Protein AF-A0A822D326-F1 (afdb_monomer)

Mean predicted aligned error: 16.91 Å

Radius of gyration: 31.82 Å; Cα contacts (8 Å, |Δi|>4): 444; chains: 1; bounding box: 76×60×84 Å

Solvent-accessible surface area (backbone atoms only — not comparable to full-atom values): 26134 Å² total; per-residue (Å²): 135,90,84,82,90,64,96,81,47,65,47,75,57,96,86,42,82,38,65,60,40,65,40,93,57,57,72,66,59,54,49,54,51,48,46,70,77,39,70,86,64,89,71,52,72,71,57,56,62,69,66,54,56,89,51,50,40,76,44,67,64,67,71,72,70,82,44,72,56,55,46,33,53,48,33,52,38,49,43,49,18,70,73,66,75,54,84,74,48,73,66,62,52,49,69,70,51,44,56,99,78,68,52,71,44,48,41,71,42,72,26,91,89,34,30,89,63,48,61,54,81,76,61,68,73,92,50,84,72,52,55,79,35,86,86,52,75,44,67,39,54,38,71,43,77,55,96,90,42,77,44,82,39,83,47,75,41,37,52,53,55,54,42,51,52,53,43,68,46,40,67,59,41,44,34,52,52,47,55,53,51,52,52,54,50,50,54,53,49,46,70,71,70,57,55,100,82,79,70,87,88,84,84,83,74,90,51,75,62,46,67,58,74,60,98,81,62,54,82,85,48,70,86,68,58,51,69,46,73,61,84,89,82,88,86,80,86,84,55,51,37,63,19,36,54,36,27,49,67,43,36,48,82,78,56,58,71,52,80,85,54,68,53,44,27,58,52,48,56,75,39,41,66,60,51,52,54,48,57,78,66,54,75,66,69,36,84,36,47,69,64,41,34,60,81,31,49,48,69,46,86,86,48,95,60,81,45,76,45,81,51,79,63,86,54,46,44,84,35,49,76,35,39,40,59,30,47,20,56,61,20,52,54,56,64,91,50,53,82,55,37,65,57,57,54,51,48,53,50,48,53,43,46,78,72,70,48,93,70,58,67,71,62,50,50,53,47,27,48,48,37,38,45,53,50,48,52,47,44,32,53,76,40,42,36,78,44,47,69,68,49,27,57,51,24,47,74,68,64,47,70,41,39,53,60,39,34,64,66,37,40,45,50,53,50,56,50,42,54,52,41,62,73,70,57,66,70,76,72,79,49,88,79,62,80,93,122

pLDDT: mean 82.06, std 14.56, range [23.25, 97.44]

Foldseek 3Di:
DDDDDDPPAWDDDPNDTDGAAEDPDDLVVVVVVCCVVCVPDDDDSVRSVVPPDPSYDHPVVPPPDPDLLQVQLVQLVVLLCVVQVHDDDPVNLLCVQFDVDHDLCRLQLVDPPRSPDFSCVPRDHPDPVQQPDQVDKTKTWHWDQDPNDTDIDIDIDGPPVSRVVSRVSRNVSSNVVVVVVVVVVVVVVCVVPDDPPDDDDDDDDFAPWDWDDDPDDDPVCPVVTDTDGDDDDDDDDQLQLLLLVLLCVQCVPLLVQDPVLSCVSVLCVVCVVLLVVLQVPQDDKDWDLQQQEPVQWDWDPPDPPTDIDGHDSVRTDTGHPLQNVLNHLLFHDDLVCNVVCVVVLVVSVVVCVVVPNPDDPVSSVLNNLSSLLVVLSCCSRVPSSPDHPVQLVVCLVVVNGGVCSNPSSSVSSSSVSNVVSSVVRPSVVSDPPDDPD

Structure (mmCIF, N/CA/C/O backbone):
data_AF-A0A822D326-F1
#
_entry.id   AF-A0A822D326-F1
#
loop_
_atom_site.group_PDB
_atom_site.id
_atom_site.type_symbol
_atom_site.label_atom_id
_atom_site.label_alt_id
_atom_site.label_comp_id
_atom_site.label_asym_id
_atom_site.label_entity_id
_atom_site.label_seq_id
_atom_site.pdbx_PDB_ins_code
_atom_site.Cartn_x
_atom_site.Cartn_y
_atom_site.Cartn_z
_atom_site.occupancy
_atom_site.B_iso_or_equiv
_atom_site.auth_seq_id
_atom_site.auth_comp_id
_atom_site.auth_asym_id
_atom_site.auth_atom_id
_atom_site.pdbx_PDB_model_num
ATOM 1 N N . GLN A 1 1 ? 21.129 -15.059 0.082 1.00 29.86 1 GLN A N 1
ATOM 2 C CA . GLN A 1 1 ? 21.706 -14.393 1.271 1.00 29.86 1 GLN A CA 1
ATOM 3 C C . GLN A 1 1 ? 20.704 -13.314 1.681 1.00 29.86 1 GLN A C 1
ATOM 5 O O . GLN A 1 1 ? 20.155 -12.708 0.773 1.00 29.86 1 GLN A O 1
ATOM 10 N N . ALA A 1 2 ? 20.465 -13.138 2.988 1.00 23.25 2 ALA A N 1
ATOM 11 C CA . ALA A 1 2 ? 19.336 -12.449 3.652 1.00 23.25 2 ALA A CA 1
ATOM 12 C C . ALA A 1 2 ? 18.016 -13.254 3.690 1.00 23.25 2 ALA A C 1
ATOM 14 O O . ALA A 1 2 ? 17.514 -13.714 2.668 1.00 23.25 2 ALA A O 1
ATOM 15 N N . ILE A 1 3 ? 17.534 -13.492 4.914 1.00 31.88 3 ILE A N 1
ATOM 16 C CA . ILE A 1 3 ? 16.444 -14.390 5.307 1.00 31.88 3 ILE A CA 1
ATOM 17 C C . ILE A 1 3 ? 15.357 -13.510 5.935 1.00 31.88 3 ILE A C 1
ATOM 19 O O . ILE A 1 3 ? 15.614 -12.896 6.963 1.00 31.88 3 ILE A O 1
ATOM 23 N N . SER A 1 4 ? 14.160 -13.458 5.346 1.00 28.53 4 SER A N 1
ATOM 24 C CA . SER A 1 4 ? 12.943 -13.081 6.073 1.00 28.53 4 SER A CA 1
ATOM 25 C C . SER A 1 4 ? 12.137 -14.358 6.296 1.00 28.53 4 SER A C 1
ATOM 27 O O . SER A 1 4 ? 11.582 -14.918 5.349 1.00 28.53 4 SER A O 1
ATOM 29 N N . GLU A 1 5 ? 12.114 -14.868 7.524 1.00 34.91 5 GLU A N 1
ATOM 30 C CA . GLU A 1 5 ? 11.288 -16.021 7.890 1.00 34.91 5 GLU A CA 1
ATOM 31 C C . GLU A 1 5 ? 9.834 -15.573 8.076 1.00 34.91 5 GLU A C 1
ATOM 33 O O . GLU A 1 5 ? 9.387 -15.299 9.185 1.00 34.91 5 GLU A O 1
ATOM 38 N N . SER A 1 6 ? 9.070 -15.504 6.982 1.00 33.66 6 SER A N 1
ATOM 39 C CA . SER A 1 6 ? 7.610 -15.523 7.072 1.00 33.66 6 SER A CA 1
ATOM 40 C C . SER A 1 6 ? 7.146 -16.988 7.109 1.00 33.66 6 SER A C 1
ATOM 42 O O . SER A 1 6 ? 7.490 -17.822 6.269 1.00 33.66 6 SER A O 1
ATOM 44 N N . PHE A 1 7 ? 6.375 -17.348 8.134 1.00 38.25 7 PHE A N 1
ATOM 45 C CA . PHE A 1 7 ? 5.946 -18.725 8.419 1.00 38.25 7 PHE A CA 1
ATOM 46 C C . PHE A 1 7 ? 4.898 -19.295 7.435 1.00 38.25 7 PHE A C 1
ATOM 48 O O . PHE A 1 7 ? 4.357 -20.377 7.673 1.00 38.25 7 PHE A O 1
ATOM 55 N N . HIS A 1 8 ? 4.604 -18.614 6.323 1.00 43.84 8 HIS A N 1
ATOM 56 C CA . HIS A 1 8 ? 3.539 -18.997 5.382 1.00 43.84 8 HIS A CA 1
ATOM 57 C C . HIS A 1 8 ? 4.020 -19.586 4.053 1.00 43.84 8 HIS A C 1
ATOM 59 O O . HIS A 1 8 ? 3.208 -20.007 3.234 1.00 43.84 8 HIS A O 1
ATOM 65 N N . ASP A 1 9 ? 5.328 -19.757 3.896 1.00 53.81 9 ASP A N 1
ATOM 66 C CA . ASP A 1 9 ? 5.938 -20.162 2.635 1.00 53.81 9 ASP A CA 1
ATOM 67 C C . ASP A 1 9 ? 6.530 -21.584 2.693 1.00 53.81 9 ASP A C 1
ATOM 69 O O . ASP A 1 9 ? 7.700 -21.796 2.380 1.00 53.81 9 ASP A O 1
ATOM 73 N N . LYS A 1 10 ? 5.750 -22.601 3.099 1.00 64.62 10 LYS A N 1
ATOM 74 C CA . LYS A 1 10 ? 6.200 -24.014 3.114 1.00 64.62 10 LYS A CA 1
ATOM 75 C C . LYS A 1 10 ? 5.285 -24.932 2.300 1.00 64.62 10 LYS A C 1
ATOM 77 O O . LYS A 1 10 ? 4.066 -24.876 2.430 1.00 64.62 10 LYS A O 1
ATOM 82 N N . ILE A 1 11 ? 5.876 -25.828 1.502 1.00 65.94 11 ILE A N 1
ATOM 83 C CA . ILE A 1 11 ? 5.172 -26.940 0.842 1.00 65.94 11 ILE A CA 1
ATOM 84 C C . ILE A 1 11 ? 5.714 -28.287 1.304 1.00 65.94 11 ILE A C 1
ATOM 86 O O . ILE A 1 11 ? 6.922 -28.460 1.461 1.00 65.94 11 ILE A O 1
ATOM 90 N N . LYS A 1 12 ? 4.823 -29.272 1.454 1.00 69.69 12 LYS A N 1
ATOM 91 C CA . LYS A 1 12 ? 5.221 -30.664 1.682 1.00 69.69 12 LYS A CA 1
ATOM 92 C C . LYS A 1 12 ? 5.634 -31.312 0.372 1.00 69.69 12 LYS A C 1
ATOM 94 O O . LYS A 1 12 ? 4.813 -31.486 -0.528 1.00 69.69 12 LYS A O 1
ATOM 99 N N . VAL A 1 13 ? 6.896 -31.716 0.276 1.00 68.94 13 VAL A N 1
ATOM 100 C CA . VAL A 1 13 ? 7.403 -32.509 -0.849 1.00 68.94 13 VAL A CA 1
ATOM 101 C C . VAL A 1 13 ? 8.016 -33.782 -0.293 1.00 68.94 13 VAL A C 1
ATOM 103 O O . VAL A 1 13 ? 8.970 -33.732 0.473 1.00 68.94 13 VAL A O 1
ATOM 106 N N . ASN A 1 14 ? 7.438 -34.927 -0.663 1.00 77.38 14 ASN A N 1
ATOM 107 C CA . ASN A 1 14 ? 7.823 -36.253 -0.165 1.00 77.38 14 ASN A CA 1
ATOM 108 C C . ASN A 1 14 ? 7.799 -36.377 1.373 1.00 77.38 14 ASN A C 1
ATOM 110 O O . ASN A 1 14 ? 8.612 -37.087 1.950 1.00 77.38 14 ASN A O 1
ATOM 114 N N . GLY A 1 15 ? 6.862 -35.690 2.036 1.00 75.06 15 GLY A N 1
ATOM 115 C CA . GLY A 1 15 ? 6.697 -35.746 3.493 1.00 75.06 15 GLY A CA 1
ATOM 116 C C . GLY A 1 15 ? 7.575 -34.773 4.284 1.00 75.06 15 GLY A C 1
ATOM 117 O O . GLY A 1 15 ? 7.364 -34.638 5.484 1.00 75.06 15 GLY A O 1
ATOM 118 N N . GLU A 1 16 ? 8.488 -34.052 3.627 1.00 78.56 16 GLU A N 1
ATOM 119 C CA . GLU A 1 16 ? 9.310 -33.012 4.249 1.00 78.56 16 GLU A CA 1
ATOM 120 C C . GLU A 1 16 ? 8.771 -31.613 3.942 1.00 78.56 16 GLU A C 1
ATOM 122 O O . GLU A 1 16 ? 8.396 -31.314 2.802 1.00 78.56 16 GLU A O 1
ATOM 127 N N . ASP A 1 17 ? 8.797 -30.735 4.944 1.00 78.44 17 ASP A N 1
ATOM 128 C CA . ASP A 1 17 ? 8.491 -29.321 4.759 1.00 78.44 17 ASP A CA 1
ATOM 129 C C . ASP A 1 17 ? 9.667 -28.630 4.053 1.00 78.44 17 ASP A C 1
ATOM 131 O O . ASP A 1 17 ? 10.783 -28.547 4.575 1.00 78.44 17 ASP A O 1
ATOM 135 N N . LYS A 1 18 ? 9.424 -28.121 2.844 1.00 77.31 18 LYS A N 1
ATOM 136 C CA . LYS A 1 18 ? 10.381 -27.307 2.087 1.00 77.31 18 LYS A CA 1
ATOM 137 C C . LYS A 1 18 ? 9.898 -25.865 2.035 1.00 77.31 18 LYS A C 1
ATOM 139 O O . LYS A 1 18 ? 8.737 -25.611 1.731 1.00 77.31 18 LYS A O 1
ATOM 144 N N . ILE A 1 19 ? 10.810 -24.932 2.298 1.00 76.06 19 ILE A N 1
ATOM 145 C CA . ILE A 1 19 ? 10.557 -23.490 2.188 1.00 76.06 19 ILE A CA 1
ATOM 146 C C . ILE A 1 19 ? 10.479 -23.113 0.701 1.00 76.06 19 ILE A C 1
ATOM 148 O O . ILE A 1 19 ? 11.324 -23.557 -0.087 1.00 76.06 19 ILE A O 1
ATOM 152 N N . PHE A 1 20 ? 9.488 -22.303 0.325 1.00 72.31 20 PHE A N 1
ATOM 153 C CA . PHE A 1 20 ? 9.398 -21.702 -1.001 1.00 72.31 20 PHE A CA 1
ATOM 154 C C . PHE A 1 20 ? 10.634 -20.854 -1.277 1.00 72.31 20 PHE A C 1
ATOM 156 O O . PHE A 1 20 ? 11.094 -20.078 -0.444 1.00 72.31 20 PHE A O 1
ATOM 163 N N . ARG A 1 21 ? 11.183 -21.005 -2.478 1.00 71.12 21 ARG A N 1
ATOM 164 C CA . ARG A 1 21 ? 12.283 -20.175 -2.958 1.00 71.12 21 ARG A CA 1
ATOM 165 C C . ARG A 1 21 ? 11.947 -19.648 -4.334 1.00 71.12 21 ARG A C 1
ATOM 167 O O . ARG A 1 21 ? 11.343 -20.350 -5.145 1.00 71.12 21 ARG A O 1
ATOM 174 N N . PHE A 1 22 ? 12.376 -18.429 -4.592 1.00 68.69 22 PHE A N 1
ATOM 175 C CA . PHE A 1 22 ? 12.310 -17.820 -5.905 1.00 68.69 22 PHE A CA 1
ATOM 176 C C . PHE A 1 22 ? 13.700 -17.848 -6.533 1.00 68.69 22 PHE A C 1
ATOM 178 O O . PHE A 1 22 ? 14.702 -17.727 -5.832 1.00 68.69 22 PHE A O 1
ATOM 185 N N . MET A 1 23 ? 13.769 -18.090 -7.840 1.00 66.62 23 MET A N 1
ATOM 186 C CA . MET A 1 23 ? 15.023 -17.920 -8.572 1.00 66.62 23 MET A CA 1
ATOM 187 C C . MET A 1 23 ? 15.273 -16.431 -8.815 1.00 66.62 23 MET A C 1
ATOM 189 O O . MET A 1 23 ? 14.395 -15.749 -9.335 1.00 66.62 23 MET A O 1
ATOM 193 N N . ASP A 1 24 ? 16.480 -15.962 -8.499 1.00 60.16 24 ASP A N 1
ATOM 194 C CA . ASP A 1 24 ? 16.918 -14.577 -8.746 1.00 60.16 24 ASP A CA 1
ATOM 195 C C . ASP A 1 24 ? 17.392 -14.343 -10.196 1.00 60.16 24 ASP A C 1
ATOM 197 O O . ASP A 1 24 ? 17.742 -13.230 -10.577 1.00 60.16 24 ASP A O 1
ATOM 201 N N . MET A 1 25 ? 17.424 -15.397 -11.013 1.00 59.84 25 MET A N 1
ATOM 202 C CA . MET A 1 25 ? 17.861 -15.379 -12.410 1.00 59.84 25 MET A CA 1
ATOM 203 C C . MET A 1 25 ? 16.939 -16.245 -13.264 1.00 59.84 25 MET A C 1
ATOM 205 O O . MET A 1 25 ? 16.260 -17.144 -12.750 1.00 59.84 25 MET A O 1
ATOM 209 N N . CYS A 1 26 ? 16.915 -16.004 -14.576 1.00 63.34 26 CYS A N 1
ATOM 210 C CA . CYS A 1 26 ? 16.111 -16.834 -15.456 1.00 63.34 26 CYS A CA 1
ATOM 211 C C . CYS A 1 26 ? 16.690 -18.258 -15.536 1.00 63.34 26 CYS A C 1
ATOM 213 O O . CYS A 1 26 ? 17.877 -18.509 -15.317 1.00 63.34 26 CYS A O 1
ATOM 215 N N . VAL A 1 27 ? 15.833 -19.228 -15.852 1.00 70.94 27 VAL A N 1
ATOM 216 C CA . VAL A 1 27 ? 16.248 -20.637 -15.938 1.00 70.94 27 VAL A CA 1
ATOM 217 C C . VAL A 1 27 ? 17.235 -20.858 -17.101 1.00 70.94 27 VAL A C 1
ATOM 219 O O . VAL A 1 27 ? 18.040 -21.785 -17.044 1.00 70.94 27 VAL A O 1
ATOM 222 N N . GLY A 1 28 ? 17.207 -19.990 -18.121 1.00 70.81 28 GLY A N 1
ATOM 223 C CA . GLY A 1 28 ? 18.174 -19.980 -19.223 1.00 70.81 28 GLY A CA 1
ATOM 224 C C . GLY A 1 28 ? 19.586 -19.608 -18.762 1.00 70.81 28 GLY A C 1
ATOM 225 O O . GLY A 1 28 ? 20.525 -20.352 -19.028 1.00 70.81 28 GLY A O 1
ATOM 226 N N . ASP A 1 29 ? 19.733 -18.535 -17.983 1.00 73.00 29 ASP A N 1
ATOM 227 C CA . ASP A 1 29 ? 21.026 -18.124 -17.416 1.00 73.00 29 ASP A CA 1
ATOM 228 C C . ASP A 1 29 ? 21.583 -19.200 -16.478 1.00 73.00 29 ASP A C 1
ATOM 230 O O . ASP A 1 29 ? 22.753 -19.574 -16.567 1.00 73.00 29 ASP A O 1
ATOM 234 N N . ALA A 1 30 ? 20.720 -19.786 -15.640 1.00 79.12 30 ALA A N 1
ATOM 235 C CA . ALA A 1 30 ? 21.096 -20.906 -14.780 1.00 79.12 30 ALA A CA 1
ATOM 236 C C . ALA A 1 30 ? 21.581 -22.130 -15.585 1.00 79.12 30 ALA A C 1
ATOM 238 O O . ALA A 1 30 ? 22.487 -22.839 -15.145 1.00 79.12 30 ALA A O 1
ATOM 239 N N . TYR A 1 31 ? 21.012 -22.379 -16.771 1.00 81.81 31 TYR A N 1
ATOM 240 C CA . TYR A 1 31 ? 21.467 -23.443 -17.670 1.00 81.81 31 TYR A CA 1
ATOM 241 C C . TYR A 1 31 ? 22.848 -23.149 -18.267 1.00 81.81 31 TYR A C 1
ATOM 243 O O . TYR A 1 31 ? 23.677 -24.057 -18.357 1.00 81.81 31 TYR A O 1
ATOM 251 N N . LEU A 1 32 ? 23.116 -21.895 -18.646 1.00 78.19 32 LEU A N 1
ATOM 252 C CA . LEU A 1 32 ? 24.427 -21.478 -19.152 1.00 78.19 32 LEU A CA 1
ATOM 253 C C . LEU A 1 32 ? 25.509 -21.627 -18.076 1.00 78.19 32 LEU A C 1
ATOM 255 O O . LEU A 1 32 ? 26.554 -22.220 -18.342 1.00 78.19 32 LEU A O 1
ATOM 259 N N . ILE A 1 33 ? 25.230 -21.183 -16.845 1.00 84.12 33 ILE A N 1
ATOM 260 C CA . ILE A 1 33 ? 26.127 -21.377 -15.693 1.00 84.12 33 ILE A CA 1
ATOM 261 C C . ILE A 1 33 ? 26.378 -22.870 -15.463 1.00 84.12 33 ILE A C 1
ATOM 263 O O . ILE A 1 33 ? 27.528 -23.294 -15.384 1.00 84.12 33 ILE A O 1
ATOM 267 N N . PHE A 1 34 ? 25.322 -23.689 -15.455 1.00 87.25 34 PHE A N 1
ATOM 268 C CA . PHE A 1 34 ? 25.448 -25.136 -15.294 1.00 87.25 34 PHE A CA 1
ATOM 269 C C . PHE A 1 34 ? 26.340 -25.775 -16.368 1.00 87.25 34 PHE A C 1
ATOM 271 O O . PHE A 1 34 ? 27.147 -26.650 -16.060 1.00 87.25 34 PHE A O 1
ATOM 278 N N . LYS A 1 35 ? 26.221 -25.355 -17.632 1.00 88.19 35 LYS A N 1
ATOM 279 C CA . LYS A 1 35 ? 27.062 -25.874 -18.720 1.00 88.19 35 LYS A CA 1
ATOM 280 C C . LYS A 1 35 ? 28.520 -25.447 -18.607 1.00 88.19 35 LYS A C 1
ATOM 282 O O . LYS A 1 35 ? 29.389 -26.234 -18.975 1.00 88.19 35 LYS A O 1
ATOM 287 N N . ASN A 1 36 ? 28.775 -24.257 -18.072 1.00 84.25 36 ASN A N 1
ATOM 288 C CA . ASN A 1 36 ? 30.127 -23.779 -17.807 1.00 84.25 36 ASN A CA 1
ATOM 289 C C . ASN A 1 36 ? 30.774 -24.516 -16.625 1.00 84.25 36 ASN A C 1
ATOM 291 O O . ASN A 1 36 ? 31.939 -24.894 -16.712 1.00 84.25 36 ASN A O 1
ATOM 295 N N . GLU A 1 37 ? 30.029 -24.762 -15.545 1.00 91.69 37 GLU A N 1
ATOM 296 C CA . GLU A 1 37 ? 30.534 -25.467 -14.356 1.00 91.69 37 GLU A CA 1
ATOM 297 C C . GLU A 1 37 ? 30.653 -26.986 -14.564 1.00 91.69 37 GLU A C 1
ATOM 299 O O . GLU A 1 37 ? 31.572 -27.618 -14.040 1.00 91.69 37 GLU A O 1
ATOM 304 N N . PHE A 1 38 ? 29.756 -27.581 -15.357 1.00 90.75 38 PHE A N 1
ATOM 305 C CA . PHE A 1 38 ? 29.682 -29.027 -15.590 1.00 90.75 38 PHE A CA 1
ATOM 306 C C . PHE A 1 38 ? 29.704 -29.375 -17.090 1.00 90.75 38 PHE A C 1
ATOM 308 O O . PHE A 1 38 ? 28.738 -29.940 -17.620 1.00 90.75 38 PHE A O 1
ATOM 315 N N . PRO A 1 39 ? 30.817 -29.103 -17.798 1.00 87.38 39 PRO A N 1
ATOM 316 C CA . PRO A 1 39 ? 30.893 -29.245 -19.254 1.00 87.38 39 PRO A CA 1
ATOM 317 C C . PRO A 1 39 ? 30.733 -30.695 -19.737 1.00 87.38 39 PRO A C 1
ATOM 319 O O . PRO A 1 39 ? 30.295 -30.938 -20.860 1.00 87.38 39 PRO A O 1
ATOM 322 N N . THR A 1 40 ? 31.044 -31.676 -18.887 1.00 90.38 40 THR A N 1
ATOM 323 C CA . THR A 1 40 ? 30.937 -33.109 -19.199 1.00 90.38 40 THR A CA 1
ATOM 324 C C . THR A 1 40 ? 29.518 -33.663 -19.045 1.00 90.38 40 THR A C 1
ATOM 326 O O . THR A 1 40 ? 29.234 -34.756 -19.539 1.00 90.38 40 THR A O 1
ATOM 329 N N . ILE A 1 41 ? 28.601 -32.932 -18.395 1.00 89.94 41 ILE A N 1
ATOM 330 C CA . ILE A 1 41 ? 27.227 -33.396 -18.189 1.00 89.94 41 ILE A CA 1
ATOM 331 C C . ILE A 1 41 ? 26.362 -33.039 -19.404 1.00 89.94 41 ILE A C 1
ATOM 333 O O . ILE A 1 41 ? 26.010 -31.882 -19.672 1.00 89.94 41 ILE A O 1
ATOM 337 N N . SER A 1 42 ? 25.955 -34.073 -20.140 1.00 89.25 42 SER A N 1
ATOM 338 C CA . SER A 1 42 ? 25.020 -33.938 -21.255 1.00 89.25 42 SER A CA 1
ATOM 339 C C . SER A 1 42 ? 23.575 -33.885 -20.756 1.00 89.25 42 SER A C 1
ATOM 341 O O . SER A 1 42 ? 22.967 -34.898 -20.417 1.00 89.25 42 SER A O 1
ATOM 343 N N . ILE A 1 43 ? 23.018 -32.677 -20.706 1.00 89.44 43 ILE A N 1
ATOM 344 C CA . ILE A 1 43 ? 21.605 -32.423 -20.431 1.00 89.44 43 ILE A CA 1
ATOM 345 C C . ILE A 1 43 ? 21.066 -31.366 -21.400 1.00 89.44 43 ILE A C 1
ATOM 347 O O . ILE A 1 43 ? 21.732 -30.360 -21.672 1.00 89.44 43 ILE A O 1
ATOM 351 N N . SER A 1 44 ? 19.869 -31.604 -21.939 1.00 82.00 44 SER A N 1
ATOM 352 C CA . SER A 1 44 ? 19.170 -30.649 -22.803 1.00 82.00 44 SER A CA 1
ATOM 353 C C . SER A 1 44 ? 18.534 -29.521 -21.987 1.00 82.00 44 SER A C 1
ATOM 355 O O . SER A 1 44 ? 18.170 -29.716 -20.826 1.00 82.00 44 SER A O 1
ATOM 357 N N . HIS A 1 45 ? 18.356 -28.357 -22.613 1.00 70.56 45 HIS A N 1
ATOM 358 C CA . HIS A 1 45 ? 17.696 -27.194 -22.014 1.00 70.56 45 HIS A CA 1
ATOM 359 C C . HIS A 1 45 ? 16.328 -27.563 -21.405 1.00 70.56 45 HIS A C 1
ATOM 361 O O . HIS A 1 45 ? 16.090 -27.376 -20.216 1.00 70.56 45 HIS A O 1
ATOM 367 N N . SER A 1 46 ? 15.467 -28.238 -22.168 1.00 74.12 46 SER A N 1
ATOM 368 C CA . SER A 1 46 ? 14.140 -28.677 -21.714 1.00 74.12 46 SER A CA 1
ATOM 369 C C . SER A 1 46 ? 14.186 -29.647 -20.526 1.00 74.12 46 SER A C 1
ATOM 371 O O . SER A 1 46 ? 13.354 -29.566 -19.622 1.00 74.12 46 SER A O 1
ATOM 373 N N . LYS A 1 47 ? 15.171 -30.559 -20.487 1.00 85.06 47 LYS A N 1
ATOM 374 C CA . LYS A 1 47 ? 15.324 -31.492 -19.362 1.00 85.06 47 LYS A CA 1
ATOM 375 C C . LYS A 1 47 ? 15.825 -30.774 -18.113 1.00 85.06 47 LYS A C 1
ATOM 377 O O . LYS A 1 47 ? 15.330 -31.067 -17.031 1.00 85.06 47 LYS A O 1
ATOM 382 N N . PHE A 1 48 ? 16.743 -29.822 -18.261 1.00 87.44 48 PHE A N 1
ATOM 383 C CA . PHE A 1 48 ? 17.218 -28.983 -17.163 1.00 87.44 48 PHE A CA 1
ATOM 384 C C . PHE A 1 48 ? 16.073 -28.177 -16.536 1.00 87.44 48 PHE A C 1
ATOM 386 O O . PHE A 1 48 ? 15.894 -28.199 -15.321 1.00 87.44 48 PHE A O 1
ATOM 393 N N . PHE A 1 49 ? 15.216 -27.576 -17.366 1.00 80.75 49 PHE A N 1
ATOM 394 C CA . PHE A 1 49 ? 14.019 -26.861 -16.914 1.00 80.75 49 PHE A CA 1
ATOM 395 C C . PHE A 1 49 ? 13.064 -27.765 -16.126 1.00 80.75 49 PHE A C 1
ATOM 397 O O . PHE A 1 49 ? 12.558 -27.369 -15.076 1.00 80.75 49 PHE A O 1
ATOM 404 N N . ALA A 1 50 ? 12.833 -28.988 -16.612 1.00 81.94 50 ALA A N 1
ATOM 405 C CA . ALA A 1 50 ? 11.945 -29.955 -15.968 1.00 81.94 50 ALA A CA 1
ATOM 406 C C . ALA A 1 50 ? 12.490 -30.504 -14.637 1.00 81.94 50 ALA A C 1
ATOM 408 O O . ALA A 1 50 ? 11.712 -30.965 -13.805 1.00 81.94 50 ALA A O 1
ATOM 409 N N . LEU A 1 51 ? 13.811 -30.475 -14.434 1.00 88.00 51 LEU A N 1
ATOM 410 C CA . LEU A 1 51 ? 14.457 -30.918 -13.194 1.00 88.00 51 LEU A CA 1
ATOM 411 C C . LEU A 1 51 ? 14.445 -29.854 -12.089 1.00 88.00 51 LEU A C 1
ATOM 413 O O . LEU A 1 51 ? 14.912 -30.131 -10.983 1.00 88.00 51 LEU A O 1
ATOM 417 N N . ARG A 1 52 ? 13.897 -28.659 -12.347 1.00 84.75 52 ARG A N 1
ATOM 418 C CA . ARG A 1 52 ? 13.760 -27.625 -11.320 1.00 84.75 52 ARG A CA 1
ATOM 419 C C . ARG A 1 52 ? 12.940 -28.157 -10.131 1.00 84.75 52 ARG A C 1
ATOM 421 O O . ARG A 1 52 ? 11.833 -28.666 -10.335 1.00 84.75 52 ARG A O 1
ATOM 428 N N . PRO A 1 53 ? 13.430 -28.012 -8.886 1.00 84.62 53 PRO A N 1
ATOM 429 C CA . PRO A 1 53 ? 12.682 -28.436 -7.710 1.00 84.62 53 PRO A CA 1
ATOM 430 C C . PRO A 1 53 ? 11.320 -27.742 -7.612 1.00 84.62 53 PRO A C 1
ATOM 432 O O . PRO A 1 53 ? 11.205 -26.542 -7.839 1.00 84.62 53 PRO A O 1
ATOM 435 N N . LYS A 1 54 ? 10.277 -28.481 -7.216 1.00 79.88 54 LYS A N 1
ATOM 436 C CA . LYS A 1 54 ? 8.891 -27.969 -7.181 1.00 79.88 54 LYS A CA 1
ATOM 437 C C . LYS A 1 54 ? 8.671 -26.805 -6.204 1.00 79.88 54 LYS A C 1
ATOM 439 O O . LYS A 1 54 ? 7.760 -26.011 -6.410 1.00 79.88 54 LYS A O 1
ATOM 444 N N . TRP A 1 55 ? 9.489 -26.711 -5.154 1.00 80.69 55 TRP A N 1
ATOM 445 C CA . TRP A 1 55 ? 9.468 -25.619 -4.169 1.00 80.69 55 TRP A CA 1
ATOM 446 C C . TRP A 1 55 ? 10.290 -24.399 -4.609 1.00 80.69 55 TRP A C 1
ATOM 448 O O . TRP A 1 55 ? 10.310 -23.391 -3.909 1.00 80.69 55 TRP A O 1
ATOM 458 N N . VAL A 1 56 ? 10.957 -24.480 -5.766 1.00 77.38 56 VAL A N 1
ATOM 459 C CA . VAL A 1 56 ? 11.657 -23.366 -6.402 1.00 77.38 56 VAL A CA 1
ATOM 460 C C . VAL A 1 56 ? 10.769 -22.838 -7.526 1.00 77.38 56 VAL A C 1
ATOM 462 O O . VAL A 1 56 ? 10.682 -23.420 -8.614 1.00 77.38 56 VAL A O 1
ATOM 465 N N . LYS A 1 57 ? 10.061 -21.743 -7.251 1.00 68.56 57 LYS A N 1
ATOM 466 C CA . LYS A 1 57 ? 9.254 -21.062 -8.259 1.00 68.56 57 LYS A CA 1
ATOM 467 C C . LYS A 1 57 ? 10.136 -20.138 -9.084 1.00 68.56 57 LYS A C 1
ATOM 469 O O . LYS A 1 57 ? 11.077 -19.519 -8.591 1.00 68.56 57 LYS A O 1
ATOM 474 N N . ILE A 1 58 ? 9.797 -20.040 -10.363 1.00 60.38 58 ILE A N 1
ATOM 475 C CA . ILE A 1 58 ? 10.239 -18.909 -11.161 1.00 60.38 58 ILE A CA 1
ATOM 476 C C . ILE A 1 58 ? 9.418 -17.750 -10.602 1.00 60.38 58 ILE A C 1
ATOM 478 O O . ILE A 1 58 ? 8.219 -17.668 -10.855 1.00 60.38 58 ILE A O 1
ATOM 482 N N . ASN A 1 59 ? 10.037 -16.888 -9.801 1.00 50.94 59 ASN A N 1
ATOM 483 C CA . ASN A 1 59 ? 9.684 -15.494 -9.972 1.00 50.94 59 ASN A CA 1
ATOM 484 C C . ASN A 1 59 ? 10.204 -15.270 -11.378 1.00 50.94 59 ASN A C 1
ATOM 486 O O . ASN A 1 59 ? 11.405 -15.438 -11.583 1.00 50.94 59 ASN A O 1
ATOM 490 N N . CYS A 1 60 ? 9.344 -15.073 -12.381 1.00 40.94 60 CYS A N 1
ATOM 491 C CA . CYS A 1 60 ? 9.869 -14.385 -13.555 1.00 40.94 60 CYS A CA 1
ATOM 492 C C . CYS A 1 60 ? 10.479 -13.150 -12.901 1.00 40.94 60 CYS A C 1
ATOM 494 O O . CYS A 1 60 ? 9.697 -12.460 -12.246 1.00 40.94 60 CYS A O 1
ATOM 496 N N . PRO A 1 61 ? 11.815 -12.954 -12.865 1.00 40.34 61 PRO A N 1
ATOM 497 C CA . PRO A 1 61 ? 12.317 -11.692 -12.356 1.00 40.34 61 PRO A CA 1
ATOM 498 C C . PRO A 1 61 ? 11.555 -10.704 -13.213 1.00 40.34 61 PRO A C 1
ATOM 500 O O . PRO A 1 61 ? 11.693 -10.824 -14.433 1.00 40.34 61 PRO A O 1
ATOM 503 N N . ASN A 1 62 ? 10.598 -9.970 -12.609 1.00 41.41 62 ASN A N 1
ATOM 504 C CA . ASN A 1 62 ? 9.586 -9.185 -13.321 1.00 41.41 62 ASN A CA 1
ATOM 505 C C . ASN A 1 62 ? 10.278 -8.667 -14.557 1.00 41.41 62 ASN A C 1
ATOM 507 O O . ASN A 1 62 ? 11.306 -8.017 -14.331 1.00 41.41 62 ASN A O 1
ATOM 511 N N . GLN A 1 63 ? 9.871 -9.098 -15.770 1.00 45.38 63 GLN A N 1
ATOM 512 C CA . GLN A 1 63 ? 10.619 -8.787 -16.995 1.00 45.38 63 GLN A CA 1
ATOM 513 C C . GLN A 1 63 ? 11.098 -7.353 -16.830 1.00 45.38 63 GLN A C 1
ATOM 515 O O . GLN A 1 63 ? 10.266 -6.472 -16.584 1.00 45.38 63 GLN A O 1
ATOM 520 N N . GLY A 1 64 ? 12.419 -7.159 -16.706 1.00 54.00 64 GLY A N 1
ATOM 521 C CA . GLY A 1 64 ? 12.923 -5.850 -16.301 1.00 54.00 64 GLY A CA 1
ATOM 522 C C . GLY A 1 64 ? 12.317 -4.818 -17.244 1.00 54.00 64 GLY A C 1
ATOM 523 O O . GLY A 1 64 ? 12.180 -5.144 -18.404 1.00 54.00 64 GLY A O 1
ATOM 524 N N . CYS A 1 65 ? 11.898 -3.644 -16.766 1.00 67.00 65 CYS A N 1
ATOM 525 C CA . CYS A 1 65 ? 11.314 -2.557 -17.574 1.00 67.00 65 CYS A CA 1
ATOM 526 C C . CYS A 1 65 ? 10.744 -2.963 -18.958 1.00 67.00 65 CYS A C 1
ATOM 528 O O . CYS A 1 65 ? 11.454 -2.916 -19.958 1.00 67.00 65 CYS A O 1
ATOM 530 N N . LEU A 1 66 ? 9.450 -3.282 -19.037 1.00 74.62 66 LEU A N 1
ATOM 531 C CA . LEU A 1 66 ? 8.748 -3.578 -20.300 1.00 74.62 66 LEU A CA 1
ATOM 532 C C . LEU A 1 66 ? 8.418 -2.324 -21.125 1.00 74.62 66 LEU A C 1
ATOM 534 O O . LEU A 1 66 ? 7.397 -2.249 -21.812 1.00 74.62 66 LEU A O 1
ATOM 538 N N . CYS A 1 67 ? 9.244 -1.285 -21.024 1.00 83.62 67 CYS A N 1
ATOM 539 C CA . CYS A 1 67 ? 9.049 -0.111 -21.851 1.00 83.62 67 CYS A CA 1
ATOM 540 C C . CYS A 1 67 ? 9.412 -0.442 -23.303 1.00 83.62 67 CYS A C 1
ATOM 542 O O . CYS A 1 67 ? 10.258 -1.291 -23.589 1.00 83.62 67 CYS A O 1
ATOM 544 N N . ILE A 1 68 ? 8.813 0.302 -24.229 1.00 87.19 68 ILE A N 1
ATOM 545 C CA . ILE A 1 68 ? 9.070 0.153 -25.664 1.00 87.19 68 ILE A CA 1
ATOM 546 C C . ILE A 1 68 ? 10.564 0.274 -26.018 1.00 87.19 68 ILE A C 1
ATOM 548 O O . ILE A 1 68 ? 11.010 -0.349 -26.972 1.00 87.19 68 ILE A O 1
ATOM 552 N N . TYR A 1 69 ? 11.344 1.036 -25.243 1.00 90.25 69 TYR A N 1
ATOM 553 C CA . TYR A 1 69 ? 12.774 1.237 -25.483 1.00 90.25 69 TYR A CA 1
ATOM 554 C C . TYR A 1 69 ? 13.601 -0.009 -25.139 1.00 90.25 69 TYR A C 1
ATOM 556 O O . TYR A 1 69 ? 14.396 -0.456 -25.961 1.00 90.25 69 TYR A O 1
ATOM 564 N N . HIS A 1 70 ? 13.418 -0.578 -23.940 1.00 89.25 70 HIS A N 1
ATOM 565 C CA . HIS A 1 70 ? 14.136 -1.785 -23.512 1.00 89.25 70 HIS A CA 1
ATOM 566 C C . HIS A 1 70 ? 13.702 -3.001 -24.321 1.00 89.25 70 HIS A C 1
ATOM 568 O O . HIS A 1 70 ? 14.563 -3.767 -24.745 1.00 89.25 70 HIS A O 1
ATOM 574 N N . GLU A 1 71 ? 12.404 -3.138 -24.590 1.00 91.00 71 GLU A N 1
ATOM 575 C CA . GLU A 1 71 ? 11.878 -4.280 -25.336 1.00 91.00 71 GLU A CA 1
ATOM 576 C C . GLU A 1 71 ? 12.342 -4.266 -26.799 1.00 91.00 71 GLU A C 1
ATOM 578 O O . GLU A 1 71 ? 12.840 -5.272 -27.293 1.00 91.00 71 GLU A O 1
ATOM 583 N N . ASN A 1 72 ? 12.272 -3.124 -27.492 1.00 92.81 72 ASN A N 1
ATOM 584 C CA . ASN A 1 72 ? 12.743 -3.046 -28.879 1.00 92.81 72 ASN A CA 1
ATOM 585 C C . ASN A 1 72 ? 14.245 -3.309 -28.997 1.00 92.81 72 ASN A C 1
ATOM 587 O O . ASN A 1 72 ? 14.672 -4.046 -29.886 1.00 92.81 72 ASN A O 1
ATOM 591 N N . PHE A 1 73 ? 15.047 -2.756 -28.085 1.00 93.38 73 PHE A N 1
ATOM 592 C CA . PHE A 1 73 ? 16.483 -3.013 -28.082 1.00 93.38 73 PHE A CA 1
ATOM 593 C C . PHE A 1 73 ? 16.789 -4.485 -27.773 1.00 93.38 73 PHE A C 1
ATOM 595 O O . PHE A 1 73 ? 17.660 -5.081 -28.405 1.00 93.38 73 PHE A O 1
ATOM 602 N N . HIS A 1 74 ? 16.039 -5.103 -26.853 1.00 91.44 74 HIS A N 1
ATOM 603 C CA . HIS A 1 74 ? 16.134 -6.533 -26.569 1.00 91.44 74 HIS A CA 1
ATOM 604 C C . HIS A 1 74 ? 15.808 -7.382 -27.805 1.00 91.44 74 HIS A C 1
ATOM 606 O O . HIS A 1 74 ? 16.590 -8.267 -28.137 1.00 91.44 74 HIS A O 1
ATOM 612 N N . LEU A 1 75 ? 14.722 -7.085 -28.526 1.00 92.69 75 LEU A N 1
ATOM 613 C CA . LEU A 1 75 ? 14.334 -7.810 -29.744 1.00 92.69 75 LEU A CA 1
ATOM 614 C C . LEU A 1 75 ? 15.399 -7.714 -30.851 1.00 92.69 75 LEU A C 1
ATOM 616 O O . LEU A 1 75 ? 15.663 -8.699 -31.545 1.00 92.69 75 LEU A O 1
ATOM 620 N N . LEU A 1 76 ? 16.060 -6.558 -30.989 1.00 93.38 76 LEU A N 1
ATOM 621 C CA . LEU A 1 76 ? 17.191 -6.393 -31.910 1.00 93.38 76 LEU A CA 1
ATOM 622 C C . LEU A 1 76 ? 18.387 -7.273 -31.508 1.00 93.38 76 LEU A C 1
ATOM 624 O O . LEU A 1 76 ? 18.960 -7.968 -32.352 1.00 93.38 76 LEU A O 1
ATOM 628 N N . LEU A 1 77 ? 18.751 -7.277 -30.221 1.00 90.50 77 LEU A N 1
ATOM 629 C CA . LEU A 1 77 ? 19.837 -8.119 -29.711 1.00 90.50 77 LEU A CA 1
ATOM 630 C C . LEU A 1 77 ? 19.501 -9.608 -29.777 1.00 90.50 77 LEU A C 1
ATOM 632 O O . LEU A 1 77 ? 20.382 -10.420 -30.043 1.00 90.50 77 LEU A O 1
ATOM 636 N N . GLU A 1 78 ? 18.245 -9.985 -29.564 1.00 90.00 78 GLU A N 1
ATOM 637 C CA . GLU A 1 78 ? 17.781 -11.363 -29.683 1.00 90.00 78 GLU A CA 1
ATOM 638 C C . GLU A 1 78 ? 17.959 -11.875 -31.116 1.00 90.00 78 GLU A C 1
ATOM 640 O O . GLU A 1 78 ? 18.546 -12.942 -31.322 1.00 90.00 78 GLU A O 1
ATOM 645 N N . ALA A 1 79 ? 17.538 -11.094 -32.116 1.00 90.25 79 ALA A N 1
ATOM 646 C CA . ALA A 1 79 ? 17.752 -11.425 -33.523 1.00 90.25 79 ALA A CA 1
ATOM 647 C C . ALA A 1 79 ? 19.248 -11.570 -33.853 1.00 90.25 79 ALA A C 1
ATOM 649 O O . ALA A 1 79 ? 19.661 -12.556 -34.475 1.00 90.25 79 ALA A O 1
ATOM 650 N N . TRP A 1 80 ? 20.074 -10.639 -33.362 1.00 89.44 80 TRP A N 1
ATOM 651 C CA . TRP A 1 80 ? 21.529 -10.690 -33.512 1.00 89.44 80 TRP A CA 1
ATOM 652 C C . TRP A 1 80 ? 22.137 -11.959 -32.897 1.00 89.44 80 TRP A C 1
ATOM 654 O O . TRP A 1 80 ? 22.882 -12.690 -33.559 1.00 89.44 80 TRP A O 1
ATOM 664 N N . ASN A 1 81 ? 21.797 -12.239 -31.639 1.00 87.06 81 ASN A N 1
ATOM 665 C CA . ASN A 1 81 ? 22.314 -13.360 -30.862 1.00 87.06 81 ASN A CA 1
ATOM 666 C C . ASN A 1 81 ? 21.922 -14.706 -31.465 1.00 87.06 81 ASN A C 1
ATOM 668 O O . ASN A 1 81 ? 22.760 -15.602 -31.584 1.00 87.06 81 ASN A O 1
ATOM 672 N N . ASN A 1 82 ? 20.673 -14.843 -31.910 1.00 84.75 82 ASN A N 1
ATOM 673 C CA . ASN A 1 82 ? 20.176 -16.073 -32.516 1.00 84.75 82 ASN A CA 1
ATOM 674 C C . ASN A 1 82 ? 20.909 -16.422 -33.818 1.00 84.75 82 ASN A C 1
ATOM 676 O O . ASN A 1 82 ? 21.214 -17.603 -34.049 1.00 84.75 82 ASN A O 1
ATOM 680 N N . ARG A 1 83 ? 21.218 -15.412 -34.643 1.00 84.31 83 ARG A N 1
ATOM 681 C CA . ARG A 1 83 ? 21.947 -15.577 -35.910 1.00 84.31 83 ARG A CA 1
ATOM 682 C C . ARG A 1 83 ? 23.431 -15.865 -35.688 1.00 84.31 83 ARG A C 1
ATOM 684 O O . ARG A 1 83 ? 23.944 -16.808 -36.285 1.00 84.31 83 ARG A O 1
ATOM 691 N N . ASN A 1 84 ? 24.094 -15.087 -34.830 1.00 83.00 84 ASN A N 1
ATOM 692 C CA . ASN A 1 84 ? 25.547 -15.152 -34.614 1.00 83.00 84 ASN A CA 1
ATOM 693 C C . ASN A 1 84 ? 25.967 -16.132 -33.506 1.00 83.00 84 ASN A C 1
ATOM 695 O O . ASN A 1 84 ? 27.156 -16.292 -33.244 1.00 83.00 84 ASN A O 1
ATOM 699 N N . LYS A 1 85 ? 25.004 -16.789 -32.843 1.00 81.56 85 LYS A N 1
ATOM 700 C CA . LYS A 1 85 ? 25.233 -17.679 -31.690 1.00 81.56 85 LYS A CA 1
ATOM 701 C C . LYS A 1 85 ? 26.016 -16.995 -30.563 1.00 81.56 85 LYS A C 1
ATOM 703 O O . LYS A 1 85 ? 26.865 -17.608 -29.921 1.00 81.56 85 LYS A O 1
ATOM 708 N N . THR A 1 86 ? 25.702 -15.725 -30.325 1.00 84.38 86 THR A N 1
ATOM 709 C CA . THR A 1 86 ? 26.238 -14.912 -29.226 1.00 84.38 86 THR A CA 1
ATOM 710 C C . THR A 1 86 ? 25.205 -14.763 -28.109 1.00 84.38 86 THR A C 1
ATOM 712 O O . THR A 1 86 ? 24.087 -15.262 -28.210 1.00 84.38 86 THR A O 1
ATOM 715 N N . SER A 1 87 ? 25.575 -14.075 -27.030 1.00 86.00 87 SER A N 1
ATOM 716 C CA . SER A 1 87 ? 24.710 -13.848 -25.867 1.00 86.00 87 SER A CA 1
ATOM 717 C C . SER A 1 87 ? 24.817 -12.412 -25.341 1.00 86.00 87 SER A C 1
ATOM 719 O O . SER A 1 87 ? 24.878 -12.207 -24.131 1.00 86.00 87 SER A O 1
ATOM 721 N N . TRP A 1 88 ? 24.907 -11.431 -26.245 1.00 86.50 88 TRP A N 1
ATOM 722 C CA . TRP A 1 88 ? 25.001 -10.014 -25.897 1.00 86.50 88 TRP A CA 1
ATOM 723 C C . TRP A 1 88 ? 23.732 -9.526 -25.204 1.00 86.50 88 TRP A C 1
ATOM 725 O O . TRP A 1 88 ? 22.625 -9.769 -25.682 1.00 86.50 88 TRP A O 1
ATOM 735 N N . ASN A 1 89 ? 23.894 -8.779 -24.119 1.00 87.62 89 ASN A N 1
ATOM 736 C CA . ASN A 1 89 ? 22.817 -8.043 -23.468 1.00 87.62 89 ASN A CA 1
ATOM 737 C C . ASN A 1 89 ? 23.162 -6.551 -23.344 1.00 87.62 89 ASN A C 1
ATOM 739 O O . ASN A 1 89 ? 24.309 -6.144 -23.539 1.00 87.62 89 ASN A O 1
ATOM 743 N N . LEU A 1 90 ? 22.160 -5.731 -23.010 1.00 88.44 90 LEU A N 1
ATOM 744 C CA . LEU A 1 90 ? 22.321 -4.280 -22.892 1.00 88.44 90 LEU A CA 1
ATOM 745 C C . LEU A 1 90 ? 23.456 -3.894 -21.929 1.00 88.44 90 LEU A C 1
ATOM 747 O O . LEU A 1 90 ? 24.255 -3.028 -22.268 1.00 88.44 90 LEU A O 1
ATOM 751 N N . GLN A 1 91 ? 23.562 -4.549 -20.768 1.00 88.38 91 GLN A N 1
ATOM 752 C CA . GLN A 1 91 ? 24.591 -4.226 -19.775 1.00 88.38 91 GLN A CA 1
ATOM 753 C C . GLN A 1 91 ? 25.999 -4.511 -20.307 1.00 88.38 91 GLN A C 1
ATOM 755 O O . GLN A 1 91 ? 26.875 -3.668 -20.187 1.00 88.38 91 GLN A O 1
ATOM 760 N N . GLN A 1 92 ? 26.202 -5.648 -20.977 1.00 89.25 92 GLN A N 1
ATOM 761 C CA . GLN A 1 92 ? 27.493 -5.986 -21.586 1.00 89.25 92 GLN A CA 1
ATOM 762 C C . GLN A 1 92 ? 27.917 -4.971 -22.653 1.00 89.25 92 GLN A C 1
ATOM 764 O O . GLN A 1 92 ? 29.101 -4.659 -22.767 1.00 89.25 92 GLN A O 1
ATOM 769 N N . ILE A 1 93 ? 26.960 -4.455 -23.430 1.00 92.31 93 ILE A N 1
ATOM 770 C CA . ILE A 1 93 ? 27.215 -3.411 -24.430 1.00 92.31 93 ILE A CA 1
ATOM 771 C C . ILE A 1 93 ? 27.586 -2.096 -23.735 1.00 92.31 93 ILE A C 1
ATOM 773 O O . ILE A 1 93 ? 28.579 -1.479 -24.111 1.00 92.31 93 ILE A O 1
ATOM 777 N N . ILE A 1 94 ? 26.844 -1.697 -22.695 1.00 92.25 94 ILE A N 1
ATOM 778 C CA . ILE A 1 94 ? 27.153 -0.514 -21.875 1.00 92.25 94 ILE A CA 1
ATOM 779 C C . ILE A 1 94 ? 28.575 -0.610 -21.308 1.00 92.25 94 ILE A C 1
ATOM 781 O O . ILE A 1 94 ? 29.380 0.291 -21.537 1.00 92.25 94 ILE A O 1
ATOM 785 N N . ASP A 1 95 ? 28.901 -1.718 -20.642 1.00 91.31 95 ASP A N 1
ATOM 786 C CA . ASP A 1 95 ? 30.194 -1.940 -19.984 1.00 91.31 95 ASP A CA 1
ATOM 787 C C . ASP A 1 95 ? 31.366 -1.954 -20.980 1.00 91.31 95 ASP A C 1
ATOM 789 O O . ASP A 1 95 ? 32.493 -1.614 -20.627 1.00 91.31 95 ASP A O 1
ATOM 793 N N . SER A 1 96 ? 31.104 -2.342 -22.231 1.00 92.69 96 SER A N 1
ATOM 794 C CA . SER A 1 96 ? 32.114 -2.403 -23.294 1.00 92.69 96 SER A CA 1
ATOM 795 C C . SER A 1 96 ? 32.318 -1.068 -24.021 1.00 92.69 96 SER A C 1
ATOM 797 O O . SER A 1 96 ? 33.367 -0.858 -24.629 1.00 92.69 96 SER A O 1
ATOM 799 N N . ILE A 1 97 ? 31.323 -0.175 -24.002 1.00 94.25 97 ILE A N 1
ATOM 800 C CA . ILE A 1 97 ? 31.360 1.113 -24.713 1.00 94.25 97 ILE A CA 1
ATOM 801 C C . ILE A 1 97 ? 31.822 2.242 -23.799 1.00 94.25 97 ILE A C 1
ATOM 803 O O . ILE A 1 97 ? 32.679 3.041 -24.197 1.00 94.25 97 ILE A O 1
ATOM 807 N N . LEU A 1 98 ? 31.229 2.331 -22.606 1.00 94.81 98 LEU A N 1
ATOM 808 C CA . LEU A 1 98 ? 31.449 3.447 -21.696 1.00 94.81 98 LEU A CA 1
ATOM 809 C C . LEU A 1 98 ? 32.832 3.388 -21.036 1.00 94.81 98 LEU A C 1
ATOM 811 O O . LEU A 1 98 ? 33.519 2.368 -21.029 1.00 94.81 98 LEU A O 1
ATOM 815 N N . CYS A 1 99 ? 33.248 4.517 -20.466 1.00 94.50 99 CYS A N 1
ATOM 816 C CA . CYS A 1 99 ? 34.468 4.603 -19.669 1.00 94.50 99 CYS A CA 1
ATOM 817 C C . CYS A 1 99 ? 34.395 3.690 -18.431 1.00 94.50 99 CYS A C 1
ATOM 819 O O . CYS A 1 99 ? 33.318 3.461 -17.891 1.00 94.50 99 CYS A O 1
ATOM 821 N N . THR A 1 100 ? 35.549 3.244 -17.916 1.00 91.38 100 THR A N 1
ATOM 822 C CA . THR A 1 100 ? 35.659 2.341 -16.747 1.00 91.38 100 THR A CA 1
ATOM 823 C C . THR A 1 100 ? 34.924 2.844 -15.498 1.00 91.38 100 THR A C 1
ATOM 825 O O . THR A 1 100 ? 34.483 2.050 -14.674 1.00 91.38 100 THR A O 1
ATOM 828 N N . SER A 1 101 ? 34.797 4.164 -15.350 1.00 90.81 101 SER A N 1
ATOM 829 C CA . SER A 1 101 ? 33.988 4.813 -14.317 1.00 90.81 101 SER A CA 1
ATOM 830 C C . SER A 1 101 ? 33.045 5.806 -15.000 1.00 90.81 101 SER A C 1
ATOM 832 O O . SER A 1 101 ? 33.394 6.984 -15.119 1.00 90.81 101 SER A O 1
ATOM 834 N N . PRO A 1 102 ? 31.893 5.343 -15.512 1.00 91.12 102 PRO A N 1
ATOM 835 C CA . PRO A 1 102 ? 31.018 6.176 -16.320 1.00 91.12 102 PRO A CA 1
ATOM 836 C C . PRO A 1 102 ? 30.370 7.275 -15.471 1.00 91.12 102 PRO A C 1
ATOM 838 O O . PRO A 1 102 ? 29.899 7.037 -14.360 1.00 91.12 102 PRO A O 1
ATOM 841 N N . MET A 1 103 ? 30.351 8.491 -16.012 1.00 93.25 103 MET A N 1
ATOM 842 C CA . MET A 1 103 ? 29.640 9.643 -15.449 1.00 93.25 103 MET A CA 1
ATOM 843 C C . MET A 1 103 ? 28.358 9.908 -16.245 1.00 93.25 103 MET A C 1
ATOM 845 O O . MET A 1 103 ? 28.155 9.323 -17.307 1.00 93.25 103 MET A O 1
ATOM 849 N N . GLU A 1 104 ? 27.513 10.830 -15.779 1.00 94.00 104 GLU A N 1
ATOM 850 C CA . GLU A 1 104 ? 26.299 11.254 -16.497 1.00 94.00 104 GLU A CA 1
ATOM 851 C C . GLU A 1 104 ? 26.585 11.596 -17.971 1.00 94.00 104 GLU A C 1
ATOM 853 O O . GLU A 1 104 ? 25.924 11.058 -18.856 1.00 94.00 104 GLU A O 1
ATOM 858 N N . ALA A 1 105 ? 27.661 12.350 -18.234 1.00 95.31 105 ALA A N 1
ATOM 859 C CA . ALA A 1 105 ? 28.120 12.701 -19.581 1.00 95.31 105 ALA A CA 1
ATOM 860 C C . ALA A 1 105 ? 28.371 11.482 -20.496 1.00 95.31 105 ALA A C 1
ATOM 862 O O . ALA A 1 105 ? 28.206 11.558 -21.710 1.00 95.31 105 ALA A O 1
ATOM 863 N N . CYS A 1 106 ? 28.765 10.329 -19.940 1.00 95.19 106 CYS A N 1
ATOM 864 C CA . CYS A 1 106 ? 28.933 9.093 -20.713 1.00 95.19 106 CYS A CA 1
ATOM 865 C C . CYS A 1 106 ? 27.575 8.550 -21.187 1.00 95.19 106 CYS A C 1
ATOM 867 O O . CYS A 1 106 ? 27.446 8.102 -22.323 1.00 95.19 106 CYS A O 1
ATOM 869 N N . HIS A 1 107 ? 26.550 8.629 -20.336 1.00 93.50 107 HIS A N 1
ATOM 870 C CA . HIS A 1 107 ? 25.201 8.147 -20.635 1.00 93.50 107 HIS A CA 1
ATOM 871 C C . HIS A 1 107 ? 24.381 9.124 -21.494 1.00 93.50 107 HIS A C 1
ATOM 873 O O . HIS A 1 107 ? 23.479 8.688 -22.209 1.00 93.50 107 HIS A O 1
ATOM 879 N N . THR A 1 108 ? 24.696 10.423 -21.454 1.00 93.25 108 THR A N 1
ATOM 880 C CA . THR A 1 108 ? 24.122 11.458 -22.339 1.00 93.25 108 THR A CA 1
ATOM 881 C C . THR A 1 108 ? 24.887 11.618 -23.655 1.00 93.25 108 THR A C 1
ATOM 883 O O . THR A 1 108 ? 24.428 12.341 -24.535 1.00 93.25 108 THR A O 1
ATOM 886 N N . ARG A 1 109 ? 26.009 10.896 -23.824 1.00 93.69 109 ARG A N 1
ATOM 887 C CA . ARG A 1 109 ? 26.936 10.965 -24.973 1.00 93.69 109 ARG A CA 1
ATOM 888 C C . ARG A 1 109 ? 27.672 12.301 -25.135 1.00 93.69 109 ARG A C 1
ATOM 890 O O . ARG A 1 109 ? 28.211 12.579 -26.198 1.00 93.69 109 ARG A O 1
ATOM 897 N N . GLU A 1 110 ? 27.748 13.094 -24.076 1.00 94.38 110 GLU A N 1
ATOM 898 C CA . GLU A 1 110 ? 28.509 14.350 -24.016 1.00 94.38 110 GLU A CA 1
ATOM 899 C C . GLU A 1 110 ? 29.975 14.128 -23.591 1.00 94.38 110 GLU A C 1
ATOM 901 O O . GLU A 1 110 ? 30.735 15.076 -23.430 1.00 94.38 110 GLU A O 1
ATOM 906 N N . CYS A 1 111 ? 30.378 12.876 -23.365 1.00 95.19 111 CYS A N 1
ATOM 907 C CA . CYS A 1 111 ? 31.744 12.508 -23.009 1.00 95.19 111 CYS A CA 1
ATOM 908 C C . CYS A 1 111 ? 32.657 12.451 -24.241 1.00 95.19 111 CYS A C 1
ATOM 910 O O . CYS A 1 111 ? 32.407 11.658 -25.148 1.00 95.19 111 CYS A O 1
ATOM 912 N N . ASP A 1 112 ? 33.771 13.183 -24.207 1.00 94.81 112 ASP A N 1
ATOM 913 C CA . ASP A 1 112 ? 34.760 13.224 -25.296 1.00 94.81 112 ASP A CA 1
ATOM 914 C C . ASP A 1 112 ? 35.401 11.852 -25.610 1.00 94.81 112 ASP A C 1
ATOM 916 O O . ASP A 1 112 ? 35.800 11.594 -26.743 1.00 94.81 112 ASP A O 1
ATOM 920 N N . ASP A 1 113 ? 35.488 10.943 -24.630 1.00 92.50 113 ASP A N 1
ATOM 921 C CA . ASP A 1 113 ? 36.194 9.661 -24.787 1.00 92.50 113 ASP A CA 1
ATOM 922 C C . ASP A 1 113 ? 35.324 8.533 -25.365 1.00 92.50 113 ASP A C 1
ATOM 924 O O . ASP A 1 113 ? 35.817 7.653 -26.086 1.00 92.50 113 ASP A O 1
ATOM 928 N N . CYS A 1 114 ? 34.040 8.494 -24.989 1.00 93.88 114 CYS A N 1
ATOM 929 C CA . CYS A 1 114 ? 33.121 7.403 -25.334 1.00 93.88 114 CYS A CA 1
ATOM 930 C C . CYS A 1 114 ? 31.847 7.851 -26.058 1.00 93.88 114 CYS A C 1
ATOM 932 O O . CYS A 1 114 ? 31.140 6.995 -26.585 1.00 93.88 114 CYS A O 1
ATOM 934 N N . GLY A 1 115 ? 31.570 9.157 -26.135 1.00 91.56 115 GLY A N 1
ATOM 935 C CA . GLY A 1 115 ? 30.332 9.705 -26.692 1.00 91.56 115 GLY A CA 1
ATOM 936 C C . GLY A 1 115 ? 30.069 9.274 -28.133 1.00 91.56 115 GLY A C 1
ATOM 937 O O . GLY A 1 115 ? 28.934 8.938 -28.467 1.00 91.56 115 GLY A O 1
ATOM 938 N N . ASP A 1 116 ? 31.107 9.166 -28.963 1.00 93.31 116 ASP A N 1
ATOM 939 C CA . ASP A 1 116 ? 30.996 8.775 -30.377 1.00 93.31 116 ASP A CA 1
ATOM 940 C C . ASP A 1 116 ? 30.961 7.259 -30.623 1.00 93.31 116 ASP A C 1
ATOM 942 O O . ASP A 1 116 ? 30.738 6.815 -31.750 1.00 93.31 116 ASP A O 1
ATOM 946 N N . ARG A 1 117 ? 31.165 6.438 -29.588 1.00 94.25 117 ARG A N 1
ATOM 947 C CA . ARG A 1 117 ? 31.199 4.979 -29.733 1.00 94.25 117 ARG A CA 1
ATOM 948 C C . ARG A 1 117 ? 29.786 4.413 -29.855 1.00 94.25 117 ARG A C 1
ATOM 950 O O . ARG A 1 117 ? 28.886 4.764 -29.090 1.00 94.25 117 ARG A O 1
ATOM 957 N N . LEU A 1 118 ? 29.616 3.491 -30.798 1.00 94.50 118 LEU A N 1
ATOM 958 C CA . LEU A 1 118 ? 28.346 2.832 -31.092 1.00 94.50 118 LEU A CA 1
ATOM 959 C C . LEU A 1 118 ? 28.437 1.319 -30.835 1.00 94.50 118 LEU A C 1
ATOM 961 O O . LEU A 1 118 ? 29.535 0.758 -30.895 1.00 94.50 118 LEU A O 1
ATOM 965 N N . PRO A 1 119 ? 27.307 0.637 -30.573 1.00 94.25 119 PRO A N 1
ATOM 966 C CA . PRO A 1 119 ? 27.258 -0.817 -30.449 1.00 94.25 119 PRO A CA 1
ATOM 967 C C . PRO A 1 119 ? 27.920 -1.544 -31.610 1.00 94.25 119 PRO A C 1
ATOM 969 O O . PRO A 1 119 ? 28.709 -2.456 -31.368 1.00 94.25 119 PRO A O 1
ATOM 972 N N . SER A 1 120 ? 27.699 -1.111 -32.851 1.00 91.31 120 SER A N 1
ATOM 973 C CA . SER A 1 120 ? 28.352 -1.719 -34.012 1.00 91.31 120 SER A CA 1
ATOM 974 C C . SER A 1 120 ? 29.880 -1.738 -33.919 1.00 91.31 120 SER A C 1
ATOM 976 O O . SER A 1 120 ? 30.498 -2.628 -34.487 1.00 91.31 120 SER A O 1
ATOM 978 N N . CYS A 1 121 ? 30.534 -0.858 -33.152 1.00 88.00 121 CYS A N 1
ATOM 979 C CA . CYS A 1 121 ? 31.986 -0.917 -32.952 1.00 88.00 121 CYS A CA 1
ATOM 980 C C . CYS A 1 121 ? 32.451 -2.176 -32.193 1.00 88.00 121 CYS A C 1
ATOM 982 O O . CYS A 1 121 ? 33.609 -2.569 -32.330 1.00 88.00 121 CYS A O 1
ATOM 984 N N . ILE A 1 122 ? 31.574 -2.799 -31.399 1.00 88.69 122 ILE A N 1
ATOM 985 C CA . ILE A 1 122 ? 31.888 -3.965 -30.557 1.00 88.69 122 ILE A CA 1
ATOM 986 C C . ILE A 1 122 ? 31.144 -5.234 -30.988 1.00 88.69 122 ILE A C 1
ATOM 988 O O . ILE A 1 122 ? 31.709 -6.327 -30.914 1.00 88.69 122 ILE A O 1
ATOM 992 N N . ILE A 1 123 ? 29.901 -5.111 -31.468 1.00 86.81 123 ILE A N 1
ATOM 993 C CA . ILE A 1 123 ? 29.121 -6.236 -31.987 1.00 86.81 123 ILE A CA 1
ATOM 994 C C . ILE A 1 123 ? 29.362 -6.368 -33.491 1.00 86.81 123 ILE A C 1
ATOM 996 O O . ILE A 1 123 ? 28.854 -5.605 -34.305 1.00 86.81 123 ILE A O 1
ATOM 1000 N N . GLN A 1 124 ? 30.180 -7.352 -33.854 1.00 79.62 124 GLN A N 1
ATOM 1001 C CA . GLN A 1 124 ? 30.587 -7.627 -35.231 1.00 79.62 124 GLN A CA 1
ATOM 1002 C C . GLN A 1 124 ? 30.220 -9.064 -35.617 1.00 79.62 124 GLN A C 1
ATOM 1004 O O . GLN A 1 124 ? 30.261 -9.952 -34.756 1.00 79.62 124 GLN A O 1
ATOM 1009 N N . PRO A 1 125 ? 29.841 -9.319 -36.882 1.00 74.69 125 PRO A N 1
ATOM 1010 C CA . PRO A 1 125 ? 29.450 -10.651 -37.310 1.00 74.69 125 PRO A CA 1
ATOM 1011 C C . PRO A 1 125 ? 30.648 -11.596 -37.275 1.00 74.69 125 PRO A C 1
ATOM 1013 O O . PRO A 1 125 ? 31.800 -11.199 -37.471 1.00 74.69 125 PRO A O 1
ATOM 1016 N N . THR A 1 126 ? 30.375 -12.878 -37.044 1.00 69.00 126 THR A N 1
ATOM 1017 C CA . THR A 1 126 ? 31.420 -13.907 -36.949 1.00 69.00 126 THR A CA 1
ATOM 1018 C C . THR A 1 126 ? 32.149 -14.107 -38.284 1.00 69.00 126 THR A C 1
ATOM 1020 O O . THR A 1 126 ? 33.334 -14.447 -38.302 1.00 69.00 126 THR A O 1
ATOM 1023 N N . CYS A 1 127 ? 31.465 -13.844 -39.403 1.00 64.88 127 CYS A N 1
ATOM 1024 C CA . CYS A 1 127 ? 32.002 -13.907 -40.757 1.00 64.88 127 CYS A CA 1
ATOM 1025 C C . CYS A 1 127 ? 31.872 -12.534 -41.439 1.00 64.88 127 CYS A C 1
ATOM 1027 O O . CYS A 1 127 ? 30.773 -12.032 -41.648 1.00 64.88 127 CYS A O 1
ATOM 1029 N N . LYS A 1 128 ? 33.004 -11.923 -41.823 1.00 59.94 128 LYS A N 1
ATOM 1030 C CA . LYS A 1 128 ? 33.036 -10.586 -42.459 1.00 59.94 128 LYS A CA 1
ATOM 1031 C C . LYS A 1 128 ? 32.310 -10.515 -43.812 1.00 59.94 128 LYS A C 1
ATOM 1033 O O . LYS A 1 128 ? 31.951 -9.423 -44.225 1.00 59.94 128 LYS A O 1
ATOM 1038 N N . GLY A 1 129 ? 32.115 -11.653 -44.484 1.00 58.81 129 GLY A N 1
ATOM 1039 C CA . GLY A 1 129 ? 31.385 -11.738 -45.754 1.00 58.81 129 GLY A CA 1
ATOM 1040 C C . GLY A 1 129 ? 29.864 -11.623 -45.618 1.00 58.81 129 G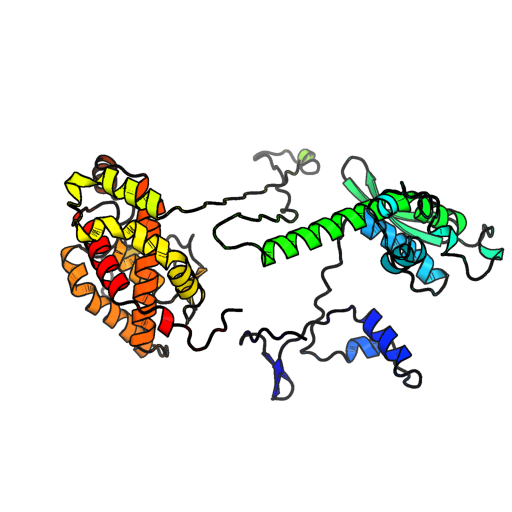LY A C 1
ATOM 1041 O O . GLY A 1 129 ? 29.205 -11.388 -46.619 1.00 58.81 129 GLY A O 1
ATOM 1042 N N . ASP A 1 130 ? 29.316 -11.734 -44.403 1.00 61.19 130 ASP A N 1
ATOM 1043 C CA . ASP A 1 130 ? 27.863 -11.756 -44.177 1.00 61.19 130 ASP A CA 1
ATOM 1044 C C . ASP A 1 130 ? 27.237 -10.345 -44.135 1.00 61.19 130 ASP A C 1
ATOM 1046 O O . ASP A 1 130 ? 26.015 -10.211 -44.129 1.00 61.19 130 ASP A O 1
ATOM 1050 N N . ILE A 1 131 ? 28.052 -9.283 -44.069 1.00 60.97 131 ILE A N 1
ATOM 1051 C CA . ILE A 1 131 ? 27.575 -7.891 -43.952 1.00 60.97 131 ILE A CA 1
ATOM 1052 C C . ILE A 1 131 ? 26.890 -7.428 -45.246 1.00 60.97 131 ILE A C 1
ATOM 1054 O O . ILE A 1 131 ? 25.857 -6.759 -45.175 1.00 60.97 131 ILE A O 1
ATOM 1058 N N . ASP A 1 132 ? 27.443 -7.833 -46.392 1.00 56.03 132 ASP A N 1
ATOM 1059 C CA . ASP A 1 132 ? 27.031 -7.406 -47.737 1.00 56.03 132 ASP A CA 1
ATOM 1060 C C . ASP A 1 132 ? 26.268 -8.507 -48.504 1.00 56.03 132 ASP A C 1
ATOM 1062 O O . ASP A 1 132 ? 26.031 -8.383 -49.704 1.00 56.03 132 ASP A O 1
ATOM 1066 N N . ASP A 1 133 ? 25.899 -9.603 -47.830 1.00 63.75 133 ASP A N 1
ATOM 1067 C CA . ASP A 1 133 ? 25.180 -10.722 -48.443 1.00 63.75 133 ASP A CA 1
ATOM 1068 C C . ASP A 1 133 ? 23.671 -10.426 -48.502 1.00 63.75 133 ASP A C 1
ATOM 1070 O O . ASP A 1 133 ? 22.947 -10.564 -47.510 1.00 63.75 133 ASP A O 1
ATOM 1074 N N . GLU A 1 134 ? 23.202 -9.985 -49.674 1.00 59.50 134 GLU A N 1
ATOM 1075 C CA . GLU A 1 134 ? 21.787 -9.699 -49.950 1.00 59.50 134 GLU A CA 1
ATOM 1076 C C . GLU A 1 134 ? 20.883 -10.939 -49.812 1.00 59.50 134 GLU A C 1
ATOM 1078 O O . GLU A 1 134 ? 19.685 -10.784 -49.571 1.00 59.50 134 GLU A O 1
ATOM 1083 N N . ASP A 1 135 ? 21.440 -12.156 -49.879 1.00 60.50 135 ASP A N 1
ATOM 1084 C CA . ASP A 1 135 ? 20.681 -13.407 -49.761 1.00 60.50 135 ASP A CA 1
ATOM 1085 C C . ASP A 1 135 ? 20.471 -13.849 -48.292 1.00 60.50 135 ASP A C 1
ATOM 1087 O O . ASP A 1 135 ? 19.728 -14.797 -48.017 1.00 60.50 135 ASP A O 1
ATOM 1091 N N . ASN A 1 136 ? 21.069 -13.148 -47.316 1.00 73.00 136 ASN A N 1
ATOM 1092 C CA . ASN A 1 136 ? 20.955 -13.444 -45.882 1.00 73.00 136 ASN A CA 1
ATOM 1093 C C . ASN A 1 136 ? 19.904 -12.566 -45.175 1.00 73.00 136 ASN A C 1
ATOM 1095 O O . ASN A 1 136 ? 20.226 -11.690 -44.366 1.00 73.00 136 ASN A O 1
ATOM 1099 N N . GLU A 1 137 ? 18.624 -12.844 -45.432 1.00 83.75 137 GLU A N 1
ATOM 1100 C CA . GLU A 1 137 ? 17.510 -12.186 -44.739 1.00 83.75 137 GLU A CA 1
ATOM 1101 C C . GLU A 1 137 ? 17.482 -12.545 -43.237 1.00 83.75 137 GLU A C 1
ATOM 1103 O O . GLU A 1 137 ? 17.459 -13.714 -42.841 1.00 83.75 137 GLU A O 1
ATOM 1108 N N . ILE A 1 138 ? 17.430 -11.522 -42.384 1.00 89.56 138 ILE A N 1
ATOM 1109 C CA . ILE A 1 138 ? 17.177 -11.619 -40.945 1.00 89.56 138 ILE A CA 1
ATOM 1110 C C . ILE A 1 138 ? 15.840 -10.952 -40.651 1.00 89.56 138 ILE A C 1
ATOM 1112 O O . ILE A 1 138 ? 15.524 -9.894 -41.193 1.00 89.56 138 ILE A O 1
ATOM 1116 N N . ARG A 1 139 ? 15.062 -11.567 -39.761 1.00 91.06 139 ARG A N 1
ATOM 1117 C CA . ARG A 1 139 ? 13.777 -11.043 -39.298 1.00 91.06 139 ARG A CA 1
ATOM 1118 C C . ARG A 1 139 ? 13.838 -10.750 -37.813 1.00 91.06 139 ARG A C 1
ATOM 1120 O O . ARG A 1 139 ? 14.421 -11.524 -37.053 1.00 91.06 139 ARG A O 1
ATOM 1127 N N . TRP A 1 140 ? 13.235 -9.644 -37.409 1.00 93.38 140 TRP A N 1
ATOM 1128 C CA . TRP A 1 140 ? 13.094 -9.265 -36.010 1.00 93.38 140 TRP A CA 1
ATOM 1129 C C . TRP A 1 140 ? 11.761 -8.567 -35.786 1.00 93.38 140 TRP A C 1
ATOM 1131 O O . TRP A 1 140 ? 11.139 -8.045 -36.711 1.00 93.38 140 TRP A O 1
ATOM 1141 N N . PHE A 1 141 ? 11.321 -8.553 -34.536 1.00 92.62 141 PHE A N 1
ATOM 1142 C CA . PHE A 1 141 ? 10.130 -7.820 -34.147 1.00 92.62 141 PHE A CA 1
ATOM 1143 C C . PHE A 1 141 ? 10.495 -6.447 -33.594 1.00 92.62 141 PHE A C 1
ATOM 1145 O O . PHE A 1 141 ? 11.560 -6.255 -33.013 1.00 92.62 141 PHE A O 1
ATOM 1152 N N . ASN A 1 142 ? 9.595 -5.485 -33.764 1.00 92.00 142 ASN A N 1
ATOM 1153 C CA . ASN A 1 142 ? 9.737 -4.152 -33.204 1.00 92.00 142 ASN A CA 1
ATOM 1154 C C . ASN A 1 142 ? 8.355 -3.593 -32.854 1.00 92.00 142 ASN A C 1
ATOM 1156 O O . ASN A 1 142 ? 7.433 -3.614 -33.672 1.00 92.00 142 ASN A O 1
ATOM 1160 N N . TRP A 1 143 ? 8.194 -3.082 -31.640 1.00 92.50 143 TRP A N 1
ATOM 1161 C CA . TRP A 1 143 ? 6.999 -2.357 -31.235 1.00 92.50 143 TRP A CA 1
ATOM 1162 C C . TRP A 1 143 ? 7.028 -0.954 -31.838 1.00 92.50 143 TRP A C 1
ATOM 1164 O O . TRP A 1 143 ? 7.949 -0.171 -31.598 1.00 92.50 143 TRP A O 1
ATOM 1174 N N . VAL A 1 144 ? 5.997 -0.622 -32.614 1.00 90.56 144 VAL A N 1
ATOM 1175 C CA . VAL A 1 144 ? 5.864 0.669 -33.299 1.00 90.56 144 VAL A CA 1
ATOM 1176 C C . VAL A 1 144 ? 4.591 1.359 -32.833 1.00 90.56 144 VAL A C 1
ATOM 1178 O O . VAL A 1 144 ? 3.544 0.726 -32.682 1.00 90.56 144 VAL A O 1
ATOM 1181 N N . ARG A 1 145 ? 4.669 2.674 -32.610 1.00 86.88 145 ARG A N 1
ATOM 1182 C CA . ARG A 1 145 ? 3.504 3.504 -32.296 1.00 86.88 145 ARG A CA 1
ATOM 1183 C C . ARG A 1 145 ? 2.935 4.098 -33.587 1.00 86.88 145 ARG A C 1
ATOM 1185 O O . ARG A 1 145 ? 3.535 4.996 -34.167 1.00 86.88 145 ARG A O 1
ATOM 1192 N N . VAL A 1 146 ? 1.768 3.618 -34.015 1.00 83.88 146 VAL A N 1
ATOM 1193 C CA . VAL A 1 146 ? 1.047 4.078 -35.213 1.00 83.88 146 VAL A CA 1
ATOM 1194 C C . VAL A 1 146 ? -0.295 4.665 -34.782 1.00 83.88 146 VAL A C 1
ATOM 1196 O O . VAL A 1 146 ? -1.107 3.985 -34.157 1.00 83.88 146 VAL A O 1
ATOM 1199 N N . SER A 1 147 ? -0.529 5.946 -35.079 1.00 78.31 147 SER A N 1
ATOM 1200 C CA . SER A 1 147 ? -1.783 6.649 -34.748 1.00 78.31 147 SER A CA 1
ATOM 1201 C C . SER A 1 147 ? -2.209 6.509 -33.276 1.00 78.31 147 SER A C 1
ATOM 1203 O O . SER A 1 147 ? -3.381 6.308 -32.968 1.00 78.31 147 SER A O 1
ATOM 1205 N N . GLY A 1 148 ? -1.241 6.565 -32.353 1.00 71.81 148 GLY A N 1
ATOM 1206 C CA . GLY A 1 148 ? -1.473 6.449 -30.907 1.00 71.81 148 GLY A CA 1
ATOM 1207 C C . GLY A 1 148 ? -1.619 5.019 -30.373 1.00 71.81 148 GLY A C 1
ATOM 1208 O O . GLY A 1 148 ? -1.597 4.839 -29.159 1.00 71.81 148 GLY A O 1
ATOM 1209 N N . LYS A 1 149 ? -1.696 4.001 -31.2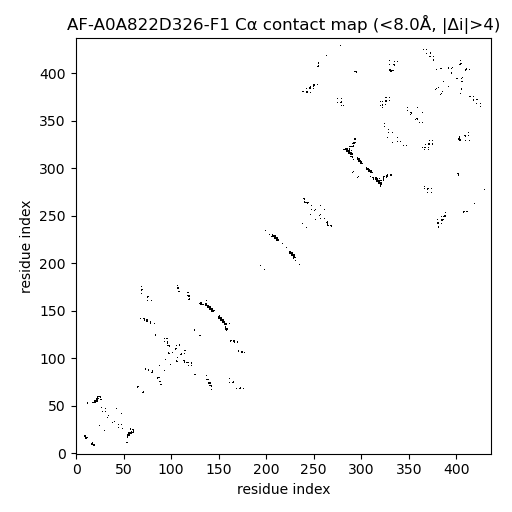39 1.00 75.50 149 LYS A N 1
ATOM 1210 C CA . LYS A 1 149 ? -1.710 2.583 -30.847 1.00 75.50 149 LYS A CA 1
ATOM 1211 C C . LYS A 1 149 ? -0.317 1.982 -30.982 1.00 75.50 149 LYS A C 1
ATOM 1213 O O . LYS A 1 149 ? 0.422 2.323 -31.901 1.00 75.50 149 LYS A O 1
ATOM 1218 N N . VAL A 1 150 ? 0.047 1.102 -30.056 1.00 83.75 150 VAL A N 1
ATOM 1219 C CA . VAL A 1 150 ? 1.316 0.367 -30.095 1.00 83.75 150 VAL A CA 1
ATOM 1220 C C . VAL A 1 150 ? 1.039 -1.026 -30.653 1.00 83.75 150 VAL A C 1
ATOM 1222 O O . VAL A 1 150 ? 0.138 -1.711 -30.176 1.00 83.75 150 VAL A O 1
ATOM 1225 N N . SER A 1 151 ? 1.778 -1.426 -31.683 1.00 87.25 151 SER A N 1
ATOM 1226 C CA . SER A 1 151 ? 1.636 -2.731 -32.337 1.00 87.25 151 SER A CA 1
ATOM 1227 C C . SER A 1 151 ? 3.002 -3.346 -32.598 1.00 87.25 151 SER A C 1
ATOM 1229 O O . SER A 1 151 ? 3.920 -2.630 -33.003 1.00 87.25 151 SER A O 1
ATOM 1231 N N . LEU A 1 152 ? 3.114 -4.659 -32.413 1.00 91.25 152 LEU A N 1
ATOM 1232 C CA . LEU A 1 152 ? 4.300 -5.418 -32.787 1.00 91.25 152 LEU A CA 1
ATOM 1233 C C . LEU A 1 152 ? 4.314 -5.617 -34.304 1.00 91.25 152 LEU A C 1
ATOM 1235 O O . LEU A 1 152 ? 3.334 -6.100 -34.872 1.00 91.25 152 LEU A O 1
ATOM 1239 N N . GLN A 1 153 ? 5.404 -5.229 -34.952 1.00 91.75 153 GLN A N 1
ATOM 1240 C CA . GLN A 1 153 ? 5.606 -5.409 -36.386 1.00 91.75 153 GLN A CA 1
ATOM 1241 C C . GLN A 1 153 ? 6.823 -6.296 -36.619 1.00 91.75 153 GLN A C 1
ATOM 1243 O O . GLN A 1 153 ? 7.841 -6.140 -35.947 1.00 91.75 153 GLN A O 1
ATOM 1248 N N . GLU A 1 154 ? 6.706 -7.227 -37.562 1.00 93.81 154 GLU A N 1
ATOM 1249 C CA . GLU A 1 154 ? 7.842 -7.992 -38.072 1.00 93.81 154 GLU A CA 1
ATOM 1250 C C . GLU A 1 154 ? 8.539 -7.163 -39.152 1.00 93.81 154 GLU A C 1
ATOM 1252 O O . GLU A 1 154 ? 7.899 -6.670 -40.083 1.00 93.81 154 GLU A O 1
ATOM 1257 N N . ILE A 1 155 ? 9.845 -6.984 -39.002 1.00 92.56 155 ILE A N 1
ATOM 1258 C CA . ILE A 1 155 ? 10.708 -6.274 -39.940 1.00 92.56 155 ILE A CA 1
ATOM 1259 C C . ILE A 1 155 ? 11.724 -7.286 -40.462 1.00 92.56 155 ILE A C 1
ATOM 1261 O O . ILE A 1 155 ? 12.240 -8.099 -39.692 1.00 92.56 155 ILE A O 1
ATOM 1265 N N . SER A 1 156 ? 12.019 -7.234 -41.760 1.00 91.56 156 SER A N 1
ATOM 1266 C CA . SER A 1 156 ? 13.105 -8.003 -42.358 1.00 91.56 156 SER A CA 1
ATOM 1267 C C . SER A 1 156 ? 14.158 -7.100 -42.995 1.00 91.56 156 SER A C 1
ATOM 1269 O O . SER A 1 156 ? 13.881 -5.966 -43.390 1.00 91.56 156 SER A O 1
ATOM 1271 N N . GLY A 1 157 ? 15.394 -7.586 -43.036 1.00 89.56 157 GLY A N 1
ATOM 1272 C CA . GLY A 1 157 ? 16.540 -6.875 -43.592 1.00 89.56 157 GLY A CA 1
ATOM 1273 C C . GLY A 1 157 ? 17.821 -7.697 -43.487 1.00 89.56 157 GLY A C 1
ATOM 1274 O O . GLY A 1 157 ? 17.806 -8.825 -43.002 1.00 89.56 157 GLY A O 1
ATOM 1275 N N . ASN A 1 158 ? 18.940 -7.135 -43.933 1.00 89.06 158 ASN A N 1
ATOM 1276 C CA . ASN A 1 158 ? 20.259 -7.763 -43.808 1.00 89.06 158 ASN A CA 1
ATOM 1277 C C . ASN A 1 158 ? 20.956 -7.383 -42.483 1.00 89.06 158 ASN A C 1
ATOM 1279 O O . ASN A 1 158 ? 20.442 -6.591 -41.684 1.00 89.06 158 ASN A O 1
ATOM 1283 N N . ILE A 1 159 ? 22.156 -7.926 -42.257 1.00 87.75 159 ILE A N 1
ATOM 1284 C CA . ILE A 1 159 ? 22.967 -7.654 -41.057 1.00 87.75 159 ILE A CA 1
ATOM 1285 C C . ILE A 1 159 ? 23.272 -6.162 -40.898 1.00 87.75 159 ILE A C 1
ATOM 1287 O O . ILE A 1 159 ? 23.148 -5.630 -39.793 1.00 87.75 159 ILE A O 1
ATOM 1291 N N . ALA A 1 160 ? 23.637 -5.478 -41.986 1.00 87.50 160 ALA A N 1
ATOM 1292 C CA . ALA A 1 160 ? 23.932 -4.048 -41.959 1.00 87.50 160 ALA A CA 1
ATOM 1293 C C . ALA A 1 160 ? 22.721 -3.224 -41.485 1.00 87.50 160 ALA A C 1
ATOM 1295 O O . ALA A 1 160 ? 22.863 -2.306 -40.678 1.00 87.50 160 ALA A O 1
ATOM 1296 N N . THR A 1 161 ? 21.516 -3.600 -41.921 1.00 91.00 161 THR A N 1
ATOM 1297 C CA . THR A 1 161 ? 20.262 -2.958 -41.505 1.00 91.00 161 THR A CA 1
ATOM 1298 C C . THR A 1 161 ? 19.988 -3.183 -40.018 1.00 91.00 161 THR A C 1
ATOM 1300 O O . THR A 1 161 ? 19.635 -2.238 -39.312 1.00 91.00 161 THR A O 1
ATOM 1303 N N . LEU A 1 162 ? 20.180 -4.411 -39.523 1.00 91.81 162 LEU A N 1
ATOM 1304 C CA . LEU A 1 162 ? 19.991 -4.736 -38.107 1.00 91.81 162 LEU A CA 1
ATOM 1305 C C . LEU A 1 162 ? 20.969 -3.952 -37.214 1.00 91.81 162 LEU A C 1
ATOM 1307 O O . LEU A 1 162 ? 20.544 -3.346 -36.233 1.00 91.81 162 LEU A O 1
ATOM 1311 N N . LEU A 1 163 ? 22.257 -3.908 -37.577 1.00 92.25 163 LEU A N 1
ATOM 1312 C CA . LEU A 1 163 ? 23.272 -3.123 -36.860 1.00 92.25 163 LEU A CA 1
ATOM 1313 C C . LEU A 1 163 ? 22.958 -1.627 -36.881 1.00 92.25 163 LEU A C 1
ATOM 1315 O O . LEU A 1 163 ? 23.003 -0.981 -35.836 1.00 92.25 163 LEU A O 1
ATOM 1319 N N . GLY A 1 164 ? 22.560 -1.094 -38.038 1.00 93.38 164 GLY A N 1
ATOM 1320 C CA . GLY A 1 164 ? 22.133 0.297 -38.158 1.00 93.38 164 GLY A CA 1
ATOM 1321 C C . GLY A 1 164 ? 20.962 0.629 -37.230 1.00 93.38 164 GLY A C 1
ATOM 1322 O O . GLY A 1 164 ? 20.950 1.694 -36.622 1.00 93.38 164 GLY A O 1
ATOM 1323 N N . LYS A 1 165 ? 20.010 -0.298 -37.048 1.00 94.81 165 LYS A N 1
ATOM 1324 C CA . LYS A 1 165 ? 18.889 -0.125 -36.108 1.00 94.81 165 LYS A CA 1
ATOM 1325 C C . LYS A 1 165 ? 19.317 -0.179 -34.643 1.00 94.81 165 LYS A C 1
ATOM 1327 O O . LYS A 1 165 ? 18.763 0.567 -33.837 1.00 94.81 165 LYS A O 1
ATOM 1332 N N . ILE A 1 166 ? 20.290 -1.022 -34.296 1.00 95.12 166 ILE A N 1
ATOM 1333 C CA . ILE A 1 166 ? 20.870 -1.054 -32.945 1.00 95.12 166 ILE A CA 1
ATOM 1334 C C . ILE A 1 166 ? 21.548 0.288 -32.639 1.00 95.12 166 ILE A C 1
ATOM 1336 O O . ILE A 1 166 ? 21.280 0.886 -31.596 1.00 95.12 166 ILE A O 1
ATOM 1340 N N . ASP A 1 167 ? 22.362 0.794 -33.564 1.00 96.06 167 ASP A N 1
ATOM 1341 C CA . ASP A 1 167 ? 23.055 2.076 -33.411 1.00 96.06 167 ASP A CA 1
ATOM 1342 C C . ASP A 1 167 ? 22.087 3.267 -33.381 1.00 96.06 167 ASP A C 1
ATOM 1344 O O . ASP A 1 167 ? 22.273 4.193 -32.594 1.00 96.06 167 ASP A O 1
ATOM 1348 N N . GLU A 1 168 ? 21.021 3.237 -34.187 1.00 95.69 168 GLU A N 1
ATOM 1349 C CA . GLU A 1 168 ? 19.969 4.261 -34.196 1.00 95.69 168 GLU A CA 1
ATOM 1350 C C . GLU A 1 168 ? 19.253 4.354 -32.839 1.00 95.69 168 GLU A C 1
ATOM 1352 O O . GLU A 1 168 ? 18.991 5.453 -32.348 1.00 95.69 168 GLU A O 1
ATOM 1357 N N . GLN A 1 169 ? 18.952 3.214 -32.206 1.00 94.88 169 GLN A N 1
ATOM 1358 C CA . GLN A 1 169 ? 18.278 3.185 -30.903 1.00 94.88 169 GLN A CA 1
ATOM 1359 C C . GLN A 1 169 ? 19.222 3.471 -29.727 1.00 94.88 169 GLN A C 1
ATOM 1361 O O . GLN A 1 169 ? 18.748 3.855 -28.651 1.00 94.88 169 GLN A O 1
ATOM 1366 N N . TRP A 1 170 ? 20.536 3.321 -29.921 1.00 95.69 170 TRP A N 1
ATOM 1367 C CA . TRP A 1 170 ? 21.546 3.404 -28.865 1.00 95.69 170 TRP A CA 1
ATOM 1368 C C . TRP A 1 170 ? 21.474 4.672 -27.994 1.00 95.69 170 TRP A C 1
ATOM 1370 O O . TRP A 1 170 ? 21.440 4.537 -26.769 1.00 95.69 170 TRP A O 1
ATOM 1380 N N . PRO A 1 171 ? 21.384 5.899 -28.548 1.00 95.19 171 PRO A N 1
ATOM 1381 C CA . PRO A 1 171 ? 21.386 7.112 -27.728 1.00 95.19 171 PRO A CA 1
ATOM 1382 C C . PRO A 1 171 ? 20.182 7.180 -26.786 1.00 95.19 171 PRO A C 1
ATOM 1384 O O . PRO A 1 171 ? 20.304 7.573 -25.627 1.00 95.19 171 PRO A O 1
ATOM 1387 N N . VAL A 1 172 ? 19.015 6.756 -27.278 1.00 94.25 172 VAL A N 1
ATOM 1388 C CA . VAL A 1 172 ? 17.759 6.805 -26.526 1.00 94.25 172 VAL A CA 1
ATOM 1389 C C . VAL A 1 172 ? 17.756 5.752 -25.424 1.00 94.25 172 VAL A C 1
ATOM 1391 O O . VAL A 1 172 ? 17.414 6.066 -24.283 1.00 94.25 172 VAL A O 1
ATOM 1394 N N . ILE A 1 173 ? 18.158 4.514 -25.736 1.00 93.25 173 ILE A N 1
ATOM 1395 C CA . ILE A 1 173 ? 18.151 3.432 -24.747 1.00 93.25 173 ILE A CA 1
ATOM 1396 C C . ILE A 1 173 ? 19.200 3.643 -23.656 1.00 93.25 173 ILE A C 1
ATOM 1398 O O . ILE A 1 173 ? 18.914 3.374 -22.490 1.00 93.25 173 ILE A O 1
ATOM 1402 N N . LEU A 1 174 ? 20.378 4.168 -24.006 1.00 94.81 174 LEU A N 1
ATOM 1403 C CA . LEU A 1 174 ? 21.451 4.430 -23.052 1.00 94.81 174 LEU A CA 1
ATOM 1404 C C . LEU A 1 174 ? 21.028 5.475 -22.013 1.00 94.81 174 LEU A C 1
ATOM 1406 O O . LEU A 1 174 ? 21.128 5.225 -20.809 1.00 94.81 174 LEU A O 1
ATOM 1410 N N . HIS A 1 175 ? 20.484 6.606 -22.474 1.00 94.31 175 HIS A N 1
ATOM 1411 C CA . HIS A 1 175 ? 19.972 7.650 -21.593 1.00 94.31 175 HIS A CA 1
ATOM 1412 C C . HIS A 1 175 ? 18.787 7.149 -20.753 1.00 94.31 175 HIS A C 1
ATOM 1414 O O . HIS A 1 175 ? 18.762 7.324 -19.534 1.00 94.31 175 HIS A O 1
ATOM 1420 N N . HIS A 1 176 ? 17.823 6.464 -21.379 1.00 92.12 176 HIS A N 1
ATOM 1421 C CA . HIS A 1 176 ? 16.656 5.929 -20.678 1.00 92.12 176 HIS A CA 1
ATOM 1422 C C . HIS A 1 176 ? 17.042 4.917 -19.586 1.00 92.12 176 HIS A C 1
ATOM 1424 O O . HIS A 1 176 ? 16.511 4.965 -18.474 1.00 92.12 176 HIS A O 1
ATOM 1430 N N . HIS A 1 177 ? 17.987 4.018 -19.881 1.00 90.75 177 HIS A N 1
ATOM 1431 C CA . HIS A 1 177 ? 18.500 3.048 -18.918 1.00 90.75 177 HIS A CA 1
ATOM 1432 C C . HIS A 1 177 ? 19.194 3.739 -17.734 1.00 90.75 177 HIS A C 1
ATOM 1434 O O . HIS A 1 177 ? 18.925 3.378 -16.589 1.00 90.75 177 HIS A O 1
ATOM 1440 N N . TYR A 1 178 ? 20.009 4.767 -17.993 1.00 93.31 178 TYR A N 1
ATOM 1441 C CA . TYR A 1 178 ? 20.655 5.558 -16.944 1.00 93.31 178 TYR A CA 1
ATOM 1442 C C . TYR A 1 178 ? 19.640 6.219 -16.006 1.00 93.31 178 TYR A C 1
ATOM 1444 O O . TYR A 1 178 ? 19.697 5.993 -14.798 1.00 93.31 178 TYR A O 1
ATOM 1452 N N . VAL A 1 179 ? 18.671 6.967 -16.548 1.00 89.56 179 VAL A N 1
ATOM 1453 C CA . VAL A 1 179 ? 17.639 7.654 -15.748 1.00 89.56 179 VAL A CA 1
ATOM 1454 C C . VAL A 1 179 ? 16.882 6.663 -14.865 1.00 89.56 179 VAL A C 1
ATOM 1456 O O . VAL A 1 179 ? 16.708 6.901 -13.669 1.00 89.56 179 VAL A O 1
ATOM 1459 N N . LYS A 1 180 ? 16.477 5.521 -15.431 1.00 87.62 180 LYS A N 1
ATOM 1460 C CA . LYS A 1 180 ? 15.784 4.456 -14.699 1.00 87.62 180 LYS A CA 1
ATOM 1461 C C . LYS A 1 180 ? 16.625 3.923 -13.530 1.00 87.62 180 LYS A C 1
ATOM 1463 O O . LYS A 1 180 ? 16.099 3.765 -12.427 1.00 87.62 180 LYS A O 1
ATOM 1468 N N . GLU A 1 181 ? 17.911 3.631 -13.734 1.00 86.75 181 GLU A N 1
ATOM 1469 C CA . GLU A 1 181 ? 18.766 3.125 -12.651 1.00 86.75 181 GLU A CA 1
ATOM 1470 C C . GLU A 1 181 ? 19.058 4.202 -11.590 1.00 86.75 181 GLU A C 1
ATOM 1472 O O . GLU A 1 181 ? 19.012 3.884 -10.401 1.00 86.75 181 GLU A O 1
ATOM 1477 N N . GLN A 1 182 ? 19.242 5.474 -11.973 1.00 89.75 182 GLN A N 1
ATOM 1478 C CA . GLN A 1 182 ? 19.375 6.588 -11.019 1.00 89.75 182 GLN A CA 1
ATOM 1479 C C . GLN A 1 182 ? 18.123 6.743 -10.146 1.00 89.75 182 GLN A C 1
ATOM 1481 O O . GLN A 1 182 ? 18.220 6.813 -8.921 1.00 89.75 182 GLN A O 1
ATOM 1486 N N . GLN A 1 183 ? 16.930 6.721 -10.748 1.00 83.69 183 GLN A N 1
ATOM 1487 C CA . GLN A 1 183 ? 15.662 6.789 -10.014 1.00 83.69 183 GLN A CA 1
ATOM 1488 C C . GLN A 1 183 ? 15.507 5.619 -9.036 1.00 83.69 183 GLN A C 1
ATOM 1490 O O . GLN A 1 183 ? 15.143 5.815 -7.875 1.00 83.69 183 GLN A O 1
ATOM 1495 N N . LYS A 1 184 ? 15.825 4.398 -9.477 1.00 81.75 184 LYS A N 1
ATOM 1496 C CA . LYS A 1 184 ? 15.789 3.198 -8.634 1.00 81.75 184 LYS A CA 1
ATOM 1497 C C . LYS A 1 184 ? 16.751 3.304 -7.448 1.00 81.75 184 LYS A C 1
ATOM 1499 O O . LYS A 1 184 ? 16.375 2.955 -6.329 1.00 81.75 184 LYS A O 1
ATOM 1504 N N . GLN A 1 185 ? 17.978 3.774 -7.675 1.00 83.62 185 GLN A N 1
ATOM 1505 C CA . GLN A 1 185 ? 18.962 3.989 -6.612 1.00 83.62 185 GLN A CA 1
ATOM 1506 C C . GLN A 1 185 ? 18.476 5.045 -5.620 1.00 83.62 185 GLN A C 1
ATOM 1508 O O . GLN A 1 185 ? 18.436 4.773 -4.422 1.00 83.62 185 GLN A O 1
ATOM 1513 N N . TYR A 1 186 ? 18.011 6.191 -6.114 1.00 84.06 186 TYR A N 1
ATOM 1514 C CA . TYR A 1 186 ? 17.515 7.285 -5.287 1.00 84.06 186 TYR A CA 1
ATOM 1515 C C . TYR A 1 186 ? 16.327 6.870 -4.409 1.00 84.06 186 TYR A C 1
ATOM 1517 O O . TYR A 1 186 ? 16.335 7.125 -3.208 1.00 84.06 186 TYR A O 1
ATOM 1525 N N . ILE A 1 187 ? 15.345 6.147 -4.962 1.00 77.75 187 ILE A N 1
ATOM 1526 C CA . ILE A 1 187 ? 14.212 5.615 -4.186 1.00 77.75 187 ILE A CA 1
ATOM 1527 C C . ILE A 1 187 ? 14.699 4.670 -3.082 1.00 77.75 187 ILE A C 1
ATOM 1529 O O . ILE A 1 187 ? 14.209 4.735 -1.955 1.00 77.75 187 ILE A O 1
ATOM 1533 N N . ASN A 1 188 ? 15.663 3.796 -3.378 1.00 74.75 188 ASN A N 1
ATOM 1534 C CA . ASN A 1 188 ? 16.227 2.890 -2.377 1.00 74.75 188 ASN A CA 1
ATOM 1535 C C . ASN A 1 188 ? 17.007 3.637 -1.290 1.00 74.75 188 ASN A C 1
ATOM 1537 O O . ASN A 1 188 ? 16.953 3.241 -0.128 1.00 74.75 188 ASN A O 1
ATOM 1541 N N . GLU A 1 189 ? 17.734 4.697 -1.643 1.00 81.38 189 GLU A N 1
ATOM 1542 C CA . GLU A 1 189 ? 18.426 5.539 -0.667 1.00 81.38 189 GLU A CA 1
ATOM 1543 C C . GLU A 1 189 ? 17.456 6.270 0.244 1.00 81.38 189 GLU A C 1
ATOM 1545 O O . GLU A 1 189 ? 17.629 6.248 1.460 1.00 81.38 189 GLU A O 1
ATOM 1550 N N . ILE A 1 190 ? 16.435 6.885 -0.345 1.00 75.62 190 ILE A N 1
ATOM 1551 C CA . ILE A 1 190 ? 15.354 7.541 0.372 1.00 75.62 190 ILE A CA 1
ATOM 1552 C C . ILE A 1 190 ? 14.729 6.550 1.354 1.00 75.62 190 ILE A C 1
ATOM 1554 O O . ILE A 1 190 ? 14.782 6.798 2.547 1.00 75.62 190 ILE A O 1
ATOM 1558 N N . LYS A 1 191 ? 14.280 5.371 0.901 1.00 66.81 191 LYS A N 1
ATOM 1559 C CA . LYS A 1 191 ? 13.696 4.339 1.782 1.00 66.81 191 LYS A CA 1
ATOM 1560 C C . LYS A 1 191 ? 14.586 3.956 2.971 1.00 66.81 191 LYS A C 1
ATOM 1562 O O . LYS A 1 191 ? 14.068 3.599 4.021 1.00 66.81 191 LYS A O 1
ATOM 1567 N N . LYS A 1 192 ? 15.912 3.996 2.806 1.00 72.56 192 LYS A N 1
ATOM 1568 C CA . LYS A 1 192 ? 16.880 3.685 3.872 1.00 72.56 192 LYS A CA 1
ATOM 1569 C C . LYS A 1 192 ? 17.148 4.860 4.812 1.00 72.56 192 LYS A C 1
ATOM 1571 O O . LYS A 1 192 ? 17.474 4.637 5.970 1.00 72.56 192 LYS A O 1
ATOM 1576 N N . LYS A 1 193 ? 17.109 6.093 4.298 1.00 70.69 193 LYS A N 1
ATOM 1577 C CA . LYS A 1 193 ? 17.446 7.321 5.037 1.00 70.69 193 LYS A CA 1
ATOM 1578 C C . LYS A 1 193 ? 16.214 7.997 5.651 1.00 70.69 193 LYS A C 1
ATOM 1580 O O . LYS A 1 193 ? 16.383 8.819 6.546 1.00 70.69 193 LYS A O 1
ATOM 1585 N N . SER A 1 194 ? 15.007 7.700 5.167 1.00 65.69 194 SER A N 1
ATOM 1586 C CA . SER A 1 194 ? 13.742 8.185 5.732 1.00 65.69 194 SER A CA 1
ATOM 1587 C C . SER A 1 194 ? 13.554 7.728 7.162 1.00 65.69 194 SER A C 1
ATOM 1589 O O . SER A 1 194 ? 13.817 6.573 7.484 1.00 65.69 194 SER A O 1
ATOM 1591 N N . ASN A 1 195 ? 12.942 8.599 7.956 1.00 62.31 195 ASN A N 1
ATOM 1592 C CA . ASN A 1 195 ? 12.084 8.184 9.055 1.00 62.31 195 ASN A CA 1
ATOM 1593 C C . ASN A 1 195 ? 10.610 8.391 8.659 1.00 62.31 195 ASN A C 1
ATOM 1595 O O . ASN A 1 195 ? 10.295 9.106 7.704 1.00 62.31 195 ASN A O 1
ATOM 1599 N N . ASP A 1 196 ? 9.705 7.813 9.437 1.00 58.03 196 ASP A N 1
ATOM 1600 C CA . ASP A 1 196 ? 8.249 7.862 9.245 1.00 58.03 196 ASP A CA 1
ATOM 1601 C C . ASP A 1 196 ? 7.644 9.282 9.386 1.00 58.03 196 ASP A C 1
ATOM 1603 O O . ASP A 1 196 ? 6.431 9.458 9.273 1.00 58.03 196 ASP A O 1
ATOM 1607 N N . LYS A 1 197 ? 8.464 10.310 9.658 1.00 57.03 197 LYS A N 1
ATOM 1608 C CA . LYS A 1 197 ? 8.046 11.679 10.008 1.00 57.03 197 LYS A CA 1
ATOM 1609 C C . LYS A 1 197 ? 8.469 12.751 8.997 1.00 57.03 197 LYS A C 1
ATOM 1611 O O . LYS A 1 197 ? 7.970 13.875 9.094 1.00 57.03 197 LYS A O 1
ATOM 1616 N N . ASP A 1 198 ? 9.336 12.445 8.033 1.00 59.16 198 ASP A N 1
ATOM 1617 C CA . ASP A 1 198 ? 9.919 13.476 7.163 1.00 59.16 198 ASP A CA 1
ATOM 1618 C C . ASP A 1 198 ? 9.162 13.650 5.842 1.00 59.16 198 ASP A C 1
ATOM 1620 O O . ASP A 1 198 ? 8.808 14.770 5.469 1.00 59.16 198 ASP A O 1
ATOM 1624 N N . TYR A 1 199 ? 8.882 12.560 5.131 1.00 63.00 199 TYR A N 1
ATOM 1625 C CA . TYR A 1 199 ? 8.280 12.616 3.800 1.00 63.00 199 TYR A CA 1
ATOM 1626 C C . TYR A 1 199 ? 7.495 11.346 3.468 1.00 63.00 199 TYR A C 1
ATOM 1628 O O . TYR A 1 199 ? 7.789 10.259 3.957 1.00 63.00 199 TYR A O 1
ATOM 1636 N N . VAL A 1 200 ? 6.511 11.483 2.577 1.00 66.88 200 VAL A N 1
ATOM 1637 C CA . VAL A 1 200 ? 5.785 10.355 1.985 1.00 66.88 200 VAL A CA 1
ATOM 1638 C C . VAL A 1 200 ? 6.329 10.139 0.577 1.00 66.88 200 VAL A C 1
ATOM 1640 O O . VAL A 1 200 ? 6.227 11.023 -0.272 1.00 66.88 200 VAL A O 1
ATOM 1643 N N . VAL A 1 201 ? 6.918 8.971 0.322 1.00 67.38 201 VAL A N 1
ATOM 1644 C CA . VAL A 1 201 ? 7.366 8.585 -1.023 1.00 67.38 201 VAL A CA 1
ATOM 1645 C C . VAL A 1 201 ? 6.245 7.826 -1.697 1.00 67.38 201 VAL A C 1
ATOM 1647 O O . VAL A 1 201 ? 5.859 6.751 -1.241 1.00 67.38 201 VAL A O 1
ATOM 1650 N N . ILE A 1 202 ? 5.745 8.364 -2.801 1.00 69.00 202 ILE A N 1
ATOM 1651 C CA . ILE A 1 202 ? 4.672 7.732 -3.559 1.00 69.00 202 ILE A CA 1
ATOM 1652 C C . ILE A 1 202 ? 5.249 7.311 -4.900 1.00 69.00 202 ILE A C 1
ATOM 1654 O O . ILE A 1 202 ? 5.671 8.141 -5.701 1.00 69.00 202 ILE A O 1
ATOM 1658 N N . THR A 1 203 ? 5.320 6.002 -5.117 1.00 65.12 203 THR A N 1
ATOM 1659 C CA . THR A 1 203 ? 5.708 5.417 -6.399 1.00 65.12 203 THR A CA 1
ATOM 1660 C C . THR A 1 203 ? 4.465 4.797 -7.012 1.00 65.12 203 THR A C 1
ATOM 1662 O O . THR A 1 203 ? 3.873 3.900 -6.417 1.00 65.12 203 THR A O 1
ATOM 1665 N N . CYS A 1 204 ? 4.059 5.286 -8.179 1.00 64.12 204 CYS A N 1
ATOM 1666 C CA . CYS A 1 204 ? 2.914 4.756 -8.909 1.00 64.12 204 CYS A CA 1
ATOM 1667 C C . CYS A 1 204 ? 3.406 3.994 -10.137 1.00 64.12 204 CYS A C 1
ATOM 1669 O O . CYS A 1 204 ? 4.206 4.522 -10.908 1.00 64.12 204 CYS A O 1
ATOM 1671 N N . ASP A 1 205 ? 2.923 2.766 -10.297 1.00 59.56 205 ASP A N 1
ATOM 1672 C CA . ASP A 1 205 ? 3.031 2.004 -11.544 1.00 59.56 205 ASP A CA 1
ATOM 1673 C C . ASP A 1 205 ? 1.819 2.309 -12.438 1.00 59.56 205 ASP A C 1
ATOM 1675 O O . ASP A 1 205 ? 0.847 2.884 -11.950 1.00 59.56 205 ASP A O 1
ATOM 1679 N N . PHE A 1 206 ? 1.856 1.948 -13.723 1.00 57.78 206 PHE A N 1
ATOM 1680 C CA . PHE A 1 206 ? 0.751 2.173 -14.660 1.00 57.78 206 PHE A CA 1
ATOM 1681 C C . PHE A 1 206 ? -0.575 1.639 -14.091 1.00 57.78 206 PHE A C 1
ATOM 1683 O O . PHE A 1 206 ? -0.737 0.438 -13.885 1.00 57.78 206 PHE A O 1
ATOM 1690 N N . ALA A 1 207 ? -1.536 2.534 -13.849 1.00 55.66 207 ALA A N 1
ATOM 1691 C CA . ALA A 1 207 ? -2.901 2.146 -13.520 1.00 55.66 207 ALA A CA 1
ATOM 1692 C C . ALA A 1 207 ? -3.583 1.517 -14.745 1.00 55.66 207 ALA A C 1
ATOM 1694 O O . ALA A 1 207 ? -3.268 1.867 -15.887 1.00 55.66 207 ALA A O 1
ATOM 1695 N N . GLU A 1 208 ? -4.548 0.622 -14.521 1.00 57.47 208 GLU A N 1
ATOM 1696 C CA . GLU A 1 208 ? -5.428 0.177 -15.600 1.00 57.47 208 GLU A CA 1
ATOM 1697 C C . GLU A 1 208 ? -6.154 1.392 -16.195 1.00 57.47 208 GLU A C 1
ATOM 1699 O O . GLU A 1 208 ? -6.745 2.212 -15.487 1.00 57.47 208 GLU A O 1
ATOM 1704 N N . ASN A 1 209 ? -6.085 1.527 -17.519 1.00 72.00 209 ASN A N 1
ATOM 1705 C CA . ASN A 1 209 ? -6.785 2.585 -18.227 1.00 72.00 209 ASN A CA 1
ATOM 1706 C C . ASN A 1 209 ? -8.297 2.395 -18.072 1.00 72.00 209 ASN A C 1
ATOM 1708 O O . ASN A 1 209 ? -8.861 1.399 -18.532 1.00 72.00 209 ASN A O 1
ATOM 1712 N N . TYR A 1 210 ? -8.977 3.388 -17.510 1.00 76.62 210 TYR A N 1
ATOM 1713 C CA . TYR A 1 210 ? -10.427 3.426 -17.511 1.00 76.62 210 TYR A CA 1
ATOM 1714 C C . TYR A 1 210 ? -10.919 3.782 -18.913 1.00 76.62 210 TYR A C 1
ATOM 1716 O O . TYR A 1 210 ? -10.549 4.811 -19.485 1.00 76.62 210 TYR A O 1
ATOM 1724 N N . THR A 1 211 ? -11.754 2.915 -19.479 1.00 84.31 211 THR A N 1
ATOM 1725 C CA . THR A 1 211 ? -12.344 3.140 -20.798 1.00 84.31 211 THR A CA 1
ATOM 1726 C C . THR A 1 211 ? -13.620 3.960 -20.644 1.00 84.31 211 THR A C 1
ATOM 1728 O O . THR A 1 211 ? -14.556 3.555 -19.959 1.00 84.31 211 THR A O 1
ATOM 1731 N N . LEU A 1 212 ? -13.651 5.134 -21.272 1.00 82.25 212 LEU A N 1
ATOM 1732 C CA . LEU A 1 212 ? -14.789 6.042 -21.255 1.00 82.25 212 LEU A CA 1
ATOM 1733 C C . LEU A 1 212 ? -15.887 5.494 -22.172 1.00 82.25 212 LEU A C 1
ATOM 1735 O O . LEU A 1 212 ? -15.827 5.648 -23.392 1.00 82.25 212 LEU A O 1
ATOM 1739 N N . VAL A 1 213 ? -16.893 4.861 -21.567 1.00 86.19 213 VAL A N 1
ATOM 1740 C CA . VAL A 1 213 ? -18.069 4.323 -22.264 1.00 86.19 213 VAL A CA 1
ATOM 1741 C C . VAL A 1 213 ? -19.264 5.243 -22.030 1.00 86.19 213 VAL A C 1
ATOM 1743 O O . VAL A 1 213 ? -19.642 5.523 -20.892 1.00 86.19 213 VAL A O 1
ATOM 1746 N N . ALA A 1 214 ? -19.890 5.715 -23.109 1.00 82.50 214 ALA A N 1
ATOM 1747 C CA . ALA A 1 214 ? -21.127 6.482 -23.007 1.00 82.50 214 ALA A CA 1
ATOM 1748 C C . ALA A 1 214 ? -22.309 5.547 -22.697 1.00 82.50 214 ALA A C 1
ATOM 1750 O O . ALA A 1 214 ? -22.477 4.513 -23.337 1.00 82.50 214 ALA A O 1
ATOM 1751 N N . GLN A 1 215 ? -23.196 5.939 -21.778 1.00 83.75 215 GLN A N 1
ATOM 1752 C CA . GLN A 1 215 ? -24.325 5.101 -21.332 1.00 83.75 215 GLN A CA 1
ATOM 1753 C C . GLN A 1 215 ? -25.293 4.682 -22.465 1.00 83.75 215 GLN A C 1
ATOM 1755 O O . GLN A 1 215 ? -26.030 3.708 -22.330 1.00 83.75 215 GLN A O 1
ATOM 1760 N N . ARG A 1 216 ? -25.305 5.413 -23.587 1.00 87.06 216 ARG A N 1
ATOM 1761 C CA . ARG A 1 216 ? -26.073 5.109 -24.807 1.00 87.06 216 ARG A CA 1
ATOM 1762 C C . ARG A 1 216 ? -25.181 5.135 -26.050 1.00 87.06 216 ARG A C 1
ATOM 1764 O O . ARG A 1 216 ? -25.504 5.805 -27.031 1.00 87.06 216 ARG A O 1
ATOM 1771 N N . GLU A 1 217 ? -24.028 4.475 -25.996 1.00 83.69 217 GLU A N 1
ATOM 1772 C CA . GLU A 1 217 ? -23.145 4.412 -27.160 1.00 83.69 217 GLU A CA 1
ATOM 1773 C C . GLU A 1 217 ? -23.810 3.649 -28.320 1.00 83.69 217 GLU A C 1
ATOM 1775 O O . GLU A 1 217 ? -24.429 2.599 -28.146 1.00 83.69 217 GLU A O 1
ATOM 1780 N N . VAL A 1 218 ? -23.696 4.204 -29.525 1.00 85.31 218 VAL A N 1
ATOM 1781 C CA . VAL A 1 218 ? -24.088 3.513 -30.757 1.00 85.31 218 VAL A CA 1
ATOM 1782 C C . VAL A 1 218 ? -23.022 2.482 -31.120 1.00 85.31 218 VAL A C 1
ATOM 1784 O O . VAL A 1 218 ? -21.841 2.702 -30.868 1.00 85.31 218 VAL A O 1
ATOM 1787 N N . GLN A 1 219 ? -23.401 1.388 -31.782 1.00 83.31 219 GLN A N 1
ATOM 1788 C CA . GLN A 1 219 ? -22.480 0.288 -32.108 1.00 83.31 219 GLN A CA 1
ATOM 1789 C C . GLN A 1 219 ? -21.207 0.738 -32.855 1.00 83.31 219 GLN A C 1
ATOM 1791 O O . GLN A 1 219 ? -20.139 0.167 -32.659 1.00 83.31 219 GLN A O 1
ATOM 1796 N N . SER A 1 220 ? -21.289 1.786 -33.684 1.00 85.06 220 SER A N 1
ATOM 1797 C CA . SER A 1 220 ? -20.128 2.340 -34.396 1.00 85.06 220 SER A CA 1
ATOM 1798 C C . SER A 1 220 ? -19.114 3.046 -33.485 1.00 85.06 220 SER A C 1
ATOM 1800 O O . SER A 1 220 ? -17.965 3.211 -33.885 1.00 85.06 220 SER A O 1
ATOM 1802 N N . ALA A 1 221 ? -19.511 3.457 -32.278 1.00 78.50 221 ALA A N 1
ATOM 1803 C CA . ALA A 1 221 ? -18.634 4.087 -31.292 1.00 78.50 221 ALA A CA 1
ATOM 1804 C C . ALA A 1 221 ? -17.832 3.068 -30.454 1.00 78.50 221 ALA A C 1
ATOM 1806 O O . ALA A 1 221 ? -16.805 3.439 -29.891 1.00 78.50 221 ALA A O 1
ATOM 1807 N N . HIS A 1 222 ? -18.235 1.788 -30.447 1.00 76.88 222 HIS A N 1
ATOM 1808 C CA . HIS A 1 222 ? -17.638 0.716 -29.635 1.00 76.88 222 HIS A CA 1
ATOM 1809 C C . HIS A 1 222 ? -16.129 0.527 -29.851 1.00 76.88 222 HIS A C 1
ATOM 1811 O O . HIS A 1 222 ? -15.388 0.188 -28.936 1.00 76.88 222 HIS A O 1
ATOM 1817 N N . TRP A 1 223 ? -15.648 0.797 -31.067 1.00 75.81 223 TRP A N 1
ATOM 1818 C CA . TRP A 1 223 ? -14.243 0.613 -31.447 1.00 75.81 223 TRP A CA 1
ATOM 1819 C C . TRP A 1 223 ? -13.381 1.874 -31.288 1.00 75.81 223 TRP A C 1
ATOM 1821 O O . TRP A 1 223 ? -12.189 1.842 -31.605 1.00 75.81 223 TRP A O 1
ATOM 1831 N N . ASN A 1 224 ? -13.973 2.985 -30.833 1.00 76.75 224 ASN A N 1
ATOM 1832 C CA . ASN A 1 224 ? -13.315 4.291 -30.726 1.00 76.75 224 ASN A CA 1
ATOM 1833 C C . ASN A 1 224 ? -13.449 4.907 -29.323 1.00 76.75 224 ASN A C 1
ATOM 1835 O O . ASN A 1 224 ? -13.579 6.122 -29.172 1.00 76.75 224 ASN A O 1
ATOM 1839 N N . GLN A 1 225 ? -13.454 4.061 -28.295 1.00 79.50 225 GLN A N 1
ATOM 1840 C CA . GLN A 1 225 ? -13.557 4.505 -26.911 1.00 79.50 225 GLN A CA 1
ATOM 1841 C C . GLN A 1 225 ? -12.242 5.151 -26.460 1.00 79.50 225 GLN A C 1
ATOM 1843 O O . GLN A 1 225 ? -11.150 4.627 -26.697 1.00 79.50 225 GLN A O 1
ATOM 1848 N N . GLN A 1 226 ? -12.351 6.313 -25.815 1.00 79.31 226 GLN A N 1
ATOM 1849 C CA . GLN A 1 226 ? -11.204 6.979 -25.211 1.00 79.31 226 GLN A CA 1
ATOM 1850 C C . GLN A 1 226 ? -10.835 6.291 -23.902 1.00 79.31 226 GLN A C 1
ATOM 1852 O O . GLN A 1 226 ? -11.699 5.855 -23.146 1.00 79.31 226 GLN A O 1
ATOM 1857 N N . GLN A 1 227 ? -9.542 6.224 -23.624 1.00 82.06 227 GLN A N 1
ATOM 1858 C CA . GLN A 1 227 ? -9.015 5.682 -22.385 1.00 82.06 227 GLN A CA 1
ATOM 1859 C C . GLN A 1 227 ? -8.339 6.790 -21.589 1.00 82.06 227 GLN A C 1
ATOM 1861 O O . GLN A 1 227 ? -7.597 7.596 -22.151 1.00 82.06 227 GLN A O 1
ATOM 1866 N N . VAL A 1 228 ? -8.598 6.820 -20.286 1.00 75.88 228 VAL A N 1
ATOM 1867 C CA . VAL A 1 228 ? -7.925 7.709 -19.340 1.00 75.88 228 VAL A CA 1
ATOM 1868 C C . VAL A 1 228 ? -7.262 6.869 -18.259 1.00 75.88 228 VAL A C 1
ATOM 1870 O O . VAL A 1 228 ? -7.867 5.946 -17.721 1.00 75.88 228 VAL A O 1
ATOM 1873 N N . ALA A 1 229 ? -6.010 7.177 -17.939 1.00 74.38 229 ALA A N 1
ATOM 1874 C CA . ALA A 1 229 ? -5.344 6.573 -16.794 1.00 74.38 229 ALA A CA 1
ATOM 1875 C C . ALA A 1 229 ? -5.807 7.302 -15.525 1.00 74.38 229 ALA A C 1
ATOM 1877 O O . ALA A 1 229 ? -5.694 8.527 -15.444 1.00 74.38 229 ALA A O 1
ATOM 1878 N N . ILE A 1 230 ? -6.353 6.569 -14.554 1.00 62.97 230 ILE A N 1
ATOM 1879 C CA . ILE A 1 230 ? -6.809 7.140 -13.282 1.00 62.97 230 ILE A CA 1
ATOM 1880 C C . ILE A 1 230 ? -5.803 6.765 -12.198 1.00 62.97 230 ILE A C 1
ATOM 1882 O O . ILE A 1 230 ? -5.601 5.590 -11.912 1.00 62.97 230 ILE A O 1
ATOM 1886 N N . PHE A 1 231 ? -5.207 7.777 -11.571 1.00 68.62 231 PHE A N 1
ATOM 1887 C CA . PHE A 1 231 ? -4.326 7.615 -10.418 1.00 68.62 231 PHE A CA 1
ATOM 1888 C C . PHE A 1 231 ? -4.952 8.329 -9.224 1.00 68.62 231 PHE A C 1
ATOM 1890 O O . PHE A 1 231 ? -4.955 9.558 -9.163 1.00 68.62 231 PHE A O 1
ATOM 1897 N N . THR A 1 232 ? -5.495 7.574 -8.271 1.00 58.53 232 THR A N 1
ATOM 1898 C CA . THR A 1 232 ? -5.954 8.142 -7.000 1.00 58.53 232 THR A CA 1
ATOM 1899 C C . THR A 1 232 ? -4.871 7.936 -5.956 1.00 58.53 232 THR A C 1
ATOM 1901 O O . THR A 1 232 ? -4.552 6.808 -5.592 1.00 58.53 232 THR A O 1
ATOM 1904 N N . ILE A 1 233 ? -4.304 9.039 -5.475 1.00 58.19 233 ILE A N 1
ATOM 1905 C CA . ILE A 1 233 ? -3.318 9.046 -4.399 1.00 58.19 233 ILE A CA 1
ATOM 1906 C C . ILE A 1 233 ? -3.902 9.863 -3.251 1.00 58.19 233 ILE A C 1
ATOM 1908 O O . ILE A 1 233 ? -4.165 11.054 -3.409 1.00 58.19 233 ILE A O 1
ATOM 1912 N N . HIS A 1 234 ? -4.079 9.229 -2.095 1.00 49.78 234 HIS A N 1
ATOM 1913 C CA . HIS A 1 234 ? -4.452 9.900 -0.856 1.00 49.78 234 HIS A CA 1
ATOM 1914 C C . HIS A 1 234 ? -3.337 9.684 0.169 1.00 49.78 234 HIS A C 1
ATOM 1916 O O . HIS A 1 234 ? -3.119 8.566 0.629 1.00 49.78 234 HIS A O 1
ATOM 1922 N N . ALA A 1 235 ? -2.612 10.752 0.496 1.00 58.75 235 ALA A N 1
ATOM 1923 C CA . ALA A 1 235 ? -1.585 10.754 1.529 1.00 58.75 235 ALA A CA 1
ATOM 1924 C C . ALA A 1 235 ? -1.965 11.787 2.589 1.00 58.75 235 ALA A C 1
ATOM 1926 O O . ALA A 1 235 ? -2.106 12.969 2.277 1.00 58.75 235 ALA A O 1
ATOM 1927 N N . ASN A 1 236 ? -2.137 11.338 3.831 1.00 53.88 236 ASN A N 1
ATOM 1928 C CA . ASN A 1 236 ? -2.443 12.205 4.959 1.00 53.88 236 ASN A CA 1
ATOM 1929 C C . ASN A 1 236 ? -1.384 12.006 6.048 1.00 53.88 236 ASN A C 1
ATOM 1931 O O . ASN A 1 236 ? -1.103 10.877 6.448 1.00 53.88 236 ASN A O 1
ATOM 1935 N N . ARG A 1 237 ? -0.782 13.107 6.507 1.00 63.00 237 ARG A N 1
ATOM 1936 C CA . ARG A 1 237 ? 0.082 13.129 7.687 1.00 63.00 237 ARG A CA 1
ATOM 1937 C C . ARG A 1 237 ? -0.782 13.550 8.870 1.00 63.00 237 ARG A C 1
ATOM 1939 O O . ARG A 1 237 ? -0.992 14.738 9.100 1.00 63.00 237 ARG A O 1
ATOM 1946 N N . ASN A 1 238 ? -1.276 12.560 9.602 1.00 62.62 238 ASN A N 1
ATOM 1947 C CA . ASN A 1 238 ? -2.109 12.775 10.777 1.00 62.62 238 ASN A CA 1
ATOM 1948 C C . ASN A 1 238 ? -1.257 13.318 11.937 1.00 62.62 238 ASN A C 1
ATOM 1950 O O . ASN A 1 238 ? -0.562 12.565 12.615 1.00 62.62 238 ASN A O 1
ATOM 1954 N N . ASP A 1 239 ? -1.300 14.632 12.161 1.00 80.62 239 ASP A N 1
ATOM 1955 C CA . ASP A 1 239 ? -0.726 15.273 13.347 1.00 80.62 239 ASP A CA 1
ATOM 1956 C C . ASP A 1 239 ? -1.699 15.107 14.526 1.00 80.62 239 ASP A C 1
ATOM 1958 O O . ASP A 1 239 ? -2.625 15.903 14.713 1.00 80.62 239 ASP A O 1
ATOM 1962 N N . ILE A 1 240 ? -1.519 14.022 15.289 1.00 88.12 240 ILE A N 1
ATOM 1963 C CA . ILE A 1 240 ? -2.379 13.687 16.434 1.00 88.12 240 ILE A CA 1
ATOM 1964 C C . ILE A 1 240 ? -2.385 14.792 17.492 1.00 88.12 240 ILE A C 1
ATOM 1966 O O . ILE A 1 240 ? -3.423 15.042 18.102 1.00 88.12 240 ILE A O 1
ATOM 1970 N N . ARG A 1 241 ? -1.266 15.499 17.684 1.00 89.81 241 ARG A N 1
ATOM 1971 C CA . ARG A 1 241 ? -1.181 16.585 18.659 1.00 89.81 241 ARG A CA 1
ATOM 1972 C C . ARG A 1 241 ? -2.043 17.759 18.226 1.00 89.81 241 ARG A C 1
ATOM 1974 O O . ARG A 1 241 ? -2.882 18.213 18.996 1.00 89.81 241 ARG A O 1
ATOM 1981 N N . LYS A 1 242 ? -1.900 18.201 16.977 1.00 89.88 242 LYS A N 1
ATOM 1982 C CA . LYS A 1 242 ? -2.740 19.270 16.430 1.00 89.88 242 LYS A CA 1
ATOM 1983 C C . LYS A 1 242 ? -4.222 18.886 16.436 1.00 89.88 242 LYS A C 1
ATOM 1985 O O . LYS A 1 242 ? -5.065 19.717 16.767 1.00 89.88 242 LYS A O 1
ATOM 1990 N N . ALA A 1 243 ? -4.552 17.644 16.080 1.00 91.38 243 ALA A N 1
ATOM 1991 C CA . ALA A 1 243 ? -5.929 17.153 16.116 1.00 91.38 243 ALA A CA 1
ATOM 1992 C C . ALA A 1 243 ? -6.502 17.130 17.543 1.00 91.38 243 ALA A C 1
ATOM 1994 O O . ALA A 1 243 ? -7.669 17.472 17.752 1.00 91.38 243 ALA A O 1
ATOM 1995 N N . TRP A 1 244 ? -5.677 16.772 18.528 1.00 92.75 244 TRP A N 1
ATOM 1996 C CA . TRP A 1 244 ? -6.038 16.826 19.938 1.00 92.75 244 TRP A CA 1
ATOM 1997 C C . TRP A 1 244 ? -6.264 18.262 20.418 1.00 92.75 244 TRP A C 1
ATOM 1999 O O . TRP A 1 244 ? -7.296 18.536 21.023 1.00 92.75 244 TRP A O 1
ATOM 2009 N N . ASP A 1 245 ? -5.373 19.196 20.083 1.00 91.44 245 ASP A N 1
ATOM 2010 C CA . ASP A 1 245 ? -5.521 20.611 20.447 1.00 91.44 245 ASP A CA 1
ATOM 2011 C C . ASP A 1 245 ? -6.826 21.203 19.881 1.00 91.44 245 ASP A C 1
ATOM 2013 O O . ASP A 1 245 ? -7.566 21.888 20.591 1.00 91.44 245 ASP A O 1
ATOM 2017 N N . LEU A 1 246 ? -7.160 20.870 18.628 1.00 92.38 246 LEU A N 1
ATOM 2018 C CA . LEU A 1 246 ? -8.436 21.239 18.007 1.00 92.38 246 LEU A CA 1
ATOM 2019 C C . LEU A 1 246 ? -9.631 20.588 18.709 1.00 92.38 246 LEU A C 1
ATOM 2021 O O . LEU A 1 246 ? -10.621 21.258 18.969 1.00 92.38 246 LEU A O 1
ATOM 2025 N N . THR A 1 247 ? -9.537 19.309 19.070 1.00 92.50 247 THR A N 1
ATOM 2026 C CA . THR A 1 247 ? -10.586 18.607 19.829 1.00 92.50 247 THR A CA 1
ATOM 2027 C C . THR A 1 247 ? -10.850 19.290 21.172 1.00 92.50 247 THR A C 1
ATOM 2029 O O . THR A 1 247 ? -12.001 19.539 21.530 1.00 92.50 247 THR A O 1
ATOM 2032 N N . VAL A 1 248 ? -9.788 19.635 21.909 1.00 90.88 248 VAL A N 1
ATOM 2033 C CA . VAL A 1 248 ? -9.888 20.361 23.182 1.00 90.88 248 VAL A CA 1
ATOM 2034 C C . VAL A 1 248 ? -10.543 21.723 22.965 1.00 90.88 248 VAL A C 1
ATOM 2036 O O . VAL A 1 248 ? -11.383 22.116 23.768 1.00 90.88 248 VAL A O 1
ATOM 2039 N N . GLN A 1 249 ? -10.203 22.428 21.883 1.00 90.75 249 GLN A N 1
ATOM 2040 C CA . GLN A 1 249 ? -10.819 23.706 21.532 1.00 90.75 249 GLN A CA 1
ATOM 2041 C C . GLN A 1 249 ? -12.310 23.562 21.180 1.00 90.75 249 GLN A C 1
ATOM 2043 O O . GLN A 1 249 ? -13.123 24.342 21.675 1.00 90.75 249 GLN A O 1
ATOM 2048 N N . ASN A 1 250 ? -12.666 22.575 20.356 1.00 91.81 250 ASN A N 1
ATOM 2049 C CA . ASN A 1 250 ? -14.024 22.360 19.847 1.00 91.81 250 ASN A CA 1
ATOM 2050 C C . ASN A 1 250 ? -15.009 21.938 20.948 1.00 91.81 250 ASN A C 1
ATOM 2052 O O . ASN A 1 250 ? -16.198 22.232 20.842 1.00 91.81 250 ASN A O 1
ATOM 2056 N N . PHE A 1 251 ? -14.522 21.263 21.996 1.00 89.94 251 PHE A N 1
ATOM 2057 C CA . PHE A 1 251 ? -15.362 20.659 23.038 1.00 89.94 251 PHE A CA 1
ATOM 2058 C C . PHE A 1 251 ? -14.969 21.047 24.474 1.00 89.94 251 PHE A C 1
ATOM 2060 O O . PHE A 1 251 ? -15.245 20.309 25.429 1.00 89.94 251 PHE A O 1
ATOM 2067 N N . HIS A 1 252 ? -14.291 22.186 24.648 1.00 82.00 252 HIS A N 1
ATOM 2068 C CA . HIS A 1 252 ? -13.740 22.619 25.937 1.00 82.00 252 HIS A CA 1
ATOM 2069 C C . HIS A 1 252 ? -14.799 22.670 27.055 1.00 82.00 252 HIS A C 1
ATOM 2071 O O . HIS A 1 252 ? -14.530 22.285 28.196 1.00 82.00 252 HIS A O 1
ATOM 2077 N N . HIS A 1 253 ? -16.008 23.152 26.749 1.00 84.06 253 HIS A N 1
ATOM 2078 C CA . HIS A 1 253 ? -17.068 23.356 27.740 1.00 84.06 253 HIS A CA 1
ATOM 2079 C C . HIS A 1 253 ? -17.831 22.068 28.066 1.00 84.06 253 HIS A C 1
ATOM 2081 O O . HIS A 1 253 ? -18.239 21.851 29.209 1.00 84.06 253 HIS A O 1
ATOM 2087 N N . GLU A 1 254 ? -18.009 21.207 27.073 1.00 87.00 254 GLU A N 1
ATOM 2088 C CA . GLU A 1 254 ? -18.866 20.032 27.125 1.00 87.00 254 GLU A CA 1
ATOM 2089 C C . GLU A 1 254 ? -18.124 18.832 27.714 1.00 87.00 254 GLU A C 1
ATOM 2091 O O . GLU A 1 254 ? -18.636 18.135 28.605 1.00 87.00 254 GLU A O 1
ATOM 2096 N N . LEU A 1 255 ? -16.883 18.611 27.265 1.00 83.75 255 LEU A N 1
ATOM 2097 C CA . LEU A 1 255 ? -16.082 17.487 27.735 1.00 83.75 255 LEU A CA 1
ATOM 2098 C C . LEU A 1 255 ? -15.487 17.724 29.125 1.00 83.75 255 LEU A C 1
ATOM 2100 O O . LEU A 1 255 ? -15.263 16.748 29.837 1.00 83.75 255 LEU A O 1
ATOM 2104 N N . GLN A 1 256 ? -15.308 18.981 29.551 1.00 83.69 256 GLN A N 1
ATOM 2105 C CA . GLN A 1 256 ? -14.677 19.324 30.837 1.00 83.69 256 GLN 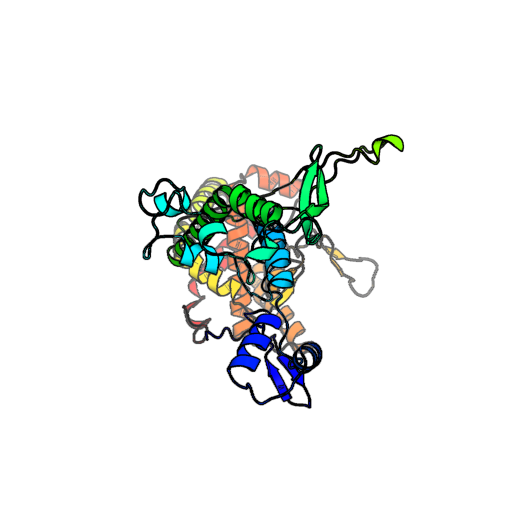A CA 1
ATOM 2106 C C . GLN A 1 256 ? -13.388 18.514 31.056 1.00 83.69 256 GLN A C 1
ATOM 2108 O O . GLN A 1 256 ? -13.210 17.860 32.083 1.00 83.69 256 GLN A O 1
ATOM 2113 N N . ILE A 1 257 ? -12.534 18.503 30.030 1.00 79.50 257 ILE A N 1
ATOM 2114 C CA . ILE A 1 257 ? -11.328 17.675 29.973 1.00 79.50 257 ILE A CA 1
ATOM 2115 C C . ILE A 1 257 ? -10.455 17.984 31.203 1.00 79.50 257 ILE A C 1
ATOM 2117 O O . ILE A 1 257 ? -10.082 19.148 31.390 1.00 79.50 257 ILE A O 1
ATOM 2121 N N . PRO A 1 258 ? -10.131 16.984 32.048 1.00 77.25 258 PRO A N 1
ATOM 2122 C CA . P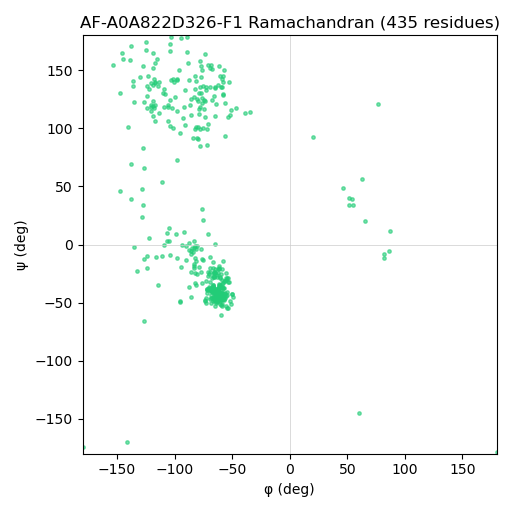RO A 1 258 ? -9.286 17.194 33.216 1.00 77.25 258 PRO A CA 1
ATOM 2123 C C . PRO A 1 258 ? -7.927 17.788 32.837 1.00 77.25 258 PRO A C 1
ATOM 2125 O O . PRO A 1 258 ? -7.381 17.493 31.774 1.00 77.25 258 PRO A O 1
ATOM 2128 N N . GLU A 1 259 ? -7.323 18.576 33.731 1.00 76.00 259 GLU A N 1
ATOM 2129 C CA . GLU A 1 259 ? -5.997 19.165 33.481 1.00 76.00 259 GLU A CA 1
ATOM 2130 C C . GLU A 1 259 ? -4.935 18.086 33.198 1.00 76.00 259 GLU A C 1
ATOM 2132 O O . GLU A 1 259 ? -4.056 18.281 32.361 1.00 76.00 259 GLU A O 1
ATOM 2137 N N . SER A 1 260 ? -5.063 16.914 33.834 1.00 75.12 260 SER A N 1
ATOM 2138 C CA . SER A 1 260 ? -4.207 15.747 33.587 1.00 75.12 260 SER A CA 1
ATOM 2139 C C . SER A 1 260 ? -4.280 15.234 32.147 1.00 75.12 260 SER A C 1
ATOM 2141 O O . SER A 1 260 ? -3.291 14.708 31.647 1.00 75.12 260 SER A O 1
ATOM 2143 N N . SER A 1 261 ? -5.420 15.421 31.483 1.00 80.31 261 SER A N 1
ATOM 2144 C CA . SER A 1 261 ? -5.720 14.907 30.145 1.00 80.31 261 SER A CA 1
ATOM 2145 C C . SER A 1 261 ? -5.331 15.877 29.033 1.00 80.31 261 SER A C 1
ATOM 2147 O O . SER A 1 261 ? -5.267 15.492 27.867 1.00 80.31 261 SER A O 1
ATOM 2149 N N . LYS A 1 262 ? -5.028 17.144 29.355 1.00 78.56 262 LYS A N 1
ATOM 2150 C CA . LYS A 1 262 ? -4.614 18.132 28.344 1.00 78.56 262 LYS A CA 1
ATOM 2151 C C . LYS A 1 262 ? -3.331 17.727 27.621 1.00 78.56 262 LYS A C 1
ATOM 2153 O O . LYS A 1 262 ? -3.213 17.963 26.424 1.00 78.56 262 LYS A O 1
ATOM 2158 N N . ASN A 1 263 ? -2.412 17.056 28.317 1.00 84.81 263 ASN A N 1
ATOM 2159 C CA . ASN A 1 263 ? -1.153 16.579 27.739 1.00 84.81 263 ASN A CA 1
ATOM 2160 C C . ASN A 1 263 ? -1.288 15.269 26.943 1.00 84.81 263 ASN A C 1
ATOM 2162 O O . ASN A 1 263 ? -0.290 14.817 26.383 1.00 84.81 263 ASN A O 1
ATOM 2166 N N . LEU A 1 264 ? -2.486 14.674 26.856 1.00 88.75 264 LEU A N 1
ATOM 2167 C CA . LEU A 1 264 ? -2.691 13.394 26.173 1.00 88.75 264 LEU A CA 1
ATOM 2168 C C . LEU A 1 264 ? -2.261 13.445 24.701 1.00 88.75 264 LEU A C 1
ATOM 2170 O O . LEU A 1 264 ? -1.653 12.497 24.221 1.00 88.75 264 LEU A O 1
ATOM 2174 N N . GLY A 1 265 ? -2.494 14.557 23.996 1.00 88.94 265 GLY A N 1
ATOM 2175 C CA . GLY A 1 265 ? -2.022 14.732 22.617 1.00 88.94 265 GLY A CA 1
ATOM 2176 C C . GLY A 1 265 ? -0.498 14.626 22.484 1.00 88.94 265 GLY A C 1
ATOM 2177 O O . GLY A 1 265 ? -0.009 13.932 21.595 1.00 88.94 265 GLY A O 1
ATOM 2178 N N . CYS A 1 266 ? 0.256 15.247 23.399 1.00 89.12 266 CYS A N 1
ATOM 2179 C CA . CYS A 1 266 ? 1.718 15.130 23.452 1.00 89.12 266 CYS A CA 1
ATOM 2180 C C . CYS A 1 266 ? 2.161 13.701 23.802 1.00 89.12 266 CYS A C 1
ATOM 2182 O O . CYS A 1 266 ? 3.132 13.199 23.239 1.00 89.12 266 CYS A O 1
ATOM 2184 N N . GLU A 1 267 ? 1.461 13.038 24.725 1.00 89.31 267 GLU A N 1
ATOM 2185 C CA . GLU A 1 267 ? 1.768 11.660 25.113 1.00 89.31 267 GLU A CA 1
ATOM 2186 C C . GLU A 1 267 ? 1.534 10.686 23.949 1.00 89.31 267 GLU A C 1
ATOM 2188 O O . GLU A 1 267 ? 2.428 9.906 23.612 1.00 89.31 267 GLU A O 1
ATOM 2193 N N . LEU A 1 268 ? 0.383 10.790 23.278 1.00 89.50 268 LEU A N 1
ATOM 2194 C CA . LEU A 1 268 ? 0.061 10.025 22.074 1.00 89.50 268 LEU A CA 1
ATOM 2195 C C . LEU A 1 268 ? 1.083 10.284 20.969 1.00 89.50 268 LEU A C 1
ATOM 2197 O O . LEU A 1 268 ? 1.606 9.328 20.413 1.00 89.50 268 LEU A O 1
ATOM 2201 N N . GLU A 1 269 ? 1.433 11.542 20.689 1.00 89.00 269 GLU A N 1
ATOM 2202 C CA . GLU A 1 269 ? 2.460 11.885 19.696 1.00 89.00 269 GLU A CA 1
ATOM 2203 C C . GLU A 1 269 ? 3.816 11.242 20.031 1.00 89.00 269 GLU A C 1
ATOM 2205 O O . GLU A 1 269 ? 4.477 10.678 19.154 1.00 89.00 269 GLU A O 1
ATOM 2210 N N . SER A 1 270 ? 4.221 11.284 21.304 1.00 88.00 270 SER A N 1
ATOM 2211 C CA . SER A 1 270 ? 5.499 10.719 21.750 1.00 88.00 270 SER A CA 1
ATOM 2212 C C . SER A 1 270 ? 5.571 9.196 21.605 1.00 88.00 270 SER A C 1
ATOM 2214 O O . SER A 1 270 ? 6.654 8.658 21.379 1.00 88.00 270 SER A O 1
ATOM 2216 N N . ARG A 1 271 ? 4.422 8.509 21.677 1.00 87.44 271 ARG A N 1
ATOM 2217 C CA . ARG A 1 271 ? 4.308 7.044 21.624 1.00 87.44 271 ARG A CA 1
ATOM 2218 C C . ARG A 1 271 ? 3.695 6.515 20.331 1.00 87.44 271 ARG A C 1
ATOM 2220 O O . ARG A 1 271 ? 3.590 5.302 20.177 1.00 87.44 271 ARG A O 1
ATOM 2227 N N . LEU A 1 272 ? 3.319 7.388 19.397 1.00 85.88 272 LEU A N 1
ATOM 2228 C CA . LEU A 1 272 ? 2.572 7.024 18.191 1.00 85.88 272 LEU A CA 1
ATOM 2229 C C . LEU A 1 272 ? 3.291 5.948 17.376 1.00 85.88 272 LEU A C 1
ATOM 2231 O O . LEU A 1 272 ? 2.664 4.987 16.944 1.00 85.88 272 LEU A O 1
ATOM 2235 N N . ASN A 1 273 ? 4.612 6.078 17.226 1.00 81.56 273 ASN A N 1
ATOM 2236 C CA . ASN A 1 273 ? 5.433 5.103 16.510 1.00 81.56 273 ASN A CA 1
ATOM 2237 C C . ASN A 1 273 ? 5.423 3.735 17.202 1.00 81.56 273 ASN A C 1
ATOM 2239 O O . ASN A 1 273 ? 5.287 2.716 16.534 1.00 81.56 273 ASN A O 1
ATOM 2243 N N . ASP A 1 274 ? 5.536 3.705 18.531 1.00 84.44 274 ASP A N 1
ATOM 2244 C CA . ASP A 1 274 ? 5.517 2.459 19.298 1.00 84.44 274 ASP A CA 1
ATOM 2245 C C . ASP A 1 274 ? 4.128 1.799 19.245 1.00 84.44 274 ASP A C 1
ATOM 2247 O O . ASP A 1 274 ? 4.037 0.585 19.084 1.00 84.44 274 ASP A O 1
ATOM 2251 N N . ILE A 1 275 ? 3.048 2.587 19.320 1.00 87.75 275 ILE A N 1
ATOM 2252 C CA . ILE A 1 275 ? 1.662 2.104 19.201 1.00 87.75 275 ILE A CA 1
ATOM 2253 C C . ILE A 1 275 ? 1.411 1.555 17.793 1.00 87.75 275 ILE A C 1
ATOM 2255 O O . ILE A 1 275 ? 0.962 0.420 17.662 1.00 87.75 275 ILE A O 1
ATOM 2259 N N . SER A 1 276 ? 1.792 2.303 16.752 1.00 85.88 276 SER A N 1
ATOM 2260 C CA . SER A 1 276 ? 1.648 1.889 15.350 1.00 85.88 276 SER A CA 1
ATOM 2261 C C . SER A 1 276 ? 2.456 0.624 15.059 1.00 85.88 276 SER A C 1
ATOM 2263 O O . SER A 1 276 ? 1.986 -0.291 14.382 1.00 85.88 276 SER A O 1
ATOM 2265 N N . PHE A 1 277 ? 3.685 0.545 15.575 1.00 81.88 277 PHE A N 1
ATOM 2266 C CA . PHE A 1 277 ? 4.518 -0.647 15.452 1.00 81.88 277 PHE A CA 1
ATOM 2267 C C . PHE A 1 277 ? 3.884 -1.840 16.172 1.00 81.88 277 PHE A C 1
ATOM 2269 O O . PHE A 1 277 ? 3.827 -2.932 15.605 1.00 81.88 277 PHE A O 1
ATOM 2276 N N . ALA A 1 278 ? 3.367 -1.632 17.387 1.00 87.25 278 ALA A N 1
ATOM 2277 C CA . ALA A 1 278 ? 2.672 -2.666 18.136 1.00 87.25 278 ALA A CA 1
ATOM 2278 C C . ALA A 1 278 ? 1.439 -3.167 17.386 1.00 87.25 278 ALA A C 1
ATOM 2280 O O . ALA A 1 278 ? 1.348 -4.366 17.140 1.00 87.25 278 ALA A O 1
ATOM 2281 N N . PHE A 1 279 ? 0.564 -2.259 16.946 1.00 89.25 279 PHE A N 1
ATOM 2282 C CA . PHE A 1 279 ? -0.629 -2.572 16.167 1.00 89.25 279 PHE A CA 1
ATOM 2283 C C . PHE A 1 279 ? -0.284 -3.403 14.930 1.00 89.25 279 PHE A C 1
ATOM 2285 O O . PHE A 1 279 ? -0.759 -4.524 14.805 1.00 89.25 279 PHE A O 1
ATOM 2292 N N . ASN A 1 280 ? 0.637 -2.938 14.080 1.00 85.31 280 ASN A N 1
ATOM 2293 C CA . ASN A 1 280 ? 0.992 -3.628 12.833 1.00 85.31 280 ASN A CA 1
ATOM 2294 C C . ASN A 1 280 ? 1.526 -5.057 13.024 1.00 85.31 280 ASN A C 1
ATOM 2296 O O . ASN A 1 280 ? 1.406 -5.889 12.120 1.00 85.31 280 ASN A O 1
ATOM 2300 N N . ASN A 1 281 ? 2.105 -5.352 14.187 1.00 84.44 281 ASN A N 1
ATOM 2301 C CA . ASN A 1 281 ? 2.681 -6.655 14.497 1.00 84.44 281 ASN A CA 1
ATOM 2302 C C . ASN A 1 281 ? 1.819 -7.494 15.459 1.00 84.44 281 ASN A C 1
ATOM 2304 O O . ASN A 1 281 ? 2.219 -8.604 15.814 1.00 84.44 281 ASN A O 1
ATOM 2308 N N . LEU A 1 282 ? 0.634 -7.018 15.859 1.00 87.56 282 LEU A N 1
ATOM 2309 C CA . LEU A 1 282 ? -0.293 -7.797 16.676 1.00 87.56 282 LEU A CA 1
ATOM 2310 C C . LEU A 1 282 ? -0.697 -9.093 15.960 1.00 87.56 282 LEU A C 1
ATOM 2312 O O . LEU A 1 282 ? -1.069 -9.108 14.782 1.00 87.56 282 LEU A O 1
ATOM 2316 N N . GLN A 1 283 ? -0.697 -10.185 16.718 1.00 84.88 283 GLN A N 1
ATOM 2317 C CA . GLN A 1 283 ? -1.168 -11.498 16.293 1.00 84.88 283 GLN A CA 1
ATOM 2318 C C . GLN A 1 283 ? -2.184 -12.043 17.306 1.00 84.88 283 GLN A C 1
ATOM 2320 O O . GLN A 1 283 ? -2.116 -11.689 18.486 1.00 84.88 283 GLN A O 1
ATOM 2325 N N . PRO A 1 284 ? -3.104 -12.923 16.877 1.00 88.44 284 PRO A N 1
ATOM 2326 C CA . PRO A 1 284 ? -3.334 -13.370 15.502 1.00 88.44 284 PRO A CA 1
ATOM 2327 C C . PRO A 1 284 ? -4.116 -12.342 14.661 1.00 88.44 284 PRO A C 1
ATOM 2329 O O . PRO A 1 284 ? -4.844 -11.498 15.192 1.00 88.44 284 PRO A O 1
ATOM 2332 N N . ARG A 1 285 ? -3.989 -12.435 13.331 1.00 87.81 285 ARG A N 1
ATOM 2333 C CA . ARG A 1 285 ? -4.809 -11.679 12.367 1.00 87.81 285 ARG A CA 1
ATOM 2334 C C . ARG A 1 285 ? -5.917 -12.557 11.778 1.00 87.81 285 ARG A C 1
ATOM 2336 O O . ARG A 1 285 ? -5.705 -13.737 11.519 1.00 87.81 285 ARG A O 1
ATOM 2343 N N . THR A 1 286 ? -7.090 -11.973 11.559 1.00 91.50 286 THR A N 1
ATOM 2344 C CA . THR A 1 286 ? -8.288 -12.625 11.007 1.00 91.50 286 THR A CA 1
ATOM 2345 C C . THR A 1 286 ? -8.968 -11.709 9.991 1.00 91.50 286 THR A C 1
ATOM 2347 O O . THR A 1 286 ? -8.616 -10.537 9.876 1.00 91.50 286 THR A O 1
ATOM 2350 N N . ILE A 1 287 ? -9.952 -12.230 9.260 1.00 93.75 287 ILE A N 1
ATOM 2351 C CA . ILE A 1 287 ? -10.906 -11.378 8.550 1.00 93.75 287 ILE A CA 1
ATOM 2352 C C . ILE A 1 287 ? -11.749 -10.655 9.602 1.00 93.75 287 ILE A C 1
ATOM 2354 O O . ILE A 1 287 ? -12.345 -11.306 10.462 1.00 93.75 287 ILE A O 1
ATOM 2358 N N . ILE A 1 288 ? -11.759 -9.329 9.530 1.00 95.25 288 ILE A N 1
ATOM 2359 C CA . ILE A 1 288 ? -12.579 -8.442 10.354 1.00 95.25 288 ILE A CA 1
ATOM 2360 C C . ILE A 1 288 ? -13.582 -7.708 9.470 1.00 95.25 288 ILE A C 1
ATOM 2362 O O . ILE A 1 288 ? -13.370 -7.563 8.263 1.00 95.25 288 ILE A O 1
ATOM 2366 N N . HIS A 1 289 ? -14.645 -7.204 10.082 1.00 96.00 289 HIS A N 1
ATOM 2367 C CA . HIS A 1 289 ? -15.575 -6.300 9.422 1.00 96.00 289 HIS A CA 1
ATOM 2368 C C . HIS A 1 289 ? -14.955 -4.915 9.198 1.00 96.00 289 HIS A C 1
ATOM 2370 O O . HIS A 1 289 ? -15.208 -4.293 8.169 1.00 96.00 289 HIS A O 1
ATOM 2376 N N . GLY A 1 290 ? -14.171 -4.412 10.160 1.00 91.31 290 GLY A N 1
ATOM 2377 C CA . GLY A 1 290 ? -13.450 -3.134 10.058 1.00 91.31 290 GLY A CA 1
ATOM 2378 C C . GLY A 1 290 ? -14.277 -1.880 10.370 1.00 91.31 290 GLY A C 1
ATOM 2379 O O . GLY A 1 290 ? -13.707 -0.815 10.571 1.00 91.31 290 GLY A O 1
ATOM 2380 N N . ASP A 1 291 ? -15.601 -2.013 10.474 1.00 92.50 291 ASP A N 1
ATOM 2381 C CA . ASP A 1 291 ? -16.544 -0.953 10.877 1.00 92.50 291 ASP A CA 1
ATOM 2382 C C . ASP A 1 291 ? -17.731 -1.573 11.640 1.00 92.50 291 ASP A C 1
ATOM 2384 O O . ASP A 1 291 ? -18.903 -1.347 11.336 1.00 92.50 291 ASP A O 1
ATOM 2388 N N . TYR A 1 292 ? -17.429 -2.470 12.587 1.00 93.06 292 TYR A N 1
ATOM 2389 C CA . TYR A 1 292 ? -18.449 -3.229 13.309 1.00 93.06 292 TYR A CA 1
ATOM 2390 C C . TYR A 1 292 ? -19.109 -2.377 14.403 1.00 93.06 292 TYR A C 1
ATOM 2392 O O . TYR A 1 292 ? -18.583 -2.209 15.503 1.00 93.06 292 TYR A O 1
ATOM 2400 N N . LYS A 1 293 ? -20.289 -1.830 14.102 1.00 90.56 293 LYS A N 1
ATOM 2401 C CA . LYS A 1 293 ? -21.043 -0.926 14.984 1.00 90.56 293 LYS A CA 1
ATOM 2402 C C . LYS A 1 293 ? -22.548 -1.120 14.849 1.00 90.56 293 LYS A C 1
ATOM 2404 O O . LYS A 1 293 ? -23.022 -1.696 13.877 1.00 90.56 293 LYS A O 1
ATOM 2409 N N . ILE A 1 294 ? -23.317 -0.596 15.802 1.00 87.81 294 ILE A N 1
ATOM 2410 C CA . ILE A 1 294 ? -24.775 -0.777 15.877 1.00 87.81 294 ILE A CA 1
ATOM 2411 C C . ILE A 1 294 ? -25.513 -0.274 14.633 1.00 87.81 294 ILE A C 1
ATOM 2413 O O . ILE A 1 294 ? -26.522 -0.857 14.259 1.00 87.81 294 ILE A O 1
ATOM 2417 N N . ALA A 1 295 ? -24.992 0.757 13.959 1.00 88.25 295 ALA A N 1
ATOM 2418 C CA . ALA A 1 295 ? -25.556 1.255 12.702 1.00 88.25 295 ALA A CA 1
ATOM 2419 C C . ALA A 1 295 ? -25.465 0.226 11.554 1.00 88.25 295 ALA A C 1
ATOM 2421 O O . ALA A 1 295 ? -26.255 0.287 10.617 1.00 88.25 295 ALA A O 1
ATOM 2422 N N . ASN A 1 296 ? -24.551 -0.742 11.669 1.00 92.44 296 ASN A N 1
ATOM 2423 C CA . ASN A 1 296 ? -24.277 -1.784 10.682 1.00 92.44 296 ASN A CA 1
ATOM 2424 C C . ASN A 1 296 ? -24.844 -3.154 11.107 1.00 92.44 296 ASN A C 1
ATOM 2426 O O . ASN A 1 296 ? -24.475 -4.183 10.542 1.00 92.44 296 ASN A O 1
ATOM 2430 N N . ILE A 1 297 ? -25.733 -3.189 12.109 1.00 91.19 297 ILE A N 1
ATOM 2431 C CA . ILE A 1 297 ? -26.302 -4.422 12.662 1.00 91.19 297 ILE A CA 1
ATOM 2432 C C . ILE A 1 297 ? -27.832 -4.359 12.666 1.00 91.19 297 ILE A C 1
ATOM 2434 O O . ILE A 1 297 ? -28.437 -3.512 13.322 1.00 91.19 297 ILE A O 1
ATOM 2438 N N . PHE A 1 298 ? -28.468 -5.331 12.013 1.00 90.19 298 PHE A N 1
ATOM 2439 C CA . PHE A 1 298 ? -29.894 -5.607 12.167 1.00 90.19 298 PHE A CA 1
ATOM 2440 C C . PHE A 1 298 ? -30.125 -6.761 13.141 1.00 90.19 298 PHE A C 1
ATOM 2442 O O . PHE A 1 298 ? -29.403 -7.756 13.134 1.00 90.19 298 PHE A O 1
ATOM 2449 N N . ILE A 1 299 ? -31.176 -6.636 13.951 1.00 88.69 299 ILE A N 1
ATOM 2450 C CA . ILE A 1 299 ? -31.631 -7.681 14.871 1.00 88.69 299 ILE A CA 1
ATOM 2451 C C . ILE A 1 299 ? -33.050 -8.073 14.469 1.00 88.69 299 ILE A C 1
ATOM 2453 O O . ILE A 1 299 ? -33.941 -7.218 14.440 1.00 88.69 299 ILE A O 1
ATOM 2457 N N . ASP A 1 300 ? -33.270 -9.356 14.184 1.00 87.31 300 ASP A N 1
ATOM 2458 C CA . ASP A 1 300 ? -34.620 -9.869 13.959 1.00 87.31 300 ASP A CA 1
ATOM 2459 C C . ASP A 1 300 ? -35.374 -9.960 15.290 1.00 87.31 300 ASP A C 1
ATOM 2461 O O . ASP A 1 300 ? -35.084 -10.801 16.141 1.00 87.31 300 ASP A O 1
ATOM 2465 N N . ARG A 1 301 ? -36.364 -9.080 15.465 1.00 83.25 301 ARG A N 1
ATOM 2466 C CA . ARG A 1 301 ? -37.203 -9.022 16.671 1.00 83.25 301 ARG A CA 1
ATOM 2467 C C . ARG A 1 301 ? -38.255 -10.132 16.739 1.00 83.25 301 ARG A C 1
ATOM 2469 O O . ARG A 1 301 ? -38.879 -10.283 17.785 1.00 83.25 301 ARG A O 1
ATOM 2476 N N . ASN A 1 302 ? -38.485 -10.863 15.647 1.00 82.50 302 ASN A N 1
ATOM 2477 C CA . ASN A 1 302 ? -39.510 -11.905 15.567 1.00 82.50 302 ASN A CA 1
ATOM 2478 C C . ASN A 1 302 ? -38.950 -13.319 15.784 1.00 82.50 302 ASN A C 1
ATOM 2480 O O . ASN A 1 302 ? -39.728 -14.259 15.950 1.00 82.50 302 ASN A O 1
ATOM 2484 N N . SER A 1 303 ? -37.626 -13.485 15.783 1.00 76.81 303 SER A N 1
ATOM 2485 C CA . SER A 1 303 ? -36.973 -14.766 16.052 1.00 76.81 303 SER A CA 1
ATOM 2486 C C . SER A 1 303 ? -36.874 -15.036 17.559 1.00 76.81 303 SER A C 1
ATOM 2488 O O . SER A 1 303 ? -36.600 -14.136 18.351 1.00 76.81 303 SER A O 1
ATOM 2490 N N . THR A 1 304 ? -37.078 -16.292 17.970 1.00 70.50 304 THR A N 1
ATOM 2491 C CA . THR A 1 304 ? -36.916 -16.733 19.370 1.00 70.50 304 THR A CA 1
ATOM 2492 C C . THR A 1 304 ? -35.454 -16.772 19.816 1.00 70.50 304 THR A C 1
ATOM 2494 O O . THR A 1 304 ? -35.169 -16.680 21.006 1.00 70.50 304 THR A O 1
ATOM 2497 N N . GLU A 1 305 ? -34.531 -16.895 18.862 1.00 74.38 305 GLU A N 1
ATOM 2498 C CA . GLU A 1 305 ? -33.097 -16.680 19.049 1.00 74.38 305 GLU A CA 1
ATOM 2499 C C . GLU A 1 305 ? -32.768 -15.344 18.383 1.00 74.38 305 GLU A C 1
ATOM 2501 O O . GLU A 1 305 ? -33.015 -15.209 17.188 1.00 74.38 305 GLU A O 1
ATOM 2506 N N . SER A 1 306 ? -32.281 -14.339 19.116 1.00 72.25 306 SER A N 1
ATOM 2507 C CA . SER A 1 306 ? -31.962 -13.015 18.556 1.00 72.25 306 SER A CA 1
ATOM 2508 C C . SER A 1 306 ? -30.963 -13.137 17.397 1.00 72.25 306 SER A C 1
ATOM 2510 O O . SER A 1 306 ? -29.754 -13.173 17.619 1.00 72.25 306 SER A O 1
ATOM 2512 N N . GLN A 1 307 ? -31.457 -13.229 16.160 1.00 85.50 307 GLN A N 1
ATOM 2513 C CA . GLN A 1 307 ? -30.613 -13.359 14.977 1.00 85.50 307 GLN A CA 1
ATOM 2514 C C . GLN A 1 307 ? -30.045 -11.992 14.615 1.00 85.50 307 GLN A C 1
ATOM 2516 O O . GLN A 1 307 ? -30.776 -11.002 14.529 1.00 85.50 307 GLN A O 1
ATOM 2521 N N . ILE A 1 308 ? -28.729 -11.959 14.416 1.00 89.56 308 ILE A N 1
ATOM 2522 C CA . ILE A 1 308 ? -27.949 -10.753 14.148 1.00 89.56 308 ILE A CA 1
ATOM 2523 C C . ILE A 1 308 ? -27.472 -10.803 12.697 1.00 89.56 308 ILE A C 1
ATOM 2525 O O . ILE A 1 308 ? -26.888 -11.796 12.267 1.00 89.56 308 ILE A O 1
ATOM 2529 N N . TYR A 1 309 ? -27.691 -9.717 11.962 1.00 92.31 309 TYR A N 1
ATOM 2530 C CA . TYR A 1 309 ? -27.266 -9.554 10.576 1.00 92.31 309 TYR A CA 1
ATOM 2531 C C . TYR A 1 309 ? -26.339 -8.343 10.469 1.00 92.31 309 TYR A C 1
ATOM 2533 O O . TYR A 1 309 ? -26.774 -7.216 10.696 1.00 92.31 309 TYR A O 1
ATOM 2541 N N . ALA A 1 310 ? -25.073 -8.574 10.119 1.00 93.69 310 ALA A N 1
ATOM 2542 C CA . ALA A 1 310 ? -24.093 -7.515 9.877 1.00 93.69 310 ALA A CA 1
ATOM 2543 C C . ALA A 1 310 ? -24.089 -7.097 8.397 1.00 93.69 310 ALA A C 1
ATOM 2545 O O . ALA A 1 310 ? -24.054 -7.951 7.504 1.00 93.69 310 ALA A O 1
ATOM 2546 N N . ILE A 1 311 ? -24.11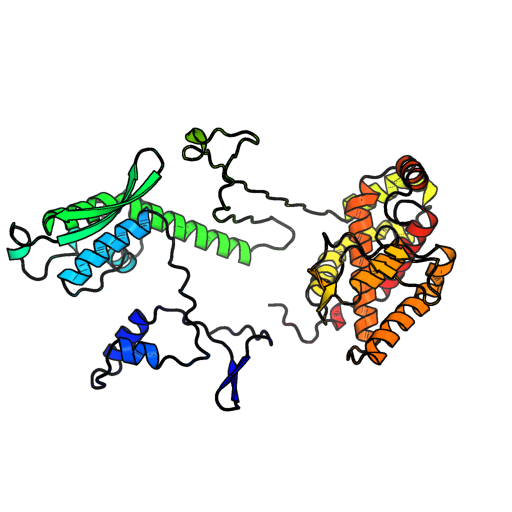6 -5.792 8.140 1.00 94.75 311 ILE A N 1
ATOM 2547 C CA . ILE A 1 311 ? -24.129 -5.182 6.803 1.00 94.75 311 ILE A CA 1
ATOM 2548 C C . ILE A 1 311 ? -22.970 -4.192 6.645 1.00 94.75 311 ILE A C 1
ATOM 2550 O O . ILE A 1 311 ? -22.299 -3.877 7.609 1.00 94.75 311 ILE A O 1
ATOM 2554 N N . ASP A 1 312 ? -22.788 -3.647 5.442 1.00 92.56 312 ASP A N 1
ATOM 2555 C CA . ASP A 1 312 ? -21.761 -2.635 5.147 1.00 92.56 312 ASP A CA 1
ATOM 2556 C C . ASP A 1 312 ? -20.308 -3.118 5.345 1.00 92.56 312 ASP A C 1
ATOM 2558 O O . ASP A 1 312 ? -19.483 -2.535 6.045 1.00 92.56 312 ASP A O 1
ATOM 2562 N N . TRP A 1 313 ? -19.972 -4.202 4.642 1.00 92.69 313 TRP A N 1
ATOM 2563 C CA . TRP A 1 313 ? -18.645 -4.830 4.633 1.00 92.69 313 TRP A CA 1
ATOM 2564 C C . TRP A 1 313 ? -17.589 -4.060 3.814 1.00 92.69 313 TRP A C 1
ATOM 2566 O O . TRP A 1 313 ? -16.593 -4.645 3.390 1.00 92.69 313 TRP A O 1
ATOM 2576 N N . GLN A 1 314 ? -17.780 -2.764 3.550 1.00 88.44 314 GLN A N 1
ATOM 2577 C CA . GLN A 1 314 ? -16.872 -1.976 2.702 1.00 88.44 314 GLN A CA 1
ATOM 2578 C C . GLN A 1 314 ? -15.457 -1.824 3.296 1.00 88.44 314 GLN A C 1
ATOM 2580 O O . GLN A 1 314 ? -14.496 -1.650 2.550 1.00 88.44 314 GLN A O 1
ATOM 2585 N N . TRP A 1 315 ? -15.327 -1.947 4.622 1.00 84.69 315 TRP A N 1
ATOM 2586 C CA . TRP A 1 315 ? -14.055 -1.898 5.359 1.00 84.69 315 TRP A CA 1
ATOM 2587 C C . TRP A 1 315 ? -13.501 -3.285 5.718 1.00 84.69 315 TRP A C 1
ATOM 2589 O O . TRP A 1 315 ? -12.531 -3.396 6.470 1.00 84.69 315 TRP A O 1
ATOM 2599 N N . CYS A 1 316 ? -14.100 -4.349 5.174 1.00 91.50 316 CYS A N 1
ATOM 2600 C CA . CYS A 1 316 ? -13.697 -5.721 5.444 1.00 91.50 316 CYS A CA 1
ATOM 2601 C C . CYS A 1 316 ? -12.260 -5.984 4.984 1.00 91.50 316 CYS A C 1
ATOM 2603 O O . CYS A 1 316 ? -11.863 -5.630 3.872 1.00 91.50 316 CYS A O 1
ATOM 2605 N N . GLY A 1 317 ? -11.487 -6.693 5.804 1.00 89.56 317 GLY A N 1
ATOM 2606 C CA . GLY A 1 317 ? -10.107 -7.022 5.466 1.00 89.56 317 GLY A CA 1
ATOM 2607 C C . GLY A 1 317 ? -9.401 -7.853 6.526 1.00 89.56 317 GLY A C 1
ATOM 2608 O O . GLY A 1 317 ? -10.002 -8.289 7.504 1.00 89.56 317 GLY A O 1
ATOM 2609 N N . ILE A 1 318 ? -8.102 -8.086 6.324 1.00 90.94 318 ILE A N 1
ATOM 2610 C CA . ILE A 1 318 ? -7.259 -8.775 7.307 1.00 90.94 318 ILE A CA 1
ATOM 2611 C C . ILE A 1 318 ? -6.872 -7.784 8.411 1.00 90.94 318 ILE A C 1
ATOM 2613 O O . ILE A 1 318 ? -6.072 -6.874 8.188 1.00 90.94 318 ILE A O 1
ATOM 2617 N N . GLY A 1 319 ? -7.371 -8.001 9.622 1.00 90.62 319 GLY A N 1
ATOM 2618 C CA . GLY A 1 319 ? -7.112 -7.160 10.790 1.00 90.62 319 GLY A CA 1
ATOM 2619 C C . GLY A 1 319 ? -6.952 -7.967 12.074 1.00 90.62 319 GLY A C 1
ATOM 2620 O O . GLY A 1 319 ? -6.816 -9.190 12.045 1.00 90.62 319 GLY A O 1
ATOM 2621 N N . HIS A 1 320 ? -6.913 -7.280 13.210 1.00 92.12 320 HIS A N 1
ATOM 2622 C CA . HIS A 1 320 ? -6.702 -7.916 14.511 1.00 92.12 320 HIS A CA 1
ATOM 2623 C C . HIS A 1 320 ? -8.023 -8.380 15.116 1.00 92.12 320 HIS A C 1
ATOM 2625 O O . HIS A 1 320 ? -9.024 -7.671 15.058 1.00 92.12 320 HIS A O 1
ATOM 2631 N N . VAL A 1 321 ? -8.007 -9.541 15.773 1.00 90.56 321 VAL A N 1
ATOM 2632 C CA . VAL A 1 321 ? -9.201 -10.161 16.382 1.00 90.56 321 VAL A CA 1
ATOM 2633 C C . VAL A 1 321 ? -9.922 -9.238 17.377 1.00 90.56 321 VAL A C 1
ATOM 2635 O O . VAL A 1 321 ?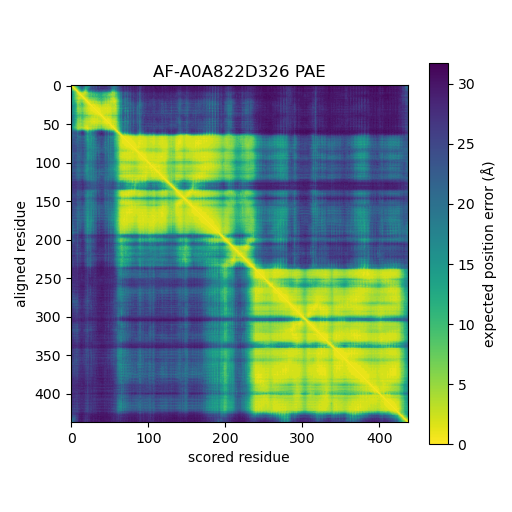 -11.134 -9.351 17.558 1.00 90.56 321 VAL A O 1
ATOM 2638 N N . ALA A 1 322 ? -9.190 -8.326 18.026 1.00 94.88 322 ALA A N 1
ATOM 2639 C CA . ALA A 1 322 ? -9.738 -7.393 19.007 1.00 94.88 322 ALA A CA 1
ATOM 2640 C C . ALA A 1 322 ? -10.321 -6.098 18.397 1.00 94.88 322 ALA A C 1
ATOM 2642 O O . ALA A 1 322 ? -10.950 -5.323 19.115 1.00 94.88 322 ALA A O 1
ATOM 2643 N N . MET A 1 323 ? -10.135 -5.852 17.096 1.00 95.25 323 MET A N 1
ATOM 2644 C CA . MET A 1 323 ? -10.483 -4.575 16.463 1.00 95.25 323 MET A CA 1
ATOM 2645 C C . MET A 1 323 ? -11.998 -4.346 16.378 1.00 95.25 323 MET A C 1
ATOM 2647 O O . MET A 1 323 ? -12.484 -3.287 16.779 1.00 95.25 323 MET A O 1
ATOM 2651 N N . ASP A 1 324 ? -12.760 -5.346 15.929 1.00 95.31 324 ASP A N 1
ATOM 2652 C CA . ASP A 1 324 ? -14.223 -5.240 15.822 1.00 95.31 324 ASP A CA 1
ATOM 2653 C C . ASP A 1 324 ? -14.890 -5.121 17.204 1.00 95.31 324 ASP A C 1
ATOM 2655 O O . ASP A 1 324 ? -15.824 -4.346 17.375 1.00 95.31 324 ASP A O 1
ATOM 2659 N N . VAL A 1 325 ? -14.388 -5.819 18.232 1.00 94.81 325 VAL A N 1
ATOM 2660 C CA . VAL A 1 325 ? -14.935 -5.689 19.598 1.00 94.81 325 VAL A CA 1
ATOM 2661 C C . VAL A 1 325 ? -14.571 -4.346 20.238 1.00 94.81 325 VAL A C 1
ATOM 2663 O O . VAL A 1 325 ? -15.413 -3.749 20.910 1.00 94.81 325 VAL A O 1
ATOM 2666 N N . ALA A 1 326 ? -13.357 -3.830 20.009 1.00 94.44 326 ALA A N 1
ATOM 2667 C CA . ALA A 1 326 ? -12.956 -2.509 20.490 1.00 94.44 326 ALA A CA 1
ATOM 2668 C C . ALA A 1 326 ? -13.800 -1.404 19.845 1.00 94.44 326 ALA A C 1
ATOM 2670 O O . ALA A 1 326 ? -14.383 -0.594 20.564 1.00 94.44 326 ALA A O 1
ATOM 2671 N N . SER A 1 327 ? -13.932 -1.414 18.514 1.00 93.19 327 SER A N 1
ATOM 2672 C CA . SER A 1 327 ? -14.763 -0.449 17.783 1.00 93.19 327 SER A CA 1
ATOM 2673 C C . SER A 1 327 ? -16.243 -0.573 18.148 1.00 93.19 327 SER A C 1
ATOM 2675 O O . SER A 1 327 ? -16.889 0.443 18.396 1.00 93.19 327 SER A O 1
ATOM 2677 N N . PHE A 1 328 ? -16.785 -1.783 18.304 1.00 93.56 328 PHE A N 1
ATOM 2678 C CA . PHE A 1 328 ? -18.168 -1.969 18.742 1.00 93.56 328 PHE A CA 1
ATOM 2679 C C . PHE A 1 328 ? -18.421 -1.350 20.117 1.00 93.56 328 PHE A C 1
ATOM 2681 O O . PHE A 1 328 ? -19.324 -0.527 20.271 1.00 93.56 328 PHE A O 1
ATOM 2688 N N . ILE A 1 329 ? -17.598 -1.671 21.120 1.00 92.62 329 ILE A N 1
ATOM 2689 C CA . ILE A 1 329 ? -17.745 -1.092 22.464 1.00 92.62 329 ILE A CA 1
ATOM 2690 C C . ILE A 1 329 ? -17.560 0.428 22.410 1.00 92.62 329 ILE A C 1
ATOM 2692 O O . ILE A 1 329 ? -18.352 1.169 22.995 1.00 92.62 329 ILE A O 1
ATOM 2696 N N . ALA A 1 330 ? -16.568 0.900 21.656 1.00 90.88 330 ALA A N 1
ATOM 2697 C CA . ALA A 1 330 ? -16.276 2.315 21.503 1.00 90.88 330 ALA A CA 1
ATOM 2698 C C . ALA A 1 330 ? -17.335 3.084 20.703 1.00 90.88 330 ALA A C 1
ATOM 2700 O O . ALA A 1 330 ? -17.317 4.307 20.740 1.00 90.88 330 ALA A O 1
ATOM 2701 N N . THR A 1 331 ? -18.290 2.435 20.034 1.00 91.56 331 THR A N 1
ATOM 2702 C CA . THR A 1 331 ? -19.293 3.122 19.197 1.00 91.56 331 THR A CA 1
ATOM 2703 C C . THR A 1 331 ? -20.741 2.824 19.565 1.00 91.56 331 THR A C 1
ATOM 2705 O O . THR A 1 331 ? -21.615 3.590 19.173 1.00 91.56 331 THR A O 1
ATOM 2708 N N . SER A 1 332 ? -21.025 1.728 20.266 1.00 89.88 332 SER A N 1
ATOM 2709 C CA . SER A 1 332 ? -22.365 1.119 20.238 1.00 89.88 332 SER A CA 1
ATOM 2710 C C . SER A 1 332 ? -22.939 0.771 21.605 1.00 89.88 332 SER A C 1
ATOM 2712 O O . SER A 1 332 ? -24.155 0.653 21.744 1.00 89.88 332 SER A O 1
ATOM 2714 N N . VAL A 1 333 ? -22.089 0.598 22.616 1.00 86.81 333 VAL A N 1
ATOM 2715 C CA . VAL A 1 333 ? -22.525 0.239 23.970 1.00 86.81 333 VAL A CA 1
ATOM 2716 C C . VAL A 1 333 ? -22.971 1.497 24.712 1.00 86.81 333 VAL A C 1
ATOM 2718 O O . VAL A 1 333 ? -22.289 2.515 24.666 1.00 86.81 333 VAL A O 1
ATOM 2721 N N . HIS A 1 334 ? -24.122 1.433 25.385 1.00 82.69 334 HIS A N 1
ATOM 2722 C CA . HIS A 1 334 ? -24.669 2.563 26.138 1.00 82.69 334 HIS A CA 1
ATOM 2723 C C . HIS A 1 334 ? -23.686 3.027 27.224 1.00 82.69 334 HIS A C 1
ATOM 2725 O O . HIS A 1 334 ? -23.053 2.201 27.876 1.00 82.69 334 HIS A O 1
ATOM 2731 N N . GLU A 1 335 ? -23.599 4.337 27.462 1.00 71.44 335 GLU A N 1
ATOM 2732 C CA . GLU A 1 335 ? -22.624 4.966 28.369 1.00 71.44 335 GLU A CA 1
ATOM 2733 C C . GLU A 1 335 ? -22.559 4.323 29.766 1.00 71.44 335 GLU A C 1
ATOM 2735 O O . GLU A 1 335 ? -21.470 4.017 30.243 1.00 71.44 335 GLU A O 1
ATOM 2740 N N . ASN A 1 336 ? -23.713 3.998 30.355 1.00 73.00 336 ASN A N 1
ATOM 2741 C CA . ASN A 1 336 ? -23.815 3.314 31.655 1.00 73.00 336 ASN A CA 1
ATOM 2742 C C . ASN A 1 336 ? -23.286 1.864 31.676 1.00 73.00 336 ASN A C 1
ATOM 2744 O O . ASN A 1 336 ? -23.120 1.302 32.748 1.00 73.00 336 ASN A O 1
ATOM 2748 N N . THR A 1 337 ? -23.069 1.235 30.520 1.00 70.56 337 THR A N 1
ATOM 2749 C CA . THR A 1 337 ? -22.593 -0.158 30.386 1.00 70.56 337 THR A CA 1
ATOM 2750 C C . THR A 1 337 ? -21.114 -0.216 29.985 1.00 70.56 337 THR A C 1
ATOM 2752 O O . THR A 1 337 ? -20.496 -1.278 29.985 1.00 70.56 337 THR A O 1
ATOM 2755 N N . ILE A 1 338 ? -20.511 0.925 29.636 1.00 62.94 338 ILE A N 1
ATOM 2756 C CA . ILE A 1 338 ? -19.100 0.984 29.235 1.00 62.94 338 ILE A CA 1
ATOM 2757 C C . ILE A 1 338 ? -18.172 0.787 30.431 1.00 62.94 338 ILE A C 1
ATOM 2759 O O . ILE A 1 338 ? -17.104 0.205 30.260 1.00 62.94 338 ILE A O 1
ATOM 2763 N N . GLU A 1 339 ? -18.557 1.201 31.636 1.00 61.06 339 GLU A N 1
ATOM 2764 C CA . GLU A 1 339 ? -17.765 0.920 32.843 1.00 61.06 339 GLU A CA 1
ATOM 2765 C C . GLU A 1 339 ? -17.644 -0.599 33.092 1.00 61.06 339 GLU A C 1
ATOM 2767 O O . GLU A 1 339 ? -16.550 -1.088 33.378 1.00 61.06 339 GLU A O 1
ATOM 2772 N N . ASP A 1 340 ? -18.697 -1.367 32.788 1.00 66.50 340 ASP A N 1
ATOM 2773 C CA . ASP A 1 340 ? -18.725 -2.840 32.860 1.00 66.50 340 ASP A CA 1
ATOM 2774 C C . ASP A 1 340 ? -18.145 -3.537 31.614 1.00 66.50 340 ASP A C 1
ATOM 2776 O O . ASP A 1 340 ? -18.130 -4.763 31.496 1.00 66.50 340 ASP A O 1
ATOM 2780 N N . SER A 1 341 ? -17.628 -2.781 30.645 1.00 78.38 341 SER A N 1
ATOM 2781 C CA . SER A 1 341 ? -17.178 -3.331 29.360 1.00 78.38 341 SER A CA 1
ATOM 2782 C C . SER A 1 341 ? -16.044 -4.354 29.464 1.00 78.38 341 SER A C 1
ATOM 2784 O O . SER A 1 341 ? -15.834 -5.112 28.520 1.00 78.38 341 SER A O 1
ATOM 2786 N N . LEU A 1 342 ? -15.306 -4.413 30.579 1.00 86.56 342 LEU A N 1
ATOM 2787 C CA . LEU A 1 342 ? -14.343 -5.493 30.809 1.00 86.56 342 LEU A CA 1
ATOM 2788 C C . LEU A 1 342 ? -15.034 -6.865 30.790 1.00 86.56 342 LEU A C 1
ATOM 2790 O O . LEU A 1 342 ? -14.464 -7.818 30.262 1.00 86.56 342 LEU A O 1
ATOM 2794 N N . GLU A 1 343 ? -16.257 -6.970 31.308 1.00 89.06 343 GLU A N 1
ATOM 2795 C CA . GLU A 1 343 ? -17.032 -8.211 31.272 1.00 89.06 343 GLU A CA 1
ATOM 2796 C C . GLU A 1 343 ? -17.418 -8.591 29.840 1.00 89.06 343 GLU A C 1
ATOM 2798 O O . GLU A 1 343 ? -17.287 -9.755 29.466 1.00 89.06 343 GLU A O 1
ATOM 2803 N N . LEU A 1 344 ? -17.787 -7.614 29.001 1.00 90.88 344 LEU A N 1
ATOM 2804 C CA . LEU A 1 344 ? -18.067 -7.839 27.576 1.00 90.88 344 LEU A CA 1
ATOM 2805 C C . LEU A 1 344 ? -16.826 -8.331 26.822 1.00 90.88 344 LEU A C 1
ATOM 2807 O O . LEU A 1 344 ? -16.903 -9.270 26.030 1.00 90.88 344 LEU A O 1
ATOM 2811 N N . VAL A 1 345 ? -15.663 -7.738 27.101 1.00 94.06 345 VAL A N 1
ATOM 2812 C CA . VAL A 1 345 ? -14.387 -8.141 26.493 1.00 94.06 345 VAL A CA 1
ATOM 2813 C C . VAL A 1 345 ? -13.979 -9.543 26.957 1.00 94.06 345 VAL A C 1
ATOM 2815 O O . VAL A 1 345 ? -13.544 -10.362 26.146 1.00 94.06 345 VAL A O 1
ATOM 2818 N N . ARG A 1 346 ? -14.175 -9.862 28.244 1.00 95.00 346 ARG A N 1
ATOM 2819 C CA . ARG A 1 346 ? -13.968 -11.214 28.788 1.00 95.00 346 ARG A CA 1
ATOM 2820 C C . ARG A 1 346 ? -14.928 -12.230 28.185 1.00 95.00 346 ARG A C 1
ATOM 2822 O O . ARG A 1 346 ? -14.510 -13.348 27.903 1.00 95.00 346 ARG A O 1
ATOM 2829 N N . PHE A 1 347 ? -16.184 -11.855 27.970 1.00 94.38 347 PHE A N 1
ATOM 2830 C CA . PHE A 1 347 ? -17.171 -12.710 27.324 1.00 94.38 347 PHE A CA 1
ATOM 2831 C C . PHE A 1 347 ? -16.773 -13.018 25.878 1.00 94.38 347 PHE A C 1
ATOM 2833 O O . PHE A 1 347 ? -16.723 -14.185 25.500 1.00 94.38 347 PHE A O 1
ATOM 2840 N N . TYR A 1 348 ? -16.401 -11.999 25.099 1.00 95.31 348 TYR A N 1
ATOM 2841 C CA . TYR A 1 348 ? -15.910 -12.184 23.733 1.00 95.31 348 TYR A CA 1
ATOM 2842 C C . TYR A 1 348 ? -14.683 -13.105 23.693 1.00 95.31 348 TYR A C 1
ATOM 2844 O O . TYR A 1 348 ? -14.663 -14.082 22.946 1.00 95.31 348 TYR A O 1
ATOM 2852 N N . HIS A 1 349 ? -13.695 -12.856 24.559 1.00 96.56 349 HIS A N 1
ATOM 2853 C CA . HIS A 1 349 ? -12.516 -13.714 24.694 1.00 96.56 349 HIS A CA 1
ATOM 2854 C C . HIS A 1 349 ? -12.885 -15.159 25.036 1.00 96.56 349 HIS A C 1
ATOM 2856 O O . HIS A 1 349 ? -12.420 -16.084 24.375 1.00 96.56 349 HIS A O 1
ATOM 2862 N N . LYS A 1 350 ? -13.772 -15.361 26.015 1.00 97.00 350 LYS A N 1
ATOM 2863 C CA . LYS A 1 350 ? -14.255 -16.688 26.397 1.00 97.00 350 LYS A CA 1
ATOM 2864 C C . LYS A 1 350 ? -14.886 -17.422 25.213 1.00 97.00 350 LYS A C 1
ATOM 2866 O O . LYS A 1 350 ? -14.566 -18.586 25.003 1.00 97.00 350 LYS A O 1
ATOM 2871 N N . VAL A 1 351 ? -15.731 -16.753 24.428 1.00 96.12 351 VAL A N 1
ATOM 2872 C CA . VAL A 1 351 ? -16.361 -17.353 23.242 1.00 96.12 351 VAL A CA 1
ATOM 2873 C C . VAL A 1 351 ? -15.314 -17.757 22.198 1.00 96.12 351 VAL A C 1
ATOM 2875 O O . VAL A 1 351 ? -15.446 -18.825 21.604 1.00 96.12 351 VAL A O 1
ATOM 2878 N N . LEU A 1 352 ? -14.244 -16.974 22.003 1.00 94.75 352 LEU A N 1
ATOM 2879 C CA . LEU A 1 352 ? -13.131 -17.366 21.126 1.00 94.75 352 LEU A CA 1
ATOM 2880 C C . LEU A 1 352 ? -12.454 -18.658 21.608 1.00 94.75 352 LEU A C 1
ATOM 2882 O O . LEU A 1 352 ? -12.246 -19.575 20.810 1.00 94.75 352 LEU A O 1
ATOM 2886 N N . ILE A 1 353 ? -12.145 -18.747 22.907 1.00 96.56 353 ILE A N 1
ATOM 2887 C CA . ILE A 1 353 ? -11.525 -19.941 23.504 1.00 96.56 353 ILE A CA 1
ATOM 2888 C C . ILE A 1 353 ? -12.447 -21.157 23.386 1.00 96.56 353 ILE A C 1
ATOM 2890 O O . ILE A 1 353 ? -11.997 -22.227 22.976 1.00 96.56 353 ILE A O 1
ATOM 2894 N N . ASP A 1 354 ? -13.734 -20.992 23.697 1.00 97.44 354 ASP A N 1
ATOM 2895 C CA . ASP A 1 354 ? -14.733 -22.064 23.632 1.00 97.44 354 ASP A CA 1
ATOM 2896 C C . ASP A 1 354 ? -14.908 -22.596 22.188 1.00 97.44 354 ASP A C 1
ATOM 2898 O O . ASP A 1 354 ? -15.264 -23.757 21.999 1.00 97.44 354 ASP A O 1
ATOM 2902 N N . ASN A 1 355 ? -14.585 -21.787 21.168 1.00 95.50 355 ASN A N 1
ATOM 2903 C CA . ASN A 1 355 ? -14.550 -22.177 19.750 1.00 95.50 355 ASN A CA 1
ATOM 2904 C C . ASN A 1 355 ? -13.168 -22.670 19.263 1.00 95.50 355 ASN A C 1
ATOM 2906 O O . ASN A 1 355 ? -12.960 -22.858 18.065 1.00 95.50 355 ASN A O 1
ATOM 2910 N N . GLY A 1 356 ? -12.216 -22.909 20.171 1.00 93.81 356 GLY A N 1
ATOM 2911 C CA . GLY A 1 356 ? -10.923 -23.526 19.861 1.00 93.81 356 GLY A CA 1
ATOM 2912 C C . GLY A 1 356 ? -9.818 -22.561 19.422 1.00 93.81 356 GLY A C 1
ATOM 2913 O O . GLY A 1 356 ? -8.769 -23.014 18.961 1.00 93.81 356 GLY A O 1
ATOM 2914 N N . VAL A 1 357 ? -10.008 -21.246 19.567 1.00 92.44 357 VAL A N 1
ATOM 2915 C CA . VAL A 1 357 ? -8.957 -20.260 19.276 1.00 92.44 357 VAL A CA 1
ATOM 2916 C C . VAL A 1 357 ? -7.955 -20.228 20.432 1.00 92.44 357 VAL A C 1
ATOM 2918 O O . VAL A 1 357 ? -8.297 -19.884 21.559 1.00 92.44 357 VAL A O 1
ATOM 2921 N N . ALA A 1 358 ? -6.691 -20.554 20.164 1.00 91.94 358 ALA A N 1
ATOM 2922 C CA . ALA A 1 358 ? -5.625 -20.469 21.159 1.00 91.94 358 ALA A CA 1
ATOM 2923 C C . ALA A 1 358 ? -5.122 -19.023 21.294 1.00 91.94 358 ALA A C 1
ATOM 2925 O O . ALA A 1 358 ? -4.221 -18.608 20.568 1.00 91.94 358 ALA A O 1
ATOM 2926 N N . TYR A 1 359 ? -5.702 -18.253 22.219 1.00 93.31 359 TYR A N 1
ATOM 2927 C CA . TYR A 1 359 ? -5.319 -16.855 22.434 1.00 93.31 359 TYR A CA 1
ATOM 2928 C C . TYR A 1 359 ? -5.301 -16.498 23.930 1.00 93.31 359 TYR A C 1
ATOM 2930 O O . TYR A 1 359 ? -6.360 -16.294 24.513 1.00 93.31 359 TYR A O 1
ATOM 2938 N N . PRO A 1 360 ? -4.138 -16.443 24.604 1.00 94.12 360 PRO A N 1
ATOM 2939 C CA . PRO A 1 360 ? -4.066 -16.131 26.034 1.00 94.12 360 PRO A CA 1
ATOM 2940 C C . PRO A 1 360 ? -4.686 -14.772 26.388 1.00 94.12 360 PRO A C 1
ATOM 2942 O O . PRO A 1 360 ? -4.552 -13.813 25.631 1.00 94.12 360 PRO A O 1
ATOM 2945 N N . TRP A 1 361 ? -5.323 -14.678 27.563 1.00 94.56 361 TRP A N 1
ATOM 2946 C CA . TRP A 1 361 ? -6.010 -13.455 28.005 1.00 94.56 361 TRP A CA 1
ATOM 2947 C C . TRP A 1 361 ? -5.094 -12.229 28.007 1.00 94.56 361 TRP A C 1
ATOM 2949 O O . TRP A 1 361 ? -5.496 -11.184 27.519 1.00 94.56 361 TRP A O 1
ATOM 2959 N N . GLU A 1 362 ? -3.867 -12.350 28.514 1.00 92.00 362 GLU A N 1
ATOM 2960 C CA . GLU A 1 362 ? -2.920 -11.228 28.591 1.00 92.00 362 GLU A CA 1
ATOM 2961 C C . GLU A 1 362 ? -2.579 -10.673 27.201 1.00 92.00 362 GLU A C 1
ATOM 2963 O O . GLU A 1 362 ? -2.617 -9.463 26.992 1.00 92.00 362 GLU A O 1
ATOM 2968 N N . GLN A 1 363 ? -2.347 -11.560 26.226 1.00 91.56 363 GLN A N 1
ATOM 2969 C CA . GLN A 1 363 ? -2.060 -11.171 24.843 1.00 91.56 363 GLN A CA 1
ATOM 2970 C C . GLN A 1 363 ? -3.284 -10.540 24.166 1.00 91.56 363 GLN A C 1
ATOM 2972 O O . GLN A 1 363 ? -3.162 -9.525 23.484 1.00 91.56 363 GLN A O 1
ATOM 2977 N N . PHE A 1 364 ? -4.474 -11.117 24.362 1.00 94.56 364 PHE A N 1
ATOM 2978 C CA . PHE A 1 364 ? -5.717 -10.561 23.824 1.00 94.56 364 PHE A CA 1
ATOM 2979 C C . PHE A 1 364 ? -6.054 -9.204 24.450 1.00 94.56 364 PHE A C 1
ATOM 2981 O O . PHE A 1 364 ? -6.459 -8.282 23.747 1.00 94.56 364 PHE A O 1
ATOM 2988 N N . TRP A 1 365 ? -5.866 -9.066 25.761 1.00 93.88 365 TRP A N 1
ATOM 2989 C CA . TRP A 1 365 ? -6.130 -7.829 26.482 1.00 93.88 365 TRP A CA 1
ATOM 2990 C C . TRP A 1 365 ? -5.209 -6.706 26.012 1.00 93.88 365 TRP A C 1
ATOM 2992 O O . TRP A 1 365 ? -5.687 -5.616 25.708 1.00 93.88 365 TRP A O 1
ATOM 3002 N N . GLN A 1 366 ? -3.918 -6.992 25.842 1.00 91.69 366 GLN A N 1
ATOM 3003 C CA . GLN A 1 366 ? -2.973 -6.035 25.276 1.00 91.69 366 GLN A CA 1
ATOM 3004 C C . GLN A 1 366 ? -3.355 -5.637 23.839 1.00 91.69 366 GLN A C 1
ATOM 3006 O O . GLN A 1 366 ? -3.365 -4.451 23.505 1.00 91.69 366 GLN A O 1
ATOM 3011 N N . ALA A 1 367 ? -3.748 -6.604 23.000 1.00 93.75 367 ALA A N 1
ATOM 3012 C CA . ALA A 1 367 ? -4.234 -6.328 21.648 1.00 93.75 367 ALA A CA 1
ATOM 3013 C C . ALA A 1 367 ? -5.495 -5.451 21.649 1.00 93.75 367 ALA A C 1
ATOM 3015 O O . ALA A 1 367 ? -5.602 -4.527 20.843 1.00 93.75 367 ALA A O 1
ATOM 3016 N N . TYR A 1 368 ? -6.427 -5.701 22.571 1.00 94.94 368 TYR A N 1
ATOM 3017 C CA . TYR A 1 368 ? -7.625 -4.888 22.765 1.00 94.94 368 TYR A CA 1
ATOM 3018 C C . TYR A 1 368 ? -7.286 -3.451 23.173 1.00 94.94 368 TYR A C 1
ATOM 3020 O O . TYR A 1 368 ? -7.838 -2.519 22.594 1.00 94.94 368 TYR A O 1
ATOM 3028 N N . GLN A 1 369 ? -6.357 -3.258 24.115 1.00 94.38 369 GLN A N 1
ATOM 3029 C CA . GLN A 1 369 ? -5.908 -1.928 24.540 1.00 94.38 369 GLN A CA 1
ATOM 3030 C C . GLN A 1 369 ? -5.305 -1.138 23.371 1.00 94.38 369 GLN A C 1
ATOM 3032 O O . GLN A 1 369 ? -5.660 0.020 23.169 1.00 94.38 369 GLN A O 1
ATOM 3037 N N . ILE A 1 370 ? -4.451 -1.773 22.563 1.00 94.56 370 ILE A N 1
ATOM 3038 C CA . ILE A 1 370 ? -3.856 -1.145 21.375 1.00 94.56 370 ILE A CA 1
ATOM 3039 C C . ILE A 1 370 ? -4.938 -0.817 20.335 1.00 94.56 370 ILE A C 1
ATOM 3041 O O . ILE A 1 370 ? -4.985 0.310 19.852 1.00 94.56 370 ILE A O 1
ATOM 3045 N N . CYS A 1 371 ? -5.853 -1.748 20.035 1.00 95.44 371 CYS A N 1
ATOM 3046 C CA . CYS A 1 371 ? -6.962 -1.496 19.103 1.00 95.44 371 CYS A CA 1
ATOM 3047 C C . CYS A 1 371 ? -7.885 -0.364 19.584 1.00 95.44 371 CYS A C 1
ATOM 3049 O O . CYS A 1 371 ? -8.397 0.401 18.770 1.00 95.44 371 CYS A O 1
ATOM 3051 N N . TRP A 1 372 ? -8.093 -0.237 20.899 1.00 95.19 372 TRP A N 1
ATOM 3052 C CA . TRP A 1 372 ? -8.848 0.868 21.489 1.00 95.19 372 TRP A CA 1
ATOM 3053 C C . TRP A 1 372 ? -8.143 2.210 21.284 1.00 95.19 372 TRP A C 1
ATOM 3055 O O . TRP A 1 372 ? -8.782 3.176 20.877 1.00 95.19 372 TRP A O 1
ATOM 3065 N N . ILE A 1 373 ? -6.834 2.273 21.549 1.00 94.94 373 ILE A N 1
ATOM 3066 C CA . ILE A 1 373 ? -6.036 3.493 21.365 1.00 94.94 373 ILE A CA 1
ATOM 3067 C C . ILE A 1 373 ? -6.014 3.900 19.884 1.00 94.94 373 ILE A C 1
ATOM 3069 O O . ILE A 1 373 ? -6.211 5.072 19.579 1.00 94.94 373 ILE A O 1
ATOM 3073 N N . GLU A 1 374 ? -5.861 2.949 18.962 1.00 93.31 374 GLU A N 1
ATOM 3074 C CA . GLU A 1 374 ? -5.943 3.201 17.515 1.00 93.31 374 GLU A CA 1
ATOM 3075 C C . GLU A 1 374 ? -7.318 3.739 17.098 1.00 93.31 374 GLU A C 1
ATOM 3077 O O . GLU A 1 374 ? -7.412 4.734 16.377 1.00 93.31 374 GLU A O 1
ATOM 3082 N N . PHE A 1 375 ? -8.406 3.159 17.620 1.00 94.69 375 PHE A N 1
ATOM 3083 C CA . PHE A 1 375 ? -9.749 3.692 17.386 1.00 94.69 375 PHE A CA 1
ATOM 3084 C C . PHE A 1 375 ? -9.910 5.112 17.952 1.00 94.69 375 PHE A C 1
ATOM 3086 O O . PHE A 1 375 ? -10.513 5.972 17.312 1.00 94.69 375 PHE A O 1
ATOM 3093 N N . PHE A 1 376 ? -9.356 5.386 19.135 1.00 94.94 376 PHE A N 1
ATOM 3094 C CA . PHE A 1 376 ? -9.379 6.721 19.729 1.00 94.94 376 PHE A CA 1
ATOM 3095 C C . PHE A 1 376 ? -8.607 7.740 18.881 1.00 94.94 376 PHE A C 1
ATOM 3097 O O . PHE A 1 376 ? -9.110 8.836 18.640 1.00 94.94 376 PHE A O 1
ATOM 3104 N N . ILE A 1 377 ? -7.423 7.376 18.378 1.00 93.25 377 ILE A N 1
ATOM 3105 C CA . ILE A 1 377 ? -6.637 8.202 17.450 1.00 93.25 377 ILE A CA 1
ATOM 3106 C C . ILE A 1 377 ? -7.464 8.513 16.199 1.00 93.25 377 ILE A C 1
ATOM 3108 O O . ILE A 1 377 ? -7.544 9.676 15.799 1.00 93.25 377 ILE A O 1
ATOM 3112 N N . TYR A 1 378 ? -8.131 7.509 15.620 1.00 92.12 378 TYR A N 1
ATOM 3113 C CA . TYR A 1 378 ? -9.058 7.711 14.506 1.00 92.12 378 TYR A CA 1
ATOM 3114 C C . TYR A 1 378 ? -10.190 8.682 14.869 1.00 92.12 378 TYR A C 1
ATOM 3116 O O . TYR A 1 378 ? -10.446 9.618 14.114 1.00 92.12 378 TYR A O 1
ATOM 3124 N N . ALA A 1 379 ? -10.834 8.512 16.027 1.00 93.81 379 ALA A N 1
ATOM 3125 C CA . ALA A 1 379 ? -11.921 9.384 16.459 1.00 93.81 379 ALA A CA 1
ATOM 3126 C C . ALA A 1 379 ? -11.452 10.838 16.623 1.00 93.81 379 ALA A C 1
ATOM 3128 O O . ALA A 1 379 ? -12.111 11.751 16.133 1.00 93.81 379 ALA A O 1
ATOM 3129 N N . VAL A 1 380 ? -10.287 11.066 17.235 1.00 93.31 380 VAL A N 1
ATOM 3130 C CA . VAL A 1 380 ? -9.711 12.408 17.409 1.00 93.31 380 VAL A CA 1
ATOM 3131 C C . VAL A 1 380 ? -9.353 13.036 16.062 1.00 93.31 380 VAL A C 1
ATOM 3133 O O . VAL A 1 380 ? -9.774 14.153 15.757 1.00 93.31 380 VAL A O 1
ATOM 3136 N N . VAL A 1 381 ? -8.586 12.325 15.237 1.00 90.56 381 VAL A N 1
ATOM 3137 C CA . VAL A 1 381 ? -8.045 12.868 13.986 1.00 90.56 381 VAL A CA 1
ATOM 3138 C C . VAL A 1 381 ? -9.120 12.995 12.914 1.00 90.56 381 VAL A C 1
ATOM 3140 O O . VAL A 1 381 ? -9.229 14.041 12.283 1.00 90.56 381 VAL A O 1
ATOM 3143 N N . GLY A 1 382 ? -9.907 11.944 12.701 1.00 87.88 382 GLY A N 1
ATOM 3144 C CA . GLY A 1 382 ? -10.872 11.862 11.610 1.00 87.88 382 GLY A CA 1
ATOM 3145 C C . GLY A 1 382 ? -12.204 12.549 11.893 1.00 87.88 382 GLY A C 1
ATOM 3146 O O . GLY A 1 382 ? -12.885 12.933 10.945 1.00 87.88 382 GLY A O 1
ATOM 3147 N N . LEU A 1 383 ? -12.586 12.705 13.167 1.00 91.44 383 LEU A N 1
ATOM 3148 C CA . LEU A 1 383 ? -13.928 13.163 13.540 1.00 91.44 383 LEU A CA 1
ATOM 3149 C C . LEU A 1 383 ? -13.870 14.374 14.476 1.00 91.44 383 LEU A C 1
ATOM 3151 O O . LEU A 1 383 ? -14.261 15.473 14.094 1.00 91.44 383 LEU A O 1
ATOM 3155 N N . TRP A 1 384 ? -13.352 14.219 15.692 1.00 93.50 384 TRP A N 1
ATOM 3156 C CA . TRP A 1 384 ? -13.493 15.233 16.740 1.00 93.50 384 TRP A CA 1
ATOM 3157 C C . TRP A 1 384 ? -12.737 16.533 16.431 1.00 93.50 384 TRP A C 1
ATOM 3159 O O . TRP A 1 384 ? -13.241 17.617 16.719 1.00 93.50 384 TRP A O 1
ATOM 3169 N N . SER A 1 385 ? -11.575 16.457 15.776 1.00 92.00 385 SER A N 1
ATOM 3170 C CA . SER A 1 385 ? -10.804 17.651 15.400 1.00 92.00 385 SER A CA 1
ATOM 3171 C C . SER A 1 385 ? -11.490 18.533 14.348 1.00 92.00 385 SER A C 1
ATOM 3173 O O . SER A 1 385 ? -11.168 19.718 14.238 1.00 92.00 385 SER A O 1
ATOM 3175 N N . VAL A 1 386 ? -12.448 17.979 13.599 1.00 90.94 386 VAL A N 1
ATOM 3176 C CA . VAL A 1 386 ? -13.183 18.675 12.530 1.00 90.94 386 VAL A CA 1
ATOM 3177 C C . VAL A 1 386 ? -14.655 18.927 12.866 1.00 90.94 386 VAL A C 1
ATOM 3179 O O . VAL A 1 386 ? -15.317 19.667 12.143 1.00 90.94 386 VAL A O 1
ATOM 3182 N N . MET A 1 387 ? -15.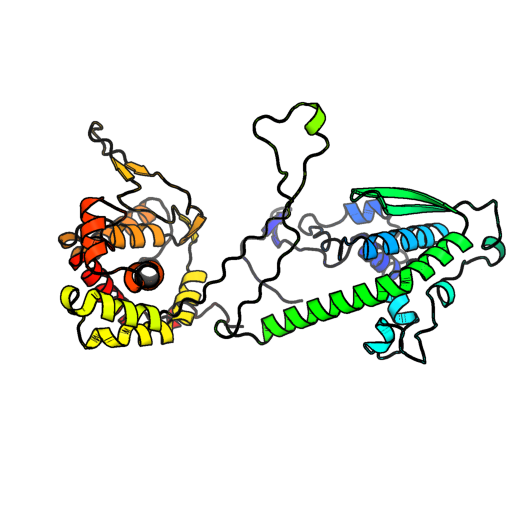161 18.341 13.952 1.00 93.00 387 MET A N 1
ATOM 3183 C CA . MET A 1 387 ? -16.517 18.548 14.461 1.00 93.00 387 MET A CA 1
ATOM 3184 C C . MET A 1 387 ? -16.596 19.733 15.428 1.00 93.00 387 MET A C 1
ATOM 3186 O O . MET A 1 387 ? -15.629 20.079 16.098 1.00 93.00 387 MET A O 1
ATOM 3190 N N . GLN A 1 388 ? -17.786 20.305 15.553 1.00 91.31 388 GLN A N 1
ATOM 3191 C CA . GLN A 1 388 ? -18.159 21.324 16.529 1.00 91.31 388 GLN A CA 1
ATOM 3192 C C . GLN A 1 388 ? -19.297 20.812 17.432 1.00 91.31 388 GLN A C 1
ATOM 3194 O O . GLN A 1 388 ? -19.973 19.829 17.122 1.00 91.31 388 GLN A O 1
ATOM 3199 N N . ALA A 1 389 ? -19.552 21.484 18.559 1.00 88.19 389 ALA A N 1
ATOM 3200 C CA . ALA A 1 389 ? -20.587 21.077 19.519 1.00 88.19 389 ALA A CA 1
ATOM 3201 C C . ALA A 1 389 ? -22.005 20.965 18.908 1.00 88.19 389 ALA A C 1
ATOM 3203 O O . ALA A 1 389 ? -22.806 20.122 19.317 1.00 88.19 389 ALA A O 1
ATOM 3204 N N . ASN A 1 390 ? -22.323 21.780 17.897 1.00 89.12 390 ASN A N 1
ATOM 3205 C CA . ASN A 1 390 ? -23.592 21.723 17.161 1.00 89.12 390 ASN A CA 1
ATOM 3206 C C . ASN A 1 390 ? -23.713 20.489 16.248 1.00 89.12 390 ASN A C 1
ATOM 3208 O O . ASN A 1 390 ? -24.833 20.033 16.009 1.00 89.12 390 ASN A O 1
ATOM 3212 N N . ASP A 1 391 ? -22.598 19.932 15.768 1.00 91.44 391 ASP A N 1
ATOM 3213 C CA . ASP A 1 391 ? -22.614 18.724 14.937 1.00 91.44 391 ASP A CA 1
ATOM 3214 C C . ASP A 1 391 ? -23.091 17.513 15.739 1.00 91.44 391 ASP A C 1
ATOM 3216 O O . ASP A 1 391 ? -23.844 16.697 15.216 1.00 91.44 391 ASP A O 1
ATOM 3220 N N . ILE A 1 392 ? -22.738 17.431 17.027 1.00 89.81 392 ILE A N 1
ATOM 3221 C CA . ILE A 1 392 ? -23.186 16.348 17.918 1.00 89.81 392 ILE A CA 1
ATOM 3222 C C . ILE A 1 392 ? -24.712 16.330 18.029 1.00 89.81 392 ILE A C 1
ATOM 3224 O O . ILE A 1 392 ? -25.324 15.265 17.935 1.00 89.81 392 ILE A O 1
ATOM 3228 N N . GLU A 1 393 ? -25.345 17.497 18.171 1.00 87.88 393 GLU A N 1
ATOM 3229 C CA . GLU A 1 393 ? -26.808 17.584 18.226 1.00 87.88 393 GLU A CA 1
ATOM 3230 C C . GLU A 1 393 ? -27.459 17.206 16.889 1.00 87.88 393 GLU A C 1
ATOM 3232 O O . GLU A 1 393 ? -28.471 16.497 16.869 1.00 87.88 393 GLU A O 1
ATOM 3237 N N . SER A 1 394 ? -26.860 17.606 15.760 1.00 89.62 394 SER A N 1
ATOM 3238 C CA . SER A 1 394 ? -27.327 17.176 14.433 1.00 89.62 394 SER A CA 1
ATOM 3239 C C . SER A 1 394 ? -27.209 15.662 14.273 1.00 89.62 394 SER A C 1
ATOM 3241 O O . SER A 1 394 ? -28.167 14.999 13.884 1.00 89.62 394 SER A O 1
ATOM 3243 N N . TYR A 1 395 ? -26.063 15.090 14.642 1.00 90.62 395 TYR A N 1
ATOM 3244 C CA . TYR A 1 395 ? -25.785 13.663 14.495 1.00 90.62 395 TYR A CA 1
ATOM 3245 C C . TYR A 1 395 ? -26.674 12.825 15.406 1.00 90.62 395 TYR A C 1
ATOM 3247 O O . TYR A 1 395 ? -27.140 11.758 15.009 1.00 90.62 395 TYR A O 1
ATOM 3255 N N . LYS A 1 396 ? -26.967 13.320 16.610 1.00 88.44 396 LYS A N 1
ATOM 3256 C CA . LYS A 1 396 ? -27.936 12.707 17.516 1.00 88.44 396 LYS A CA 1
ATOM 3257 C C . LYS A 1 396 ? -29.333 12.674 16.900 1.00 88.44 396 LYS A C 1
ATOM 3259 O O . LYS A 1 396 ? -29.976 11.631 16.947 1.00 88.44 396 LYS A O 1
ATOM 3264 N N . LYS A 1 397 ? -29.783 13.780 16.297 1.00 89.19 397 LYS A N 1
ATOM 3265 C CA . LYS A 1 397 ? -31.100 13.882 15.647 1.00 89.19 397 LYS A CA 1
ATOM 3266 C C . LYS A 1 397 ? -31.218 13.010 14.395 1.00 89.19 397 LYS A C 1
ATOM 3268 O O . LYS A 1 397 ? -32.281 12.455 14.144 1.00 89.19 397 LYS A O 1
ATOM 3273 N N . GLU A 1 398 ? -30.151 12.921 13.610 1.00 87.44 398 GLU A N 1
ATOM 3274 C CA . GLU A 1 398 ? -30.084 12.127 12.375 1.00 87.44 398 GLU A CA 1
ATOM 3275 C C . GLU A 1 398 ? -29.763 10.650 12.624 1.00 87.44 398 GLU A C 1
ATOM 3277 O O . GLU A 1 398 ? -29.691 9.873 11.678 1.00 87.44 398 GLU A O 1
ATOM 3282 N N . GLU A 1 399 ? -29.528 10.267 13.882 1.00 83.12 399 GLU A N 1
ATOM 3283 C CA . GLU A 1 399 ? -29.042 8.942 14.269 1.00 83.12 399 GLU A CA 1
ATOM 3284 C C . GLU A 1 399 ? -27.775 8.511 13.500 1.00 83.12 399 GLU A C 1
ATOM 3286 O O . GLU A 1 399 ? -27.553 7.333 13.228 1.00 83.12 399 GLU A O 1
ATOM 3291 N N . LYS A 1 400 ? -26.916 9.483 13.175 1.00 77.50 400 LYS A N 1
ATOM 3292 C CA . LYS A 1 400 ? -25.747 9.305 12.314 1.00 77.50 400 LYS A CA 1
ATOM 3293 C C . LYS A 1 400 ? -24.616 8.563 13.037 1.00 77.50 400 LYS A C 1
ATOM 3295 O O . LYS A 1 400 ? -24.120 9.032 14.059 1.00 77.50 400 LYS A O 1
ATOM 3300 N N . ASP A 1 401 ? -24.161 7.455 12.454 1.00 82.62 401 ASP A N 1
ATOM 3301 C CA . ASP A 1 401 ? -22.996 6.678 12.912 1.00 82.62 401 ASP A CA 1
ATOM 3302 C C . ASP A 1 401 ? -23.152 6.126 14.355 1.00 82.62 401 ASP A C 1
ATOM 3304 O O . ASP A 1 401 ? -24.238 5.708 14.753 1.00 82.62 401 ASP A O 1
ATOM 3308 N N . GLY A 1 402 ? -22.083 6.055 15.154 1.00 85.88 402 GLY A N 1
ATOM 3309 C CA . GLY A 1 402 ? -22.067 5.557 16.534 1.00 85.88 402 GLY A CA 1
ATOM 3310 C C . GLY A 1 402 ? -22.220 6.637 17.617 1.00 85.88 402 GLY A C 1
ATOM 3311 O O . GLY A 1 402 ? -22.273 7.833 17.351 1.00 85.88 402 GLY A O 1
ATOM 3312 N N . LEU A 1 403 ? -22.258 6.217 18.881 1.00 88.12 403 LEU A N 1
ATOM 3313 C CA . LEU A 1 403 ? -22.359 7.071 20.073 1.00 88.12 403 LEU A CA 1
ATOM 3314 C C . LEU A 1 403 ? -21.124 7.952 20.304 1.00 88.12 403 LEU A C 1
ATOM 3316 O O . LEU A 1 403 ? -21.258 9.054 20.829 1.00 88.12 403 LEU A O 1
ATOM 3320 N N . HIS A 1 404 ? -19.947 7.525 19.842 1.00 89.75 404 HIS A N 1
ATOM 3321 C CA . HIS A 1 404 ? -18.693 8.293 19.897 1.00 89.75 404 HIS A CA 1
ATOM 3322 C C . HIS A 1 404 ? -18.719 9.667 19.209 1.00 89.75 404 HIS A C 1
ATOM 3324 O O . HIS A 1 404 ? -17.816 10.467 19.437 1.00 89.75 404 HIS A O 1
ATOM 3330 N N . VAL A 1 405 ? -19.735 9.950 18.390 1.00 90.94 405 VAL A N 1
ATOM 3331 C CA . VAL A 1 405 ? -19.962 11.264 17.763 1.00 90.94 405 VAL A CA 1
ATOM 3332 C C . VAL A 1 405 ? -21.332 11.863 18.106 1.00 90.94 405 VAL A C 1
ATOM 3334 O O . VAL A 1 405 ? -21.707 12.898 17.566 1.00 90.94 405 VAL A O 1
ATOM 3337 N N . ARG A 1 406 ? -22.096 11.213 18.996 1.00 90.44 406 ARG A N 1
ATOM 3338 C CA . ARG A 1 406 ? -23.478 11.587 19.361 1.00 90.44 406 ARG A CA 1
ATOM 3339 C C . ARG A 1 406 ? -23.709 11.769 20.864 1.00 90.44 406 ARG A C 1
ATOM 3341 O O . ARG A 1 406 ? -24.760 12.276 21.251 1.00 90.44 406 ARG A O 1
ATOM 3348 N N . SER A 1 407 ? -22.773 11.346 21.717 1.00 90.12 407 SER A N 1
ATOM 3349 C CA . SER A 1 407 ? -22.857 11.487 23.177 1.00 90.12 407 SER A CA 1
ATOM 3350 C C . SER A 1 407 ? -21.537 11.985 23.765 1.00 90.12 407 SER A C 1
ATOM 3352 O O . SER A 1 407 ? -20.502 11.326 23.661 1.00 90.12 407 SER A O 1
ATOM 3354 N N . TYR A 1 408 ? -21.599 13.118 24.469 1.00 90.31 408 TYR A N 1
ATOM 3355 C CA . TYR A 1 408 ? -20.472 13.642 25.242 1.00 90.31 408 TYR A CA 1
ATOM 3356 C C . TYR A 1 408 ? -20.011 12.680 26.338 1.00 90.31 408 TYR A C 1
ATOM 3358 O O . TYR A 1 408 ? -18.815 12.581 26.593 1.00 90.31 408 TYR A O 1
ATOM 3366 N N . ALA A 1 409 ? -20.928 11.961 26.990 1.00 87.75 409 ALA A N 1
ATOM 3367 C CA . ALA A 1 409 ? -20.557 10.981 28.010 1.00 87.75 409 ALA A CA 1
ATOM 3368 C C . ALA A 1 409 ? -19.780 9.812 27.388 1.00 87.75 409 ALA A C 1
ATOM 3370 O O . ALA A 1 409 ? -18.777 9.368 27.941 1.00 87.75 409 ALA A O 1
ATOM 3371 N N . HIS A 1 410 ? -20.162 9.393 26.180 1.00 88.50 410 HIS A N 1
ATOM 3372 C CA . HIS A 1 410 ? -19.424 8.384 25.424 1.00 88.50 410 HIS A CA 1
ATOM 3373 C C . HIS A 1 410 ? -18.015 8.861 25.057 1.00 88.50 410 HIS A C 1
ATOM 3375 O O . HIS A 1 410 ? -17.042 8.145 25.283 1.00 88.50 410 HIS A O 1
ATOM 3381 N N . MET A 1 411 ? -17.881 10.099 24.571 1.00 91.06 411 MET A N 1
ATOM 3382 C CA . MET A 1 411 ? -16.575 10.714 24.299 1.00 91.06 411 MET A CA 1
ATOM 3383 C C . MET A 1 411 ? -15.694 10.788 25.559 1.00 91.06 411 MET A C 1
ATOM 3385 O O . MET A 1 411 ? -14.511 10.451 25.496 1.00 91.06 411 MET A O 1
ATOM 3389 N N . LYS A 1 412 ? -16.262 11.163 26.718 1.00 89.19 412 LYS A N 1
ATOM 3390 C CA . LYS A 1 412 ? -15.549 11.166 28.012 1.00 89.19 412 LYS A CA 1
ATOM 3391 C C . LYS A 1 412 ? -15.065 9.771 28.397 1.00 89.19 41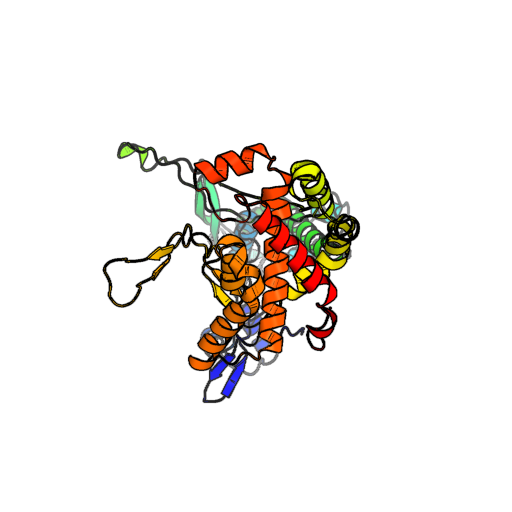2 LYS A C 1
ATOM 3393 O O . LYS A 1 412 ? -13.912 9.622 28.785 1.00 89.19 412 LYS A O 1
ATOM 3398 N N . ASN A 1 413 ? -15.898 8.748 28.226 1.00 87.31 413 ASN A N 1
ATOM 3399 C CA . ASN A 1 413 ? -15.516 7.367 28.520 1.00 87.31 413 ASN A CA 1
ATOM 3400 C C . ASN A 1 413 ? -14.375 6.882 27.615 1.00 87.31 413 ASN A C 1
ATOM 3402 O O . ASN A 1 413 ? -13.445 6.227 28.089 1.00 87.31 413 ASN A O 1
ATOM 3406 N N . LEU A 1 414 ? -14.410 7.235 26.324 1.00 90.62 414 LEU A N 1
ATOM 3407 C CA . LEU A 1 414 ? -13.312 6.964 25.393 1.00 90.62 414 LEU A CA 1
ATOM 3408 C C . LEU A 1 414 ? -12.010 7.622 25.845 1.00 90.62 414 LEU A C 1
ATOM 3410 O O . LEU A 1 414 ? -10.972 6.958 25.854 1.00 90.62 414 LEU A O 1
ATOM 3414 N N . LEU A 1 415 ? -12.078 8.890 26.254 1.00 91.06 415 LEU A N 1
ATOM 3415 C CA . LEU A 1 415 ? -10.944 9.634 26.788 1.00 91.06 415 LEU A CA 1
ATOM 3416 C C . LEU A 1 415 ? -10.370 8.958 28.039 1.00 91.06 415 LEU A C 1
ATOM 3418 O O . LEU A 1 415 ? -9.222 8.520 28.017 1.00 91.06 415 LEU A O 1
ATOM 3422 N N . THR A 1 416 ? -11.173 8.810 29.095 1.00 88.75 416 THR A N 1
ATOM 3423 C CA . THR A 1 416 ? -10.724 8.253 30.380 1.00 88.75 416 THR A CA 1
ATOM 3424 C C . THR A 1 416 ? -10.117 6.866 30.211 1.00 88.75 416 THR A C 1
ATOM 3426 O O . THR A 1 416 ? -9.068 6.567 30.777 1.00 88.75 416 THR A O 1
ATOM 3429 N N . ARG A 1 417 ? -10.729 6.017 29.382 1.00 89.06 417 ARG A N 1
ATOM 3430 C CA . ARG A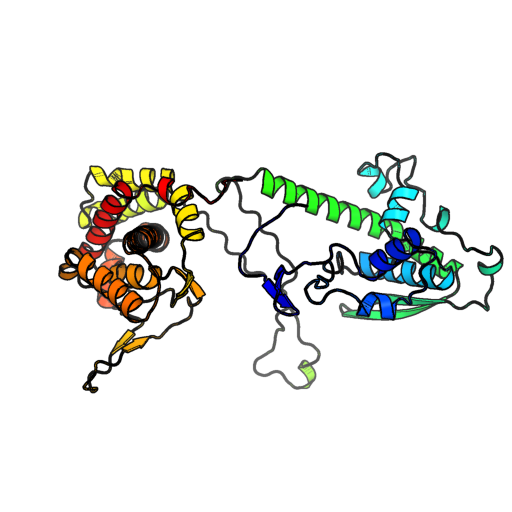 1 417 ? -10.211 4.670 29.154 1.00 89.06 417 ARG A CA 1
ATOM 3431 C C . ARG A 1 417 ? -8.907 4.660 28.367 1.00 89.06 417 ARG A C 1
ATOM 3433 O O . ARG A 1 417 ? -8.025 3.863 28.677 1.00 89.06 417 ARG A O 1
ATOM 3440 N N . THR A 1 418 ? -8.776 5.542 27.380 1.00 92.44 418 THR A N 1
ATOM 3441 C CA . THR A 1 418 ? -7.526 5.693 26.629 1.00 92.44 418 THR A CA 1
ATOM 3442 C C . THR A 1 418 ? -6.402 6.138 27.557 1.00 92.44 418 THR A C 1
ATOM 3444 O O . THR A 1 418 ? -5.319 5.575 27.487 1.00 92.44 418 THR A O 1
ATOM 3447 N N . GLU A 1 419 ? -6.655 7.060 28.488 1.00 90.56 419 GLU A N 1
ATOM 3448 C CA . GLU A 1 419 ? -5.654 7.454 29.488 1.00 90.56 419 GLU A CA 1
ATOM 3449 C C . GLU A 1 419 ? -5.236 6.297 30.399 1.00 90.56 419 GLU A C 1
ATOM 3451 O O . GLU A 1 419 ? -4.049 6.136 30.683 1.00 90.56 419 GLU A O 1
ATOM 3456 N N . THR A 1 420 ? -6.191 5.485 30.863 1.00 90.00 420 THR A N 1
ATOM 3457 C CA . THR A 1 420 ? -5.885 4.282 31.649 1.00 90.00 420 THR A CA 1
ATOM 3458 C C . THR A 1 420 ? -5.023 3.316 30.842 1.00 90.00 420 THR A C 1
ATOM 3460 O O . THR A 1 420 ? -3.977 2.882 31.311 1.00 90.00 420 THR A O 1
ATOM 3463 N N . PHE A 1 421 ? -5.408 3.028 29.598 1.00 91.56 421 PHE A N 1
ATOM 3464 C CA . PHE A 1 421 ? -4.657 2.113 28.743 1.00 91.56 421 PHE A CA 1
ATOM 3465 C C . PHE A 1 421 ? -3.279 2.643 28.383 1.00 91.56 421 PHE A C 1
ATOM 3467 O O . PHE A 1 421 ? -2.329 1.874 28.402 1.00 91.56 421 PHE A O 1
ATOM 3474 N N . MET A 1 422 ? -3.131 3.940 28.128 1.00 89.44 422 MET A N 1
ATOM 3475 C CA . MET A 1 422 ? -1.823 4.546 27.901 1.00 89.44 422 MET A CA 1
ATOM 3476 C C . MET A 1 422 ? -0.907 4.357 29.117 1.00 89.44 422 MET A C 1
ATOM 3478 O O . MET A 1 422 ? 0.243 3.962 28.938 1.00 89.44 422 MET A O 1
ATOM 3482 N N . LYS A 1 423 ? -1.407 4.527 30.347 1.00 86.88 423 LYS A N 1
ATOM 3483 C CA . LYS A 1 423 ? -0.615 4.303 31.573 1.00 86.88 423 LYS A CA 1
ATOM 3484 C C . LYS A 1 423 ? -0.219 2.840 31.774 1.00 86.88 423 LYS A C 1
ATOM 3486 O O . LYS A 1 423 ? 0.915 2.578 32.163 1.00 86.88 423 LYS A O 1
ATOM 3491 N N . ASP A 1 424 ? -1.132 1.915 31.496 1.00 82.88 424 ASP A N 1
ATOM 3492 C CA . ASP A 1 424 ? -0.933 0.481 31.743 1.00 82.88 424 ASP A CA 1
ATOM 3493 C C . ASP A 1 424 ? -0.153 -0.227 30.618 1.00 82.88 424 ASP A C 1
ATOM 3495 O O . ASP A 1 424 ? 0.374 -1.323 30.811 1.00 82.88 424 ASP A O 1
ATOM 3499 N N . LEU A 1 425 ? -0.101 0.359 29.418 1.00 81.44 425 LEU A N 1
ATOM 3500 C CA . LEU A 1 425 ? 0.479 -0.284 28.243 1.00 81.44 425 LEU A CA 1
ATOM 3501 C C . LEU A 1 425 ? 2.011 -0.194 28.255 1.00 81.44 425 LEU A C 1
ATOM 3503 O O . LEU A 1 425 ? 2.592 0.802 27.823 1.00 81.44 425 LEU A O 1
ATOM 3507 N N . GLU A 1 426 ? 2.683 -1.274 28.647 1.00 76.25 426 GLU A N 1
ATOM 3508 C CA . GLU A 1 426 ? 4.131 -1.438 28.470 1.00 76.25 426 GLU A CA 1
ATOM 3509 C C . GLU A 1 426 ? 4.461 -1.972 27.065 1.00 76.25 426 GLU A C 1
ATOM 3511 O O . GLU A 1 426 ? 4.525 -3.181 26.839 1.00 76.25 426 GLU A O 1
ATOM 3516 N N . ILE A 1 427 ? 4.698 -1.082 26.091 1.00 65.94 427 ILE A N 1
ATOM 3517 C CA . ILE A 1 427 ? 4.944 -1.487 24.687 1.00 65.94 427 ILE A CA 1
ATOM 3518 C C . ILE A 1 427 ? 6.261 -2.278 24.523 1.00 65.94 427 ILE A C 1
ATOM 3520 O O . ILE A 1 427 ? 6.386 -3.106 23.622 1.00 65.94 427 ILE A O 1
ATOM 3524 N N . SER A 1 428 ? 7.226 -2.103 25.432 1.00 56.59 428 SER A N 1
ATOM 3525 C CA . SER A 1 428 ? 8.502 -2.838 25.442 1.00 56.59 428 SER A CA 1
ATOM 3526 C C . SER A 1 428 ? 8.345 -4.356 25.606 1.00 56.59 428 SER A C 1
ATOM 3528 O O . SER A 1 428 ? 9.242 -5.104 25.223 1.00 56.59 428 SER A O 1
ATOM 3530 N N . THR A 1 429 ? 7.216 -4.826 26.143 1.00 49.06 429 THR A N 1
ATOM 3531 C CA . THR A 1 429 ? 6.947 -6.259 26.351 1.00 49.06 429 THR A CA 1
ATOM 3532 C C . THR A 1 429 ? 6.412 -6.967 25.105 1.00 49.06 429 THR A C 1
ATOM 3534 O O . THR A 1 429 ? 6.519 -8.187 25.011 1.00 49.06 429 THR A O 1
ATOM 3537 N N . VAL A 1 430 ? 5.899 -6.217 24.119 1.00 50.34 430 VAL A N 1
ATOM 3538 C CA . VAL A 1 430 ? 5.289 -6.772 22.895 1.00 50.34 430 VAL A CA 1
ATOM 3539 C C . VAL A 1 430 ? 6.348 -7.404 21.976 1.00 50.34 430 VAL A C 1
ATOM 3541 O O . VAL A 1 430 ? 6.051 -8.332 21.228 1.00 50.34 430 VAL A O 1
ATOM 3544 N N . PHE A 1 431 ? 7.607 -6.955 22.064 1.00 49.88 431 PHE A N 1
ATOM 3545 C CA . PHE A 1 431 ? 8.685 -7.378 21.165 1.00 49.88 431 PHE A CA 1
ATOM 3546 C C . PHE A 1 431 ? 9.998 -7.631 21.906 1.00 49.88 431 PHE A C 1
ATOM 3548 O O . PHE A 1 431 ? 10.979 -6.919 21.716 1.00 49.88 431 PHE A O 1
ATOM 3555 N N . GLN A 1 432 ? 10.059 -8.692 22.711 1.00 41.44 432 GLN A N 1
ATOM 3556 C CA . GLN A 1 432 ? 11.361 -9.297 23.032 1.00 41.44 432 GLN A CA 1
ATOM 3557 C C . GLN A 1 432 ? 11.907 -10.170 21.885 1.00 41.44 432 GLN A C 1
ATOM 3559 O O . GLN A 1 432 ? 13.024 -10.665 21.984 1.00 41.44 432 GLN A O 1
ATOM 3564 N N . THR A 1 433 ? 11.153 -10.360 20.793 1.00 36.81 433 THR A N 1
ATOM 3565 C CA . THR A 1 433 ? 11.506 -11.327 19.735 1.00 36.81 433 THR A CA 1
ATOM 3566 C C . THR A 1 433 ? 11.361 -10.839 18.291 1.00 36.81 433 THR A C 1
ATOM 3568 O O . THR A 1 433 ? 11.710 -11.593 17.388 1.00 36.81 433 THR A O 1
ATOM 3571 N N . ALA A 1 434 ? 10.901 -9.610 18.034 1.00 36.59 434 ALA A N 1
ATOM 3572 C CA . ALA A 1 434 ? 10.926 -9.043 16.683 1.00 36.59 434 ALA A CA 1
ATOM 3573 C C . ALA A 1 434 ? 12.061 -8.020 16.602 1.00 36.59 434 ALA A C 1
ATOM 3575 O O . ALA A 1 434 ? 11.943 -6.915 17.133 1.00 36.59 434 ALA A O 1
ATOM 3576 N N . ASP A 1 435 ? 13.175 -8.433 15.994 1.00 36.81 435 ASP A N 1
ATOM 3577 C CA . ASP A 1 435 ? 14.340 -7.591 15.735 1.00 36.81 435 ASP A CA 1
ATOM 3578 C C . ASP A 1 435 ? 13.909 -6.249 15.131 1.00 36.81 435 ASP A C 1
ATOM 3580 O O . ASP A 1 435 ? 13.350 -6.181 14.036 1.00 36.81 435 ASP A O 1
ATOM 3584 N N . ARG A 1 436 ? 14.196 -5.162 15.855 1.00 31.56 436 ARG A N 1
ATOM 3585 C CA . ARG A 1 436 ? 14.247 -3.813 15.288 1.00 31.56 436 ARG A CA 1
ATOM 3586 C C . ARG A 1 436 ? 15.507 -3.734 14.412 1.00 31.56 436 ARG A C 1
ATOM 3588 O O . ARG A 1 436 ? 16.557 -3.327 14.909 1.00 31.56 436 ARG A O 1
ATOM 3595 N N . GLN A 1 437 ? 15.418 -4.147 13.147 1.00 27.94 437 GLN A N 1
ATOM 3596 C CA . GLN A 1 437 ? 16.420 -3.866 12.108 1.00 27.94 437 GLN A CA 1
ATOM 3597 C C . GLN A 1 437 ? 15.779 -3.396 10.811 1.00 27.94 437 GLN A C 1
ATOM 3599 O O . GLN A 1 437 ? 14.862 -4.088 10.318 1.00 27.94 437 GLN A O 1
#

Sequence (437 aa):
QAISESFHDKIKVNGEDKIFRFMDMCVGDAYLIFKNEFPTISISHSKFFALRPKWVKINCPNQGCLCIYHENFHLLLEAWNNRNKTSWNLQQIIDSILCTSPMEACHTRECDDCGDRLPSCIIQPTCKGDIDDEDNEIRWFNWVRVSGKVSLQEISGNIATLLGKIDEQWPVILHHHYVKEQQKQYINEIKKKSNDKDYVVITCDFAENYTLVAQREVQSAHWNQQQVAIFTIHANRNDIRKAWDLTVQNFHHELQIPESSKNLGCELESRLNDISFAFNNLQPRTIIHGDYKIANIFIDRNSTESQIYAIDWQWCGIGHVAMDVASFIATSVHENTIEDSLELVRFYHKVLIDNGVAYPWEQFWQAYQICWIEFFIYAVVGLWSVMQANDIESYKKEEKDGLHVRSYAHMKNLLTRTETFMKDLEISTVFQTADRQ

Nearest PDB structures (foldseek):
  6ef6-assembly1_A  TM=3.903E-01  e=1.648E-02  Mycolicibacterium smegmatis MC2 155
  4wwa-assembly1_A  TM=3.100E-01  e=5.282E-01  Saccharomyces cerevisiae S288C
  8wi9-assembly1_w  TM=2.867E-01  e=6.071E+00  Mycolicibacterium smegmatis MC2 155

Secondary structure (DSSP, 8-state):
------TT-EEEETTEEEE-EE-SS-HHHHHHHHHHH-TT----HHHHHHTS-TTEE------S---HHHHHHHHHHHHHHHHHT----HHHHHHHHS-SS--HHHHTT--TTTTT--GGGT---SSGGGSS-TT--EEEEEEEEETTEEEEEEEEE-HHHHHHHHHHHHHHHHHHHHHHHHHHHHHHHHHHH--TTT------PPPPEEEE--TT--GGGTT--EEEE----------HHHHHHHHHHHTHHHH---GGGTTHHHHHHHHHHHHHHHHHH-S-EEEE-SS-SGGGEEE-TTSSS--EEE--GGG-EEEETTHHHHHHHHHHS-HHHHTTHHHHHHHHHHHHHHTT----HHHHHHHHHHHHHHHHHHIIIIIITT--HHHHHHHHHTT-S-GGGT-HHHHHHHHHHHHHHHHH--GGGTTSSS---